Protein AF-0000000082527329 (afdb_homodimer)

Structure (mmCIF, N/CA/C/O backbone):
data_AF-0000000082527329-model_v1
#
loop_
_entity.id
_entity.type
_entity.pdbx_description
1 polymer 'protein-serine/threonine phosphatase'
#
loop_
_atom_site.group_PDB
_atom_site.id
_atom_site.type_symbol
_atom_site.label_atom_id
_atom_site.label_alt_id
_atom_site.label_comp_id
_atom_site.label_asym_id
_atom_site.label_entity_id
_atom_site.label_seq_id
_atom_site.pdbx_PDB_ins_code
_atom_site.Cartn_x
_atom_site.Cartn_y
_atom_site.Cartn_z
_atom_site.occupancy
_atom_site.B_iso_or_equiv
_atom_site.auth_seq_id
_atom_site.auth_comp_id
_atom_site.auth_asym_id
_atom_site.auth_atom_id
_atom_site.pdbx_PDB_model_num
ATOM 1 N N . MET A 1 1 ? -20.359 39.062 1.328 1 23.56 1 MET A N 1
ATOM 2 C CA . MET A 1 1 ? -19.922 37.75 0.857 1 23.56 1 MET A CA 1
ATOM 3 C C . MET A 1 1 ? -19.422 37.844 -0.585 1 23.56 1 MET A C 1
ATOM 5 O O . MET A 1 1 ? -18.781 36.906 -1.075 1 23.56 1 MET A O 1
ATOM 9 N N . GLY A 1 2 ? -19.969 38.781 -1.25 1 29.27 2 GLY A N 1
ATOM 10 C CA . GLY A 1 2 ? -19.891 39.188 -2.643 1 29.27 2 GLY A CA 1
ATOM 11 C C . GLY A 1 2 ? -18.547 39.812 -2.998 1 29.27 2 GLY A C 1
ATOM 12 O O . GLY A 1 2 ? -18.172 39.844 -4.168 1 29.27 2 GLY A O 1
ATOM 13 N N . ARG A 1 3 ? -18.031 40.531 -2.016 1 33.28 3 ARG A N 1
ATOM 14 C CA . ARG A 1 3 ? -16.969 41.469 -2.381 1 33.28 3 ARG A CA 1
ATOM 15 C C . ARG A 1 3 ? -15.641 40.75 -2.57 1 33.28 3 ARG A C 1
ATOM 17 O O . ARG A 1 3 ? -14.836 41.094 -3.432 1 33.28 3 ARG A O 1
ATOM 24 N N . LEU A 1 4 ? -15.43 39.75 -1.665 1 32.06 4 LEU A N 1
ATOM 25 C CA . LEU A 1 4 ? -14.094 39.156 -1.674 1 32.06 4 LEU A CA 1
ATOM 26 C C . LEU A 1 4 ? -13.938 38.156 -2.826 1 32.06 4 LEU A C 1
ATOM 28 O O . LEU A 1 4 ? -12.82 37.812 -3.205 1 32.06 4 LEU A O 1
ATOM 32 N N . SER A 1 5 ? -15.039 37.656 -3.428 1 37.59 5 SER A N 1
ATOM 33 C CA . SER A 1 5 ? -14.992 36.906 -4.672 1 37.59 5 SER A CA 1
ATOM 34 C C . SER A 1 5 ? -14.453 37.75 -5.82 1 37.59 5 SER A C 1
ATOM 36 O O . SER A 1 5 ? -13.805 37.25 -6.73 1 37.59 5 SER A O 1
ATOM 38 N N . TRP A 1 6 ? -14.758 39.062 -5.77 1 36.94 6 TRP A N 1
ATOM 39 C CA . TRP A 1 6 ? -14.406 40 -6.828 1 36.94 6 TRP A CA 1
ATOM 40 C C . TRP A 1 6 ? -12.898 40.25 -6.836 1 36.94 6 TRP A C 1
ATOM 42 O O . TRP A 1 6 ? -12.312 40.469 -7.895 1 36.94 6 TRP A O 1
ATOM 52 N N . ILE A 1 7 ? -12.25 40.219 -5.684 1 35.62 7 ILE A N 1
ATOM 53 C CA . ILE A 1 7 ? -10.82 40.5 -5.668 1 35.62 7 ILE A CA 1
ATOM 54 C C . ILE A 1 7 ? -10.055 39.344 -6.27 1 35.62 7 ILE A C 1
ATOM 56 O O . ILE A 1 7 ? -9.102 39.531 -7.031 1 35.62 7 ILE A O 1
ATOM 60 N N . PHE A 1 8 ? -10.508 38.094 -6.082 1 38.38 8 PHE A N 1
ATOM 61 C CA . PHE A 1 8 ? -9.844 36.969 -6.688 1 38.38 8 PHE A CA 1
ATOM 62 C C . PHE A 1 8 ? -10.078 36.938 -8.195 1 38.38 8 PHE A C 1
ATOM 64 O O . PHE A 1 8 ? -9.172 36.625 -8.969 1 38.38 8 PHE A O 1
ATOM 71 N N . ASP A 1 9 ? -11.258 37.281 -8.664 1 41.69 9 ASP A N 1
ATOM 72 C CA . ASP A 1 9 ? -11.492 37.438 -10.094 1 41.69 9 ASP A CA 1
ATOM 73 C C . ASP A 1 9 ? -10.625 38.594 -10.656 1 41.69 9 ASP A C 1
ATOM 75 O O . ASP A 1 9 ? -10.117 38.469 -11.781 1 41.69 9 ASP A O 1
ATOM 79 N N . GLY A 1 10 ? -10.508 39.719 -9.938 1 37.56 10 GLY A N 1
ATOM 80 C CA . GLY A 1 10 ? -9.688 40.844 -10.367 1 37.56 10 GLY A CA 1
ATOM 81 C C . GLY A 1 10 ? -8.211 40.5 -10.406 1 37.56 10 GLY A C 1
ATOM 82 O O . GLY A 1 10 ? -7.504 40.906 -11.336 1 37.56 10 GLY A O 1
ATOM 83 N N . LEU A 1 11 ? -7.688 39.875 -9.375 1 38.59 11 LEU A N 1
ATOM 84 C CA . LEU A 1 11 ? -6.277 39.5 -9.383 1 38.59 11 LEU A CA 1
ATOM 85 C C . LEU A 1 11 ? -6.012 38.406 -10.391 1 38.59 11 LEU A C 1
ATOM 87 O O . LEU A 1 11 ? -5 38.406 -11.102 1 38.59 11 LEU A O 1
ATOM 91 N N . LEU A 1 12 ? -6.934 37.469 -10.57 1 40.53 12 LEU A N 1
ATOM 92 C CA . LEU A 1 12 ? -6.77 36.5 -11.648 1 40.53 12 LEU A CA 1
ATOM 93 C C . LEU A 1 12 ? -6.824 37.188 -13.008 1 40.53 12 LEU A C 1
ATOM 95 O O . LEU A 1 12 ? -6.055 36.844 -13.914 1 40.53 12 LEU A O 1
ATOM 99 N N . ARG A 1 13 ? -7.75 38.062 -13.234 1 43.62 13 ARG A N 1
ATOM 100 C CA . ARG A 1 13 ? -7.805 38.844 -14.469 1 43.62 13 ARG A CA 1
ATOM 101 C C . ARG A 1 13 ? -6.586 39.75 -14.602 1 43.62 13 ARG A C 1
ATOM 103 O O . ARG A 1 13 ? -6.07 39.969 -15.703 1 43.62 13 ARG A O 1
ATOM 110 N N . SER A 1 14 ? -6.23 40.469 -13.602 1 39 14 SER A N 1
ATOM 111 C CA . SER A 1 14 ? -5.047 41.312 -13.68 1 39 14 SER A CA 1
ATOM 112 C C . SER A 1 14 ? -3.785 40.469 -13.898 1 39 14 SER A C 1
ATOM 114 O O . SER A 1 14 ? -2.893 40.875 -14.648 1 39 14 SER A O 1
ATOM 116 N N . LEU A 1 15 ? -3.742 39.25 -13.344 1 40.88 15 LEU A N 1
ATOM 117 C CA . LEU A 1 15 ? -2.594 38.406 -13.602 1 40.88 15 LEU A CA 1
ATOM 118 C C . LEU A 1 15 ? -2.695 37.75 -14.977 1 40.88 15 LEU A C 1
ATOM 120 O O . LEU A 1 15 ? -1.683 37.562 -15.656 1 40.88 15 LEU A O 1
ATOM 124 N N . SER A 1 16 ? -3.879 37.438 -15.438 1 40.69 16 SER A N 1
ATOM 125 C CA . SER A 1 16 ? -4.031 36.969 -16.812 1 40.69 16 SER A CA 1
ATOM 126 C C . SER A 1 16 ? -3.648 38.062 -17.81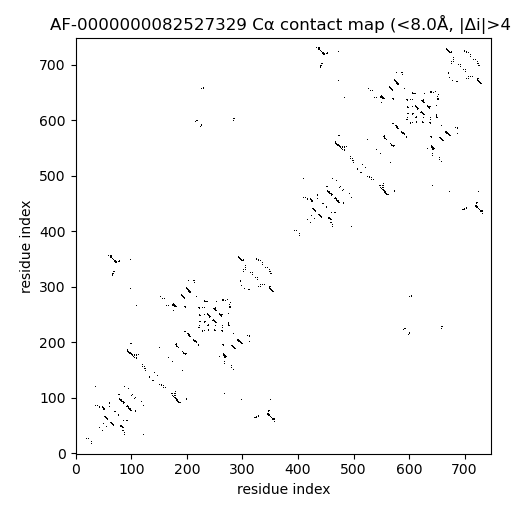2 1 40.69 16 SER A C 1
ATOM 128 O O . SER A 1 16 ? -3.025 37.781 -18.844 1 40.69 16 SER A O 1
ATOM 130 N N . ILE A 1 17 ? -4.062 39.25 -17.609 1 38.75 17 ILE A N 1
ATOM 131 C CA . ILE A 1 17 ? -3.725 40.344 -18.5 1 38.75 17 ILE A CA 1
ATOM 132 C C . ILE A 1 17 ? -2.238 40.688 -18.391 1 38.75 17 ILE A C 1
ATOM 134 O O . ILE A 1 17 ? -1.559 40.875 -19.391 1 38.75 17 ILE A O 1
ATOM 138 N N . LYS A 1 18 ? -1.646 40.781 -17.266 1 40.75 18 LYS A N 1
ATOM 139 C CA .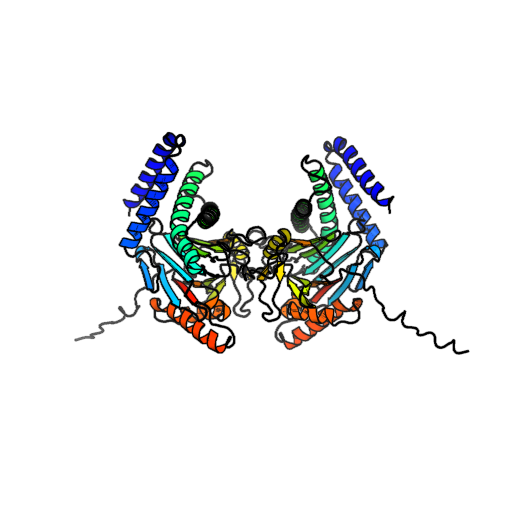 LYS A 1 18 ? -0.231 41.125 -17.156 1 40.75 18 LYS A CA 1
ATOM 140 C C . LYS A 1 18 ? 0.65 39.969 -17.578 1 40.75 18 LYS A C 1
ATOM 142 O O . LYS A 1 18 ? 1.748 40.156 -18.094 1 40.75 18 LYS A O 1
ATOM 147 N N . LYS A 1 19 ? 0.242 38.75 -17.438 1 39.44 19 LYS A N 1
ATOM 148 C CA . LYS A 1 19 ? 1.077 37.625 -17.844 1 39.44 19 LYS A CA 1
ATOM 149 C C . LYS A 1 19 ? 1.049 37.438 -19.359 1 39.44 19 LYS A C 1
ATOM 151 O O . LYS A 1 19 ? 2.002 36.938 -19.953 1 39.44 19 LYS A O 1
ATOM 156 N N . ALA A 1 20 ? 0.009 37.781 -20.062 1 36.94 20 ALA A N 1
ATOM 157 C CA . ALA A 1 20 ? 0.128 37.719 -21.516 1 36.94 20 ALA A CA 1
ATOM 158 C C . ALA A 1 20 ? 1.25 38.625 -22.016 1 36.94 20 ALA A C 1
ATOM 160 O O . ALA A 1 20 ? 1.924 38.281 -23 1 36.94 20 ALA A O 1
ATOM 161 N N . LYS A 1 21 ? 1.236 39.781 -21.453 1 36.97 21 LYS A N 1
ATOM 162 C CA . LYS A 1 21 ? 2.297 40.688 -21.922 1 36.97 21 LYS A CA 1
ATOM 163 C C . LYS A 1 21 ? 3.656 40.25 -21.375 1 36.97 21 LYS A C 1
ATOM 165 O O . LYS A 1 21 ? 4.668 40.344 -22.078 1 36.97 21 LYS A O 1
ATOM 170 N N . ASN A 1 22 ? 3.717 40.062 -20.047 1 33.97 22 ASN A N 1
ATOM 171 C CA . ASN A 1 22 ? 5.02 39.75 -19.453 1 33.97 22 ASN A CA 1
ATOM 172 C C . ASN A 1 22 ? 5.418 38.312 -19.672 1 33.97 22 ASN A C 1
ATOM 174 O O . ASN A 1 22 ? 6.328 37.812 -19 1 33.97 22 ASN A O 1
ATOM 178 N N . LEU A 1 23 ? 4.75 37.438 -20.156 1 35.69 23 LEU A N 1
ATOM 179 C CA . LEU A 1 23 ? 5.27 36.125 -20.516 1 35.69 23 LEU A CA 1
ATOM 180 C C . LEU A 1 23 ? 6.598 36.219 -21.25 1 35.69 23 LEU A C 1
ATOM 182 O O . LEU A 1 23 ? 7.199 35.219 -21.625 1 35.69 23 LEU A O 1
ATOM 186 N N . GLU A 1 24 ? 6.859 37.406 -21.922 1 34.12 24 GLU A N 1
ATOM 187 C CA . GLU A 1 24 ? 8.203 37.5 -22.469 1 34.12 24 GLU A CA 1
ATOM 188 C C . GLU A 1 24 ? 9.258 37.469 -21.359 1 34.12 24 GLU A C 1
ATOM 190 O O . GLU A 1 24 ? 10.336 36.875 -21.547 1 34.12 24 GLU A O 1
ATOM 195 N N . ASN A 1 25 ? 9.422 38.625 -20.422 1 33 25 ASN A N 1
ATOM 196 C CA . ASN A 1 25 ? 10.602 38.781 -19.578 1 33 25 ASN A CA 1
ATOM 197 C C . ASN A 1 25 ? 10.523 37.906 -18.328 1 33 25 ASN A C 1
ATOM 199 O O . ASN A 1 25 ? 9.43 37.656 -17.812 1 33 25 ASN A O 1
ATOM 203 N N . ASN A 1 26 ? 11.664 37.188 -17.75 1 36.59 26 ASN A N 1
ATOM 204 C CA . ASN A 1 26 ? 12.039 36.344 -16.625 1 36.59 26 ASN A CA 1
ATOM 205 C C . ASN A 1 26 ? 11.391 36.812 -15.328 1 36.59 26 ASN A C 1
ATOM 207 O O . ASN A 1 26 ? 11.781 36.375 -14.242 1 36.59 26 ASN A O 1
ATOM 211 N N . LYS A 1 27 ? 10.633 38 -15.312 1 37.81 27 LYS A N 1
ATOM 212 C CA . LYS A 1 27 ? 10.203 38.719 -14.117 1 37.81 27 LYS A CA 1
ATOM 213 C C . LYS A 1 27 ? 8.898 38.156 -13.57 1 37.81 27 LYS A C 1
ATOM 215 O O . LYS A 1 27 ? 8.344 38.688 -12.602 1 37.81 27 LYS A O 1
ATOM 220 N N . VAL A 1 28 ? 8.086 37.344 -14.062 1 39.75 28 VAL A N 1
ATOM 221 C CA . VAL A 1 28 ? 6.77 36.844 -13.664 1 39.75 28 VAL A CA 1
ATOM 222 C C . VAL A 1 28 ? 6.891 35.969 -12.422 1 39.75 28 VAL A C 1
ATOM 224 O O . VAL A 1 28 ? 5.973 35.906 -11.602 1 39.75 28 VAL A O 1
ATOM 227 N N . THR A 1 29 ? 7.996 35.156 -12.164 1 47.44 29 THR A N 1
ATOM 228 C CA . THR A 1 29 ? 8.172 34.188 -11.109 1 47.44 29 THR A CA 1
ATOM 229 C C . THR A 1 29 ? 8.242 34.844 -9.742 1 47.44 29 THR A C 1
ATOM 231 O O . THR A 1 29 ? 7.75 34.312 -8.75 1 47.44 29 THR A O 1
ATOM 234 N N . ASP A 1 30 ? 8.703 36.156 -9.672 1 52.38 30 ASP A N 1
ATOM 235 C CA . ASP A 1 30 ? 8.961 36.812 -8.398 1 52.38 30 ASP A CA 1
ATOM 236 C C . ASP A 1 30 ? 7.676 37.406 -7.812 1 52.38 30 ASP A C 1
ATOM 238 O O . ASP A 1 30 ? 7.473 37.375 -6.594 1 52.38 30 ASP A O 1
ATOM 242 N N . ASP A 1 31 ? 6.77 37.75 -8.648 1 52.03 31 ASP A N 1
ATOM 243 C CA . ASP A 1 31 ? 5.559 38.406 -8.172 1 52.03 31 ASP A CA 1
ATOM 244 C C . ASP A 1 31 ? 4.613 37.438 -7.496 1 52.03 31 ASP A C 1
ATOM 246 O O . ASP A 1 31 ? 4.02 37.75 -6.461 1 52.03 31 ASP A O 1
ATOM 250 N N . GLY A 1 32 ? 4.457 36.25 -8.047 1 57.78 32 GLY A N 1
ATOM 251 C CA . GLY A 1 32 ? 3.631 35.219 -7.418 1 57.78 32 GLY A CA 1
ATOM 252 C C . GLY A 1 32 ? 4.145 34.812 -6.055 1 57.78 32 GLY A C 1
ATOM 253 O O . GLY A 1 32 ? 3.359 34.594 -5.125 1 57.78 32 GLY A O 1
ATOM 254 N N . ARG A 1 33 ? 5.344 34.906 -5.957 1 70.25 33 ARG A N 1
ATOM 255 C CA . ARG A 1 33 ? 5.977 34.562 -4.691 1 70.25 33 ARG A CA 1
ATOM 256 C C . ARG A 1 33 ? 5.703 35.625 -3.625 1 70.25 33 ARG A C 1
ATOM 258 O O . ARG A 1 33 ? 5.406 35.281 -2.477 1 70.25 33 ARG A O 1
ATOM 265 N N . ASP A 1 34 ? 5.75 36.844 -4.062 1 72.06 34 ASP A N 1
ATOM 266 C CA . ASP A 1 34 ? 5.539 37.938 -3.125 1 72.06 34 ASP A CA 1
ATOM 267 C C . ASP A 1 34 ? 4.102 37.938 -2.604 1 72.06 34 ASP A C 1
ATOM 269 O O . ASP A 1 34 ? 3.865 38.219 -1.425 1 72.06 34 ASP A O 1
ATOM 273 N N . ALA A 1 35 ? 3.215 37.594 -3.439 1 74.12 35 ALA A N 1
ATOM 274 C CA . ALA A 1 35 ? 1.811 37.594 -3.043 1 74.12 35 ALA A CA 1
ATOM 275 C C . ALA A 1 35 ? 1.538 36.5 -2.012 1 74.12 35 ALA A C 1
ATOM 277 O O . ALA A 1 35 ? 0.843 36.719 -1.021 1 74.12 35 ALA A O 1
ATOM 278 N N . VAL A 1 36 ? 2.061 35.438 -2.197 1 81.25 36 VAL A N 1
ATOM 279 C CA . VAL A 1 36 ? 1.842 34.281 -1.303 1 81.25 36 VAL A CA 1
ATOM 280 C C . VAL A 1 36 ? 2.492 34.562 0.05 1 81.25 36 VAL A C 1
ATOM 282 O O . VAL A 1 36 ? 1.926 34.25 1.097 1 81.25 36 VAL A O 1
ATOM 285 N N . GLU A 1 37 ? 3.59 35.219 -0.063 1 79.12 37 GLU A N 1
ATOM 286 C CA . GLU A 1 37 ? 4.273 35.562 1.179 1 79.12 37 GLU A CA 1
ATOM 287 C C . GLU A 1 37 ? 3.461 36.594 1.982 1 79.12 37 GLU A C 1
ATOM 289 O O . GLU A 1 37 ? 3.412 36.531 3.213 1 79.12 37 GLU A O 1
ATOM 294 N N . ALA A 1 38 ? 2.908 37.469 1.258 1 78.44 38 ALA A N 1
ATOM 295 C CA . ALA A 1 38 ? 2.059 38.438 1.911 1 78.44 38 ALA A CA 1
ATOM 296 C C . ALA A 1 38 ? 0.849 37.781 2.566 1 78.44 38 ALA A C 1
ATOM 298 O O . ALA A 1 38 ? 0.453 38.156 3.674 1 78.44 38 ALA A O 1
ATOM 299 N N . MET A 1 39 ? 0.325 36.906 1.938 1 78.31 39 MET A N 1
ATOM 300 C CA . MET A 1 39 ? -0.818 36.156 2.475 1 78.31 39 MET A CA 1
ATOM 301 C C . MET A 1 39 ? -0.439 35.438 3.754 1 78.31 39 MET A C 1
ATOM 303 O O . MET A 1 39 ? -1.21 35.406 4.715 1 78.31 39 MET A O 1
ATOM 307 N N . ALA A 1 40 ? 0.69 34.875 3.727 1 82.38 40 ALA A N 1
ATOM 308 C CA . ALA A 1 40 ? 1.167 34.156 4.895 1 82.38 40 ALA A CA 1
ATOM 309 C C . ALA A 1 40 ? 1.394 35.062 6.078 1 82.38 40 ALA A C 1
ATOM 311 O O . ALA A 1 40 ? 1.05 34.75 7.215 1 82.38 40 ALA A O 1
ATOM 312 N N . LYS A 1 41 ? 1.933 36.219 5.762 1 82 41 LYS A N 1
ATOM 313 C CA . LYS A 1 41 ? 2.172 37.188 6.809 1 82 41 LYS A CA 1
ATOM 314 C C . LYS A 1 41 ? 0.858 37.688 7.406 1 82 41 LYS A C 1
ATOM 316 O O . LYS A 1 41 ? 0.741 37.844 8.625 1 82 41 LYS A O 1
ATOM 321 N N . ASP A 1 42 ? -0.016 37.938 6.566 1 81.88 42 ASP A N 1
ATOM 322 C CA . ASP A 1 42 ? -1.33 38.406 7.008 1 81.88 42 ASP A CA 1
ATOM 323 C C . ASP A 1 42 ? -2.023 37.344 7.855 1 81.88 42 ASP A C 1
ATOM 325 O O . ASP A 1 42 ? -2.67 37.656 8.859 1 81.88 42 ASP A O 1
ATOM 329 N N . ALA A 1 43 ? -1.917 36.094 7.48 1 82.88 43 ALA A N 1
ATOM 330 C CA . ALA A 1 43 ? -2.533 35 8.211 1 82.88 43 ALA A CA 1
ATOM 331 C C . ALA A 1 43 ? -1.914 34.844 9.602 1 82.88 43 ALA A C 1
ATOM 333 O O . ALA A 1 43 ? -2.617 34.594 10.578 1 82.88 43 ALA A O 1
ATOM 334 N N . LYS A 1 44 ? -0.683 35.031 9.625 1 80.88 44 LYS A N 1
ATOM 335 C CA . LYS A 1 44 ? 0.012 34.969 10.914 1 80.88 44 LYS A CA 1
ATOM 336 C C . LYS A 1 44 ? -0.444 36.094 11.844 1 80.88 44 LYS A C 1
ATOM 338 O O . LYS A 1 44 ? -0.693 35.875 13.023 1 80.88 44 LYS A O 1
ATOM 343 N N . LYS A 1 45 ? -0.598 37.25 11.25 1 78 45 LYS A N 1
ATOM 344 C CA . LYS A 1 45 ? -1.036 38.406 12.008 1 78 45 LYS A CA 1
ATOM 345 C C . LYS A 1 45 ? -2.455 38.219 12.539 1 78 45 LYS A C 1
ATOM 347 O O . LYS A 1 45 ? -2.779 38.656 13.641 1 78 45 LYS A O 1
ATOM 352 N N . ASN A 1 46 ? -3.189 37.531 11.812 1 78.75 46 ASN A N 1
ATOM 353 C CA . ASN A 1 46 ? -4.594 37.344 12.164 1 78.75 46 ASN A CA 1
ATOM 354 C C . ASN A 1 46 ? -4.805 36.062 12.953 1 78.75 46 ASN A C 1
ATOM 356 O O . ASN A 1 46 ? -5.938 35.594 13.094 1 78.75 46 ASN A O 1
ATOM 360 N N . GLU A 1 47 ? -3.76 35.375 13.445 1 79 47 GLU A N 1
ATOM 361 C CA . GLU A 1 47 ? -3.777 34.188 14.289 1 79 47 GLU A CA 1
ATOM 362 C C . GLU A 1 47 ? -4.492 33.031 13.602 1 79 47 GLU A C 1
ATOM 364 O O . GLU A 1 47 ? -5.262 32.312 14.227 1 79 47 GLU A O 1
ATOM 369 N N . LEU A 1 48 ? -4.266 33 12.312 1 84.69 48 LEU A N 1
ATOM 370 C CA . LEU A 1 48 ? -4.879 31.922 11.523 1 84.69 48 LEU A CA 1
ATOM 371 C C . LEU A 1 48 ? -3.914 30.766 11.328 1 84.69 48 LEU A C 1
ATOM 373 O O . LEU A 1 48 ? -4.289 29.719 10.781 1 84.69 48 LEU A O 1
ATOM 377 N N . ILE A 1 49 ? -2.729 30.969 11.805 1 85.56 49 ILE A N 1
ATOM 378 C CA . ILE A 1 49 ? -1.714 29.938 11.641 1 85.56 49 ILE A CA 1
ATOM 379 C C . ILE A 1 49 ? -1.26 29.438 13.016 1 85.56 49 ILE A C 1
ATOM 381 O O . ILE A 1 49 ? -0.946 30.234 13.898 1 85.56 49 ILE A O 1
ATOM 385 N N . LEU A 1 50 ? -1.306 28.172 13.203 1 86.56 50 LEU A N 1
ATOM 386 C CA . LEU A 1 50 ? -0.829 27.516 14.414 1 86.56 50 LEU A CA 1
ATOM 387 C C . LEU A 1 50 ? 0.386 26.641 14.125 1 86.56 50 LEU A C 1
ATOM 389 O O . LEU A 1 50 ? 0.332 25.766 13.258 1 86.56 50 LEU A O 1
ATOM 393 N N . ARG A 1 51 ? 1.537 26.859 14.805 1 84.5 51 ARG A N 1
ATOM 394 C CA . ARG A 1 51 ? 2.754 26.078 14.578 1 84.5 51 ARG A CA 1
ATOM 395 C C . ARG A 1 51 ? 3.201 25.375 15.852 1 84.5 51 ARG A C 1
ATOM 397 O O . ARG A 1 51 ? 4.137 24.578 15.828 1 84.5 51 ARG A O 1
ATOM 404 N N . THR A 1 52 ? 2.623 25.734 16.906 1 78.75 52 THR A N 1
ATOM 405 C CA . THR A 1 52 ? 2.941 25.125 18.188 1 78.75 52 THR A CA 1
ATOM 406 C C . THR A 1 52 ? 1.685 24.547 18.844 1 78.75 52 THR A C 1
ATOM 408 O O . THR A 1 52 ? 0.59 24.656 18.281 1 78.75 52 THR A O 1
ATOM 411 N N . GLN A 1 53 ? 1.855 24.047 20 1 83.44 53 GLN A N 1
ATOM 412 C CA . GLN A 1 53 ? 0.723 23.469 20.703 1 83.44 53 GLN A CA 1
ATOM 413 C C . GLN A 1 53 ? -0.382 24.5 20.906 1 83.44 53 GLN A C 1
ATOM 415 O O . GLN A 1 53 ? -0.103 25.672 21.188 1 83.44 53 GLN A O 1
ATOM 420 N N . GLY A 1 54 ? -1.579 24.062 20.641 1 83.5 54 GLY A N 1
ATOM 421 C CA . GLY A 1 54 ? -2.725 24.938 20.797 1 83.5 54 GLY A CA 1
ATOM 422 C C . GLY A 1 54 ? -3.9 24.547 19.922 1 83.5 54 GLY A C 1
ATOM 423 O O . GLY A 1 54 ? -4.055 23.375 19.578 1 83.5 54 GLY A O 1
ATOM 424 N N . THR A 1 55 ? -4.84 25.453 19.844 1 81.69 55 THR A N 1
ATOM 425 C CA . THR A 1 55 ? -6.039 25.219 19.047 1 81.69 55 THR A CA 1
ATOM 426 C C . THR A 1 55 ? -6.254 26.359 18.062 1 81.69 55 THR A C 1
ATOM 428 O O . THR A 1 55 ? -5.734 27.469 18.25 1 81.69 55 THR A O 1
ATOM 431 N N . VAL A 1 56 ? -6.77 26.094 17.031 1 79.12 56 VAL A N 1
ATOM 432 C CA . VAL A 1 56 ? -7.211 27.109 16.078 1 79.12 56 VAL A CA 1
ATOM 433 C C . VAL A 1 56 ? -8.641 26.812 15.633 1 79.12 56 VAL A C 1
ATOM 435 O O . VAL A 1 56 ? -8.992 25.656 15.375 1 79.12 56 VAL A O 1
ATOM 438 N N . ASN A 1 57 ? -9.523 27.75 15.82 1 74.25 57 ASN A N 1
ATOM 439 C CA . ASN A 1 57 ? -10.938 27.672 15.445 1 74.25 57 ASN A CA 1
ATOM 440 C C . ASN A 1 57 ? -11.359 28.859 14.586 1 74.25 57 ASN A C 1
ATOM 442 O O . ASN A 1 57 ? -11.047 30 14.914 1 74.25 57 ASN A O 1
ATOM 446 N N . VAL A 1 58 ? -11.719 28.578 13.477 1 65.75 58 VAL A N 1
ATOM 447 C CA . VAL A 1 58 ? -12.273 29.656 12.664 1 65.75 58 VAL A CA 1
ATOM 448 C C . VAL A 1 58 ? -13.758 29.406 12.414 1 65.75 58 VAL A C 1
ATOM 450 O O . VAL A 1 58 ? -14.133 28.328 11.93 1 65.75 58 VAL A O 1
ATOM 453 N N . ASP A 1 59 ? -14.617 30.266 12.883 1 60.91 59 ASP A N 1
ATOM 454 C CA . ASP A 1 59 ? -16.062 30.141 12.836 1 60.91 59 ASP A CA 1
ATOM 455 C C . ASP A 1 59 ? -16.547 29.859 11.414 1 60.91 59 ASP A C 1
ATOM 457 O O . ASP A 1 59 ? -17.438 29.031 11.211 1 60.91 59 ASP A O 1
ATOM 461 N N . ARG A 1 60 ? -16.016 30.469 10.438 1 57.03 60 ARG A N 1
ATOM 462 C CA . ARG A 1 60 ? -16.578 30.375 9.094 1 57.03 60 ARG A CA 1
ATOM 463 C C . ARG A 1 60 ? -16.312 29.016 8.477 1 57.03 60 ARG A C 1
ATOM 465 O O . ARG A 1 60 ? -17.141 28.484 7.742 1 57.03 60 ARG A O 1
ATOM 472 N N . SER A 1 61 ? -15.219 28.391 8.719 1 61.62 61 SER A N 1
ATOM 473 C CA . SER A 1 61 ? -14.891 27.109 8.086 1 61.62 61 SER A CA 1
ATOM 474 C C . SER A 1 61 ? -15.398 25.938 8.906 1 61.62 61 SER A C 1
ATOM 476 O O . SER A 1 61 ? -15.461 24.812 8.414 1 61.62 61 SER A O 1
ATOM 478 N N . GLU A 1 62 ? -16.109 26.141 9.938 1 72.75 62 GLU A N 1
ATOM 479 C CA . GLU A 1 62 ? -16.641 25.109 10.812 1 72.75 62 GLU A CA 1
ATOM 480 C C . GLU A 1 62 ? -15.555 24.125 11.242 1 72.75 62 GLU A C 1
ATOM 482 O O . GLU A 1 62 ? -15.852 23.016 11.695 1 72.75 62 GLU A O 1
ATOM 487 N N . ASN A 1 63 ? -14.312 24.547 10.984 1 81.69 63 ASN A N 1
ATOM 488 C CA . ASN A 1 63 ? -13.219 23.641 11.344 1 81.69 63 ASN A CA 1
ATOM 489 C C . ASN A 1 63 ? -12.664 23.969 12.727 1 81.69 63 ASN A C 1
ATOM 491 O O . ASN A 1 63 ? -12.727 25.109 13.172 1 81.69 63 ASN A O 1
ATOM 495 N N . PHE A 1 64 ? -12.305 22.969 13.398 1 89.5 64 PHE A N 1
ATOM 496 C CA . PHE A 1 64 ? -11.586 23.094 14.664 1 89.5 64 PHE A CA 1
ATOM 497 C C . PHE A 1 64 ? -10.383 22.156 14.695 1 89.5 64 PHE A C 1
ATOM 499 O O . PHE A 1 64 ? -10.469 21 14.273 1 89.5 64 PHE A O 1
ATOM 506 N N . ALA A 1 65 ? -9.211 22.734 15.055 1 93.38 65 ALA A N 1
ATOM 507 C CA . ALA A 1 65 ? -8.008 21.906 15.094 1 93.38 65 ALA A CA 1
ATOM 508 C C . ALA A 1 65 ? -7.32 22 16.453 1 93.38 65 ALA A C 1
ATOM 510 O O . ALA A 1 65 ? -7.266 23.062 17.062 1 93.38 65 ALA A O 1
ATOM 511 N N . SER A 1 66 ? -6.93 20.891 16.953 1 95.19 66 SER A N 1
ATOM 512 C CA . SER A 1 66 ? -6.102 20.781 18.156 1 95.19 66 SER A CA 1
ATOM 513 C C . SER A 1 66 ? -4.723 20.234 17.828 1 95.19 66 SER A C 1
ATOM 515 O O . SER A 1 66 ? -4.594 19.297 17.031 1 95.19 66 SER A O 1
ATOM 517 N N . VAL A 1 67 ? -3.668 20.891 18.359 1 96.5 67 VAL A N 1
ATOM 518 C CA . VAL A 1 67 ? -2.297 20.469 18.078 1 96.5 67 VAL A CA 1
ATOM 519 C C . VAL A 1 67 ? -1.539 20.266 19.375 1 96.5 67 VAL A C 1
ATOM 521 O O . VAL A 1 67 ? -1.704 21.047 20.328 1 96.5 67 VAL A O 1
ATOM 524 N N . PHE A 1 68 ? -0.777 19.219 19.438 1 97.44 68 PHE A N 1
ATOM 525 C CA . PHE A 1 68 ? 0.075 19.016 20.609 1 97.44 68 PHE A CA 1
ATOM 526 C C . PHE A 1 68 ? 1.321 18.219 20.234 1 97.44 68 PHE A C 1
ATOM 528 O O . PHE A 1 68 ? 1.262 17.328 19.375 1 97.44 68 PHE A O 1
ATOM 535 N N . SER A 1 69 ? 2.447 18.594 20.766 1 97.19 69 SER A N 1
ATOM 536 C CA . SER A 1 69 ? 3.725 17.922 20.531 1 97.19 69 SER A CA 1
ATOM 537 C C . SER A 1 69 ? 4.492 17.734 21.844 1 97.19 69 SER A C 1
ATOM 539 O O . SER A 1 69 ? 4.508 18.625 22.688 1 97.19 69 SER A O 1
ATOM 541 N N . LYS A 1 70 ? 5.039 16.578 22 1 96.25 70 LYS A N 1
ATOM 542 C CA . LYS A 1 70 ? 5.844 16.25 23.188 1 96.25 70 LYS A CA 1
ATOM 543 C C . LYS A 1 70 ? 7.203 15.688 22.781 1 96.25 70 LYS A C 1
ATOM 545 O O . LYS A 1 70 ? 7.281 14.773 21.953 1 96.25 70 LYS A O 1
ATOM 550 N N . ARG A 1 71 ? 8.227 16.203 23.422 1 96 71 ARG A N 1
ATOM 551 C CA . ARG A 1 71 ? 9.586 15.742 23.188 1 96 71 ARG A CA 1
ATOM 552 C C . ARG A 1 71 ? 9.797 14.352 23.781 1 96 71 ARG A C 1
ATOM 554 O O . ARG A 1 71 ? 9.328 14.062 24.875 1 96 71 ARG A O 1
ATOM 561 N N . GLY A 1 72 ? 10.531 13.578 23.031 1 94.94 72 GLY A N 1
ATOM 562 C CA . GLY A 1 72 ? 10.898 12.258 23.531 1 94.94 72 GLY A CA 1
ATOM 563 C C . GLY A 1 72 ? 12.188 12.266 24.328 1 94.94 72 GLY A C 1
ATOM 564 O O . GLY A 1 72 ? 12.469 13.219 25.062 1 94.94 72 GLY A O 1
ATOM 565 N N . GLU A 1 73 ? 12.859 11.086 24.234 1 92.81 73 GLU A N 1
ATOM 566 C CA . GLU A 1 73 ? 14.062 10.906 25.031 1 92.81 73 GLU A CA 1
ATOM 567 C C . GLU A 1 73 ? 15.305 10.859 24.141 1 92.81 73 GLU A C 1
ATOM 569 O O . GLU A 1 73 ? 16.422 10.68 24.641 1 92.81 73 GLU A O 1
ATOM 574 N N . LYS A 1 74 ? 15.18 11.055 22.844 1 88.94 74 LYS A N 1
ATOM 575 C CA . LYS A 1 74 ? 16.281 10.875 21.906 1 88.94 74 LYS A CA 1
ATOM 576 C C . LYS A 1 74 ? 16.984 12.203 21.625 1 88.94 74 LYS A C 1
ATOM 578 O O . LYS A 1 74 ? 17.828 12.289 20.734 1 88.94 74 LYS A O 1
ATOM 583 N N . GLY A 1 75 ? 16.656 13.266 22.328 1 90.56 75 GLY A N 1
ATOM 584 C CA . GLY A 1 75 ? 17.234 14.57 22.078 1 90.56 75 GLY A CA 1
ATOM 585 C C . GLY A 1 75 ? 16.188 15.656 21.859 1 90.56 75 GLY A C 1
ATOM 586 O O . GLY A 1 75 ? 15.148 15.656 22.516 1 90.56 75 GLY A O 1
ATOM 587 N N . MET A 1 76 ? 16.625 16.594 21.031 1 94 76 MET A N 1
ATOM 588 C CA . MET A 1 76 ? 15.695 17.688 20.766 1 94 76 MET A CA 1
ATOM 589 C C . MET A 1 76 ? 14.477 17.188 19.984 1 94 76 MET A C 1
ATOM 591 O O . MET A 1 76 ? 14.586 16.266 19.188 1 94 76 MET A O 1
ATOM 595 N N . ASN A 1 77 ? 13.375 17.781 20.281 1 96.06 77 ASN A N 1
ATOM 596 C CA . ASN A 1 77 ? 12.18 17.469 19.5 1 96.06 77 ASN A CA 1
ATOM 597 C C . ASN A 1 77 ? 12.32 17.891 18.047 1 96.06 77 ASN A C 1
ATOM 599 O O . ASN A 1 77 ? 12.5 19.078 17.75 1 96.06 77 ASN A O 1
ATOM 603 N N . GLN A 1 78 ? 12.195 16.969 17.141 1 97.38 78 GLN A N 1
ATOM 604 C CA . GLN A 1 78 ? 12.398 17.266 15.727 1 97.38 78 GLN A CA 1
ATOM 605 C C . GLN A 1 78 ? 11.078 17.219 14.961 1 97.38 78 GLN A C 1
ATOM 607 O O . GLN A 1 78 ? 11.062 17.219 13.727 1 97.38 78 GLN A O 1
ATOM 612 N N . ASP A 1 79 ? 9.984 17.062 15.727 1 97.69 79 ASP A N 1
ATOM 613 C CA . ASP A 1 79 ? 8.656 17.125 15.117 1 97.69 79 ASP A CA 1
ATOM 614 C C . ASP A 1 79 ? 8.227 18.578 14.883 1 97.69 79 ASP A C 1
ATOM 616 O O . ASP A 1 79 ? 8.477 19.453 15.719 1 97.69 79 ASP A O 1
ATOM 620 N N . CYS A 1 80 ? 7.633 18.797 13.742 1 96.69 80 CYS A N 1
ATOM 621 C CA . CYS A 1 80 ? 7.023 20.094 13.438 1 96.69 80 CYS A CA 1
ATOM 622 C C . CYS A 1 80 ? 5.59 19.922 12.953 1 96.69 80 CYS A C 1
ATOM 624 O O . CYS A 1 80 ? 5.246 18.891 12.375 1 96.69 80 CYS A O 1
ATOM 626 N N . CYS A 1 81 ? 4.758 20.906 13.305 1 96.75 81 CYS A N 1
ATOM 627 C CA . CYS A 1 81 ? 3.367 20.922 12.867 1 96.75 81 CYS A CA 1
ATOM 628 C C . CYS A 1 81 ? 2.959 22.297 12.383 1 96.75 81 CYS A C 1
ATOM 630 O O . CYS A 1 81 ? 3.594 23.297 12.734 1 96.75 81 CYS A O 1
ATOM 632 N N . ILE A 1 82 ? 1.902 22.359 11.586 1 96.44 82 ILE A N 1
ATOM 633 C CA . ILE A 1 82 ? 1.342 23.641 11.164 1 96.44 82 ILE A CA 1
ATOM 634 C C . ILE A 1 82 ? -0.139 23.469 10.836 1 96.44 82 ILE A C 1
ATOM 636 O O . ILE A 1 82 ? -0.545 22.438 10.289 1 96.44 82 ILE A O 1
ATOM 640 N N . VAL A 1 83 ? -0.93 24.359 11.273 1 95.31 83 VAL A N 1
ATOM 641 C CA . VAL A 1 83 ? -2.314 24.531 10.844 1 95.31 83 VAL A CA 1
ATOM 642 C C . VAL A 1 83 ? -2.531 25.938 10.312 1 95.31 83 VAL A C 1
ATOM 644 O O . VAL A 1 83 ? -2.203 26.922 10.984 1 95.31 83 VAL A O 1
ATOM 647 N N . TRP A 1 84 ? -2.959 26.062 9.07 1 93.88 84 TRP A N 1
ATOM 648 C CA . TRP A 1 84 ? -3.223 27.344 8.422 1 93.88 84 TRP A CA 1
ATOM 649 C C . TRP A 1 84 ? -4.68 27.438 7.98 1 93.88 84 TRP A C 1
ATOM 651 O O . TRP A 1 84 ? -5.043 26.953 6.91 1 93.88 84 TRP A O 1
ATOM 661 N N . GLU A 1 85 ? -5.484 28.125 8.773 1 91.06 85 GLU A N 1
ATOM 662 C CA . GLU A 1 85 ? -6.875 28.375 8.414 1 91.06 85 GLU A CA 1
ATOM 663 C C . GLU A 1 85 ? -6.973 29.422 7.309 1 91.06 85 GLU A C 1
ATOM 665 O O . GLU A 1 85 ? -6.109 30.297 7.195 1 91.06 85 GLU A O 1
ATOM 670 N N . GLU A 1 86 ? -8.07 29.312 6.52 1 89.38 86 GLU A N 1
ATOM 671 C CA . GLU A 1 86 ? -8.25 30.188 5.375 1 89.38 86 GLU A CA 1
ATOM 672 C C . GLU A 1 86 ? -7.008 30.219 4.496 1 89.38 86 GLU A C 1
ATOM 674 O O . GLU A 1 86 ? -6.48 31.297 4.191 1 89.38 86 GLU A O 1
ATOM 679 N N . PHE A 1 87 ? -6.609 29.047 4.156 1 91.19 87 PHE A N 1
ATOM 680 C CA . PHE A 1 87 ? -5.395 28.812 3.387 1 91.19 87 PHE A CA 1
ATOM 681 C C . PHE A 1 87 ? -5.43 29.578 2.072 1 91.19 87 PHE A C 1
ATOM 683 O O . PHE A 1 87 ? -6.352 29.406 1.271 1 91.19 87 PHE A O 1
ATOM 690 N N . GLY A 1 88 ? -4.43 30.562 1.929 1 86.62 88 GLY A N 1
ATOM 691 C CA . GLY A 1 88 ? -4.375 31.406 0.74 1 86.62 88 GLY A CA 1
ATOM 692 C C . GLY A 1 88 ? -5.461 32.469 0.702 1 86.62 88 GLY A C 1
ATOM 693 O O . GLY A 1 88 ? -5.945 32.812 -0.372 1 86.62 88 GLY A O 1
ATOM 694 N N . CYS A 1 89 ? -5.953 32.75 1.77 1 83.56 89 CYS A N 1
ATOM 695 C CA . CYS A 1 89 ? -7.012 33.719 1.908 1 83.56 89 CYS A CA 1
ATOM 696 C C . CYS A 1 89 ? -8.328 33.219 1.358 1 83.56 89 CYS A C 1
ATOM 698 O O . CYS A 1 89 ? -9.18 33.969 0.922 1 83.56 89 CYS A O 1
ATOM 700 N N . GLN A 1 90 ? -8.336 31.953 1.243 1 84.06 90 GLN A N 1
ATOM 701 C CA . GLN A 1 90 ? -9.594 31.312 0.854 1 84.06 90 GLN A CA 1
ATOM 702 C C . GLN A 1 90 ? -10.383 30.844 2.08 1 84.06 90 GLN A C 1
ATOM 704 O O . GLN A 1 90 ? -9.914 30 2.84 1 84.06 90 GLN A O 1
ATOM 709 N N . GLU A 1 91 ? -11.555 31.266 2.211 1 83 91 GLU A N 1
ATOM 710 C CA . GLU A 1 91 ? -12.352 31.062 3.416 1 83 91 GLU A CA 1
ATOM 711 C C . GLU A 1 91 ? -12.68 29.578 3.604 1 83 91 GLU A C 1
ATOM 713 O O . GLU A 1 91 ? -12.82 29.109 4.734 1 83 91 GLU A O 1
ATOM 718 N N . ASP A 1 92 ? -12.789 28.859 2.58 1 86.06 92 ASP A N 1
ATOM 719 C CA . ASP A 1 92 ? -13.234 27.484 2.676 1 86.06 92 ASP A CA 1
ATOM 720 C C . ASP A 1 92 ? -12.047 26.516 2.633 1 86.06 92 ASP A C 1
ATOM 722 O O . ASP A 1 92 ? -12.219 25.312 2.461 1 86.06 92 ASP A O 1
ATOM 726 N N . MET A 1 93 ? -10.859 27.062 2.754 1 90.81 93 MET A N 1
ATOM 727 C CA . MET A 1 93 ? -9.688 26.203 2.648 1 90.81 93 MET A CA 1
ATOM 728 C C . MET A 1 93 ? -8.914 26.172 3.959 1 90.81 93 MET A C 1
ATOM 730 O O . MET A 1 93 ? -8.883 27.156 4.691 1 90.81 93 MET A O 1
ATOM 734 N N . MET A 1 94 ? -8.359 25.156 4.195 1 93.62 94 MET A N 1
ATOM 735 C CA . MET A 1 94 ? -7.48 24.953 5.34 1 93.62 94 MET A CA 1
ATOM 736 C C . MET A 1 94 ? -6.324 24.031 4.977 1 93.62 94 MET A C 1
ATOM 738 O O . MET A 1 94 ? -6.473 23.141 4.133 1 93.62 94 MET A O 1
ATOM 742 N N . PHE A 1 95 ? -5.184 24.328 5.566 1 96.44 95 PHE A N 1
ATOM 743 C CA . PHE A 1 95 ? -4.008 23.484 5.402 1 96.44 95 PHE A CA 1
ATOM 744 C C . PHE A 1 95 ? -3.492 23.016 6.754 1 96.44 95 PHE A C 1
ATOM 746 O O . PHE A 1 95 ? -3.375 23.797 7.691 1 96.44 95 PHE A O 1
ATOM 753 N N . CYS A 1 96 ? -3.23 21.734 6.891 1 96.69 96 CYS A N 1
ATOM 754 C CA . CYS A 1 96 ? -2.496 21.234 8.055 1 96.69 96 CYS A CA 1
ATOM 755 C C . CYS A 1 96 ? -1.433 20.234 7.645 1 96.69 96 CYS A C 1
ATOM 757 O O . CYS A 1 96 ? -1.581 19.547 6.629 1 96.69 96 CYS A O 1
ATOM 759 N N . GLY A 1 97 ? -0.367 20.188 8.359 1 98.12 97 GLY A N 1
ATOM 760 C CA . GLY A 1 97 ? 0.751 19.297 8.07 1 98.12 97 GLY A CA 1
ATOM 761 C C . GLY A 1 97 ? 1.542 18.906 9.305 1 98.12 97 GLY A C 1
ATOM 762 O O . GLY A 1 97 ? 1.656 19.688 10.25 1 98.12 97 GLY A O 1
ATOM 763 N N . ILE A 1 98 ? 2.031 17.734 9.297 1 98.5 98 ILE A N 1
ATOM 764 C CA . ILE A 1 98 ? 2.916 17.25 10.344 1 98.5 98 ILE A CA 1
ATOM 765 C C . ILE A 1 98 ? 4.207 16.719 9.727 1 98.5 98 ILE A C 1
ATOM 767 O O . ILE A 1 98 ? 4.18 16.094 8.664 1 98.5 98 ILE A O 1
ATOM 771 N N . PHE A 1 99 ? 5.324 17.047 10.336 1 98.75 99 PHE A N 1
ATOM 772 C CA . PHE A 1 99 ? 6.66 16.75 9.836 1 98.75 99 PHE A CA 1
ATOM 773 C C . PHE A 1 99 ? 7.52 16.109 10.914 1 98.75 99 PHE A C 1
ATOM 775 O O . PHE A 1 99 ? 7.746 16.703 11.969 1 98.75 99 PHE A O 1
ATOM 782 N N . ASP A 1 100 ? 7.93 14.891 10.664 1 98.56 100 ASP A N 1
ATOM 783 C CA . ASP A 1 100 ? 8.773 14.148 11.594 1 98.56 100 ASP A CA 1
ATOM 784 C C . ASP A 1 100 ? 10.227 14.156 11.141 1 98.56 100 ASP A C 1
ATOM 786 O O . ASP A 1 100 ? 10.633 13.328 10.32 1 98.56 100 ASP A O 1
ATOM 790 N N . GLY A 1 101 ? 11.023 15.078 11.758 1 98.5 101 GLY A N 1
ATOM 791 C CA . GLY A 1 101 ? 12.438 15.188 11.414 1 98.5 101 GLY A CA 1
ATOM 792 C C . GLY A 1 101 ? 13.273 14.047 11.953 1 98.5 101 GLY A C 1
ATOM 793 O O . GLY A 1 101 ? 12.953 13.484 13.008 1 98.5 101 GLY A O 1
ATOM 794 N N . HIS A 1 102 ? 14.375 13.75 11.258 1 97.88 102 HIS A N 1
ATOM 795 C CA . HIS A 1 102 ? 15.297 12.711 11.703 1 97.88 102 HIS A CA 1
ATOM 796 C C . HIS A 1 102 ? 16.719 13.023 11.258 1 97.88 102 HIS A C 1
ATOM 798 O O . HIS A 1 102 ? 16.938 13.766 10.297 1 97.88 102 HIS A O 1
ATOM 804 N N . GLY A 1 103 ? 17.656 12.43 11.938 1 96.5 103 GLY A N 1
ATOM 805 C CA . GLY A 1 103 ? 19.062 12.695 11.68 1 96.5 103 GLY A CA 1
ATOM 806 C C . GLY A 1 103 ? 19.594 13.867 12.492 1 96.5 103 GLY A C 1
ATOM 807 O O . GLY A 1 103 ? 18.859 14.492 13.25 1 96.5 103 GLY A O 1
ATOM 808 N N . PRO A 1 104 ? 20.859 14.172 12.281 1 96.12 104 PRO A N 1
ATOM 809 C CA . PRO A 1 104 ? 21.5 15.211 13.094 1 96.12 104 PRO A CA 1
ATOM 810 C C . PRO A 1 104 ? 20.875 16.594 12.906 1 96.12 104 PRO A C 1
ATOM 812 O O . PRO A 1 104 ? 20.859 17.391 13.836 1 96.12 104 PRO A O 1
ATOM 815 N N . TRP A 1 105 ? 20.359 16.844 11.758 1 96.81 105 TRP A N 1
ATOM 816 C CA . TRP A 1 105 ? 19.797 18.141 11.461 1 96.81 105 TRP A CA 1
ATOM 817 C C . TRP A 1 105 ? 18.297 18.031 11.203 1 96.81 105 TRP A C 1
ATOM 819 O O . TRP A 1 105 ? 17.719 18.875 10.508 1 96.81 105 TRP A O 1
ATOM 829 N N . GLY A 1 106 ? 17.688 17 11.719 1 97.81 106 GLY A N 1
ATOM 830 C CA . GLY A 1 106 ? 16.281 16.734 11.445 1 97.81 106 GLY A CA 1
ATOM 831 C C . GLY A 1 106 ? 15.375 17.891 11.859 1 97.81 106 GLY A C 1
ATOM 832 O O . GLY A 1 106 ? 14.391 18.188 11.18 1 97.81 106 GLY A O 1
ATOM 833 N N . HIS A 1 107 ? 15.703 18.531 12.961 1 96.81 107 HIS A N 1
ATOM 834 C CA . HIS A 1 107 ? 14.914 19.656 13.461 1 96.81 107 HIS A CA 1
ATOM 835 C C . HIS A 1 107 ? 14.93 20.812 12.469 1 96.81 107 HIS A C 1
ATOM 837 O O . HIS A 1 107 ? 13.891 21.422 12.211 1 96.81 107 HIS A O 1
ATOM 843 N N . SER A 1 108 ? 16.062 21.062 11.875 1 97.38 108 SER A N 1
ATOM 844 C CA . SER A 1 108 ? 16.219 22.156 10.914 1 97.38 108 SER A CA 1
ATOM 845 C C . SER A 1 108 ? 15.531 21.828 9.594 1 97.38 108 SER A C 1
ATOM 847 O O . SER A 1 108 ? 14.914 22.688 8.969 1 97.38 108 SER A O 1
ATOM 849 N N . VAL A 1 109 ? 15.672 20.547 9.195 1 98.25 109 VAL A N 1
ATOM 850 C CA . VAL A 1 109 ? 15.055 20.125 7.949 1 98.25 109 VAL A CA 1
ATOM 851 C C . VAL A 1 109 ? 13.531 20.203 8.07 1 98.25 109 VAL A C 1
ATOM 853 O O . VAL A 1 109 ? 12.867 20.75 7.195 1 98.25 109 VAL A O 1
ATOM 856 N N . ALA A 1 110 ? 12.984 19.656 9.141 1 98.25 110 ALA A N 1
ATOM 857 C CA . ALA A 1 110 ? 11.539 19.672 9.367 1 98.25 110 ALA A CA 1
ATOM 858 C C . ALA A 1 110 ? 11.016 21.109 9.406 1 98.25 110 ALA A C 1
ATOM 860 O O . ALA A 1 110 ? 9.984 21.422 8.805 1 98.25 110 ALA A O 1
ATOM 861 N N . LYS A 1 111 ? 11.734 21.969 10.086 1 96.75 111 LYS A N 1
ATOM 862 C CA . LYS A 1 111 ? 11.336 23.375 10.188 1 96.75 111 LYS A CA 1
ATOM 863 C C . LYS A 1 111 ? 11.328 24.047 8.82 1 96.75 111 LYS A C 1
ATOM 865 O O . LYS A 1 111 ? 10.398 24.766 8.484 1 96.75 111 LYS A O 1
ATOM 870 N N . ARG A 1 112 ? 12.336 23.812 8.086 1 97.12 112 ARG A N 1
ATOM 871 C CA . ARG A 1 112 ? 12.453 24.422 6.766 1 97.12 112 ARG A CA 1
ATOM 872 C C . ARG A 1 112 ? 11.32 23.969 5.852 1 97.12 112 ARG A C 1
ATOM 874 O O . ARG A 1 112 ? 10.734 24.781 5.125 1 97.12 112 ARG A O 1
ATOM 881 N N . VAL A 1 113 ? 11.047 22.656 5.852 1 98 113 VAL A N 1
ATOM 882 C CA . VAL A 1 113 ? 9.984 22.109 5.016 1 98 113 VAL A CA 1
ATOM 883 C C . VAL A 1 113 ? 8.641 22.672 5.461 1 98 113 VAL A C 1
ATOM 885 O O . VAL A 1 113 ? 7.816 23.062 4.625 1 98 113 VAL A O 1
ATOM 888 N N . ARG A 1 114 ? 8.422 22.734 6.734 1 97 114 ARG A N 1
ATOM 889 C CA . ARG A 1 114 ? 7.191 23.297 7.281 1 97 114 ARG A CA 1
ATOM 890 C C . ARG A 1 114 ? 6.984 24.734 6.812 1 97 114 ARG A C 1
ATOM 892 O O . ARG A 1 114 ? 5.859 25.141 6.531 1 97 114 ARG A O 1
ATOM 899 N N . GLU A 1 115 ? 8.039 25.484 6.75 1 94.62 115 GLU A N 1
ATOM 900 C CA . GLU A 1 115 ? 7.969 26.891 6.391 1 94.62 115 GLU A CA 1
ATOM 901 C C . GLU A 1 115 ? 7.762 27.078 4.891 1 94.62 115 GLU A C 1
ATOM 903 O O . GLU A 1 115 ? 7.012 27.953 4.461 1 94.62 115 GLU A O 1
ATOM 908 N N . SER A 1 116 ? 8.359 26.234 4.113 1 95.31 116 SER A N 1
ATOM 909 C CA . SER A 1 116 ? 8.391 26.422 2.666 1 95.31 116 SER A CA 1
ATOM 910 C C . SER A 1 116 ? 7.184 25.766 2 1 95.31 116 SER A C 1
ATOM 912 O O . SER A 1 116 ? 6.68 26.266 0.991 1 95.31 116 SER A O 1
ATOM 914 N N . MET A 1 117 ? 6.676 24.734 2.486 1 96.75 117 MET A N 1
ATOM 915 C CA . MET A 1 117 ? 5.734 23.859 1.797 1 96.75 117 MET A CA 1
ATOM 916 C C . MET A 1 117 ? 4.398 24.562 1.575 1 96.75 117 MET A C 1
ATOM 918 O O . MET A 1 117 ? 3.875 24.578 0.46 1 96.75 117 MET A O 1
ATOM 922 N N . PRO A 1 118 ? 3.838 25.203 2.611 1 96.12 118 PRO A N 1
ATOM 923 C CA . PRO A 1 118 ? 2.514 25.797 2.402 1 96.12 118 PRO A CA 1
ATOM 924 C C . PRO A 1 118 ? 2.51 26.875 1.319 1 96.12 118 PRO A C 1
ATOM 926 O O . PRO A 1 118 ? 1.647 26.859 0.438 1 96.12 118 PRO A O 1
ATOM 929 N N . SER A 1 119 ? 3.488 27.781 1.336 1 94.31 119 SER A N 1
ATOM 930 C CA . SER A 1 119 ? 3.547 28.859 0.362 1 94.31 119 SER A CA 1
ATOM 931 C C . SER A 1 119 ? 3.826 28.328 -1.041 1 94.31 119 SER A C 1
ATOM 933 O O . SER A 1 119 ? 3.227 28.797 -2.016 1 94.31 119 SER A O 1
ATOM 935 N N . SER A 1 120 ? 4.738 27.359 -1.086 1 96.31 120 SER A N 1
ATOM 936 C CA . SER A 1 120 ? 5.043 26.75 -2.377 1 96.31 120 SER A CA 1
ATOM 937 C C . SER A 1 120 ? 3.826 26.031 -2.951 1 96.31 120 SER A C 1
ATOM 939 O O . SER A 1 120 ? 3.572 26.094 -4.156 1 96.31 120 SER A O 1
ATOM 941 N N . LEU A 1 121 ? 3.096 25.328 -2.105 1 97.88 121 LEU A N 1
ATOM 942 C CA . LEU A 1 121 ? 1.91 24.594 -2.535 1 97.88 121 LEU A CA 1
ATOM 943 C C . LEU A 1 121 ? 0.839 25.547 -3.055 1 97.88 121 LEU A C 1
ATOM 945 O O . LEU A 1 121 ? 0.207 25.281 -4.078 1 97.88 121 LEU A O 1
ATOM 949 N N . LEU A 1 122 ? 0.652 26.625 -2.365 1 94.81 122 LEU A N 1
ATOM 950 C CA . LEU A 1 122 ? -0.326 27.625 -2.783 1 94.81 122 LEU A CA 1
ATOM 951 C C . LEU A 1 122 ? 0.039 28.219 -4.145 1 94.81 122 LEU A C 1
ATOM 953 O O . LEU A 1 122 ? -0.827 28.375 -5.008 1 94.81 122 LEU A O 1
ATOM 957 N N . ARG A 1 123 ? 1.266 28.531 -4.324 1 94 123 ARG A N 1
ATOM 958 C CA . ARG A 1 123 ? 1.738 29.062 -5.594 1 94 123 ARG A CA 1
ATOM 959 C C . ARG A 1 123 ? 1.508 28.078 -6.73 1 94 123 ARG A C 1
ATOM 961 O O . ARG A 1 123 ? 0.982 28.453 -7.785 1 94 123 ARG A O 1
ATOM 968 N N . ASN A 1 124 ? 1.919 26.844 -6.488 1 95.44 124 ASN A N 1
ATOM 969 C CA . ASN A 1 124 ? 1.77 25.828 -7.523 1 95.44 124 ASN A CA 1
ATOM 970 C C . ASN A 1 124 ? 0.3 25.531 -7.812 1 95.44 124 ASN A C 1
ATOM 972 O O . ASN A 1 124 ? -0.064 25.234 -8.953 1 95.44 124 ASN A O 1
ATOM 976 N N . TRP A 1 125 ? -0.506 25.609 -6.805 1 94.62 125 TRP A N 1
ATOM 977 C CA . TRP A 1 125 ? -1.94 25.406 -6.98 1 94.62 125 TRP A CA 1
ATOM 978 C C . TRP A 1 125 ? -2.535 26.484 -7.879 1 94.62 125 TRP A C 1
ATOM 980 O O . TRP A 1 125 ? -3.293 26.188 -8.805 1 94.62 125 TRP A O 1
ATOM 990 N N . GLN A 1 126 ? -2.16 27.734 -7.617 1 90.19 126 GLN A N 1
ATOM 991 C CA . GLN A 1 126 ? -2.635 28.859 -8.422 1 90.19 126 GLN A CA 1
ATOM 992 C C . GLN A 1 126 ? -2.166 28.734 -9.867 1 90.19 126 GLN A C 1
ATOM 994 O O . GLN A 1 126 ? -2.943 28.953 -10.797 1 90.19 126 GLN A O 1
ATOM 999 N N . GLU A 1 127 ? -0.958 28.359 -10.023 1 91.12 127 GLU A N 1
ATOM 1000 C CA . GLU A 1 127 ? -0.402 28.203 -11.367 1 91.12 127 GLU A CA 1
ATOM 1001 C C . GLU A 1 127 ? -1.11 27.078 -12.125 1 91.12 127 GLU A C 1
ATOM 1003 O O . GLU A 1 127 ? -1.422 27.219 -13.305 1 91.12 127 GLU A O 1
ATOM 1008 N N . THR A 1 128 ? -1.317 25.984 -11.422 1 90.69 128 THR A N 1
ATOM 1009 C CA . THR A 1 128 ? -1.979 24.844 -12.047 1 90.69 128 THR A CA 1
ATOM 1010 C C . THR A 1 128 ? -3.418 25.188 -12.422 1 90.69 128 THR A C 1
ATOM 1012 O O . THR A 1 128 ? -3.934 24.719 -13.438 1 90.69 128 THR A O 1
ATOM 1015 N N . LEU A 1 129 ? -4.051 25.984 -11.586 1 86.88 129 LEU A N 1
ATOM 1016 C CA . LEU A 1 129 ? -5.414 26.438 -11.859 1 86.88 129 LEU A CA 1
ATOM 1017 C C . LEU A 1 129 ? -5.457 27.297 -13.125 1 86.88 129 LEU A C 1
ATOM 1019 O O . LEU A 1 129 ? -6.367 27.141 -13.945 1 86.88 129 LEU A O 1
ATOM 1023 N N . ILE A 1 130 ? -4.539 28.172 -13.258 1 85.5 130 ILE A N 1
ATOM 1024 C CA . ILE A 1 130 ? -4.449 29.047 -14.422 1 85.5 130 ILE A CA 1
ATOM 1025 C C . ILE A 1 130 ? -4.219 28.203 -15.68 1 85.5 130 ILE A C 1
ATOM 1027 O O . ILE A 1 130 ? -4.867 28.438 -16.703 1 85.5 130 ILE A O 1
ATOM 1031 N N . GLU A 1 131 ? -3.336 27.234 -15.594 1 86.19 131 GLU A N 1
ATOM 1032 C CA . GLU A 1 131 ? -3.047 26.359 -16.719 1 86.19 131 GLU A CA 1
ATOM 1033 C C . GLU A 1 131 ? -4.281 25.562 -17.141 1 86.19 131 GLU A C 1
ATOM 1035 O O . GLU A 1 131 ? -4.535 25.375 -18.328 1 86.19 131 GLU A O 1
ATOM 1040 N N . ALA A 1 132 ? -4.98 25.047 -16.172 1 83.06 132 ALA A N 1
ATOM 1041 C CA . ALA A 1 132 ? -6.188 24.25 -16.438 1 83.06 132 ALA A CA 1
ATOM 1042 C C . ALA A 1 132 ? -7.266 25.109 -17.094 1 83.06 132 ALA A C 1
ATOM 1044 O O . ALA A 1 132 ? -8.039 24.625 -17.922 1 83.06 132 ALA A O 1
ATOM 1045 N N . SER A 1 133 ? -7.348 26.344 -16.781 1 79.88 133 SER A N 1
ATOM 1046 C CA . SER A 1 133 ? -8.359 27.266 -17.297 1 79.88 133 SER A CA 1
ATOM 1047 C C . SER A 1 133 ? -8.125 27.578 -18.766 1 79.88 133 SER A C 1
ATOM 1049 O O . SER A 1 133 ? -9.039 27.984 -19.484 1 79.88 133 SER A O 1
ATOM 1051 N N . LEU A 1 134 ? -6.898 27.422 -19.109 1 78.62 134 LEU A N 1
ATOM 1052 C CA . LEU A 1 134 ? -6.551 27.672 -20.5 1 78.62 134 LEU A CA 1
ATOM 1053 C C . LEU A 1 134 ? -6.945 26.484 -21.391 1 78.62 134 LEU A C 1
ATOM 1055 O O . LEU A 1 134 ? -6.988 26.609 -22.609 1 78.62 134 LEU A O 1
ATOM 1059 N N . ASP A 1 135 ? -7.148 25.344 -20.75 1 73.25 135 ASP A N 1
ATOM 1060 C CA . ASP A 1 135 ? -7.645 24.188 -21.484 1 73.25 135 ASP A CA 1
ATOM 1061 C C . ASP A 1 135 ? -9.117 24.359 -21.859 1 73.25 135 ASP A C 1
ATOM 1063 O O . ASP A 1 135 ? -9.961 24.578 -20.984 1 73.25 135 ASP A O 1
ATOM 1067 N N . PRO A 1 136 ? -9.336 24.422 -23.125 1 69.31 136 PRO A N 1
ATOM 1068 C CA . PRO A 1 136 ? -10.711 24.641 -23.594 1 69.31 136 PRO A CA 1
ATOM 1069 C C . PRO A 1 136 ? -11.703 23.641 -23 1 69.31 136 PRO A C 1
ATOM 1071 O O . PRO A 1 136 ? -12.898 23.938 -22.891 1 69.31 136 PRO A O 1
ATOM 1074 N N . GLU A 1 137 ? -11.156 22.484 -22.672 1 66.88 137 GLU A N 1
ATOM 1075 C CA . GLU A 1 137 ? -12.047 21.438 -22.156 1 66.88 137 GLU A CA 1
ATOM 1076 C C . GLU A 1 137 ? -12.234 21.578 -20.641 1 66.88 137 GLU A C 1
ATOM 1078 O O . GLU A 1 137 ? -13.047 20.859 -20.047 1 66.88 137 GLU A O 1
ATOM 1083 N N . PHE A 1 138 ? -11.508 22.562 -20.203 1 63.22 138 PHE A N 1
ATOM 1084 C CA . PHE A 1 138 ? -11.578 22.75 -18.766 1 63.22 138 PHE A CA 1
ATOM 1085 C C . PHE A 1 138 ? -12.836 23.516 -18.375 1 63.22 138 PHE A C 1
ATOM 1087 O O . PHE A 1 138 ? -13.172 24.516 -19 1 63.22 138 PHE A O 1
ATOM 1094 N N . SER A 1 139 ? -13.75 23 -17.672 1 58.06 139 SER A N 1
ATOM 1095 C CA . SER A 1 139 ? -14.891 23.734 -17.141 1 58.06 139 SER A CA 1
ATOM 1096 C C . SER A 1 139 ? -14.672 24.109 -15.672 1 58.06 139 SER A C 1
ATOM 1098 O O . SER A 1 139 ? -14.188 23.297 -14.883 1 58.06 139 SER A O 1
ATOM 1100 N N . GLU A 1 140 ? -14.719 25.469 -15.375 1 54.88 140 GLU A N 1
ATOM 1101 C CA . GLU A 1 140 ? -14.609 25.953 -14 1 54.88 140 GLU A CA 1
ATOM 1102 C C . GLU A 1 140 ? -15.414 25.062 -13.039 1 54.88 140 GLU A C 1
ATOM 1104 O O . GLU A 1 140 ? -15.07 24.953 -11.867 1 54.88 140 GLU A O 1
ATOM 1109 N N . SER A 1 141 ? -16.594 24.609 -13.547 1 52.31 141 SER A N 1
ATOM 1110 C CA . SER A 1 141 ? -17.406 23.625 -12.828 1 52.31 141 SER A CA 1
ATOM 1111 C C . SER A 1 141 ? -16.797 22.234 -12.906 1 52.31 141 SER A C 1
ATOM 1113 O O . SER A 1 141 ? -17.516 21.234 -12.891 1 52.31 141 SER A O 1
ATOM 1115 N N . ALA A 1 142 ? -15.531 22.328 -13.195 1 58.5 142 ALA A N 1
ATOM 1116 C CA . ALA A 1 142 ? -14.828 21.078 -13.438 1 58.5 142 ALA A CA 1
ATOM 1117 C C . ALA A 1 142 ? -15.125 20.062 -12.344 1 58.5 142 ALA A C 1
ATOM 1119 O O . ALA A 1 142 ? -15.156 20.406 -11.164 1 58.5 142 ALA A O 1
ATOM 1120 N N . GLY A 1 143 ? -15.477 18.906 -12.617 1 66.81 143 GLY A N 1
ATOM 1121 C CA . GLY A 1 143 ? -15.859 17.781 -11.766 1 66.81 143 GLY A CA 1
ATOM 1122 C C . GLY A 1 143 ? -14.773 17.391 -10.781 1 66.81 143 GLY A C 1
ATOM 1123 O O . GLY A 1 143 ? -13.703 18 -10.75 1 66.81 143 GLY A O 1
ATOM 1124 N N . ASN A 1 144 ? -15.055 16.812 -9.789 1 70.62 144 ASN A N 1
ATOM 1125 C CA . ASN A 1 144 ? -14.195 16.312 -8.719 1 70.62 144 ASN A CA 1
ATOM 1126 C C . ASN A 1 144 ? -12.898 15.734 -9.273 1 70.62 144 ASN A C 1
ATOM 1128 O O . ASN A 1 144 ? -11.836 15.883 -8.672 1 70.62 144 ASN A O 1
ATOM 1132 N N . VAL A 1 145 ? -12.969 15.289 -10.469 1 68.62 145 VAL A N 1
ATOM 1133 C CA . VAL A 1 145 ? -11.805 14.664 -11.086 1 68.62 145 VAL A CA 1
ATOM 1134 C C . VAL A 1 145 ? -10.805 15.742 -11.508 1 68.62 145 VAL A C 1
ATOM 1136 O O . VAL A 1 145 ? -9.594 15.57 -11.344 1 68.62 145 VAL A O 1
ATOM 1139 N N . ASP A 1 146 ? -11.297 16.766 -11.898 1 80.88 146 ASP A N 1
ATOM 1140 C CA . ASP A 1 146 ? -10.43 17.859 -12.32 1 80.88 146 ASP A CA 1
ATOM 1141 C C . ASP A 1 146 ? -9.742 18.516 -11.117 1 80.88 146 ASP A C 1
ATOM 1143 O O . ASP A 1 146 ? -8.555 18.828 -11.172 1 80.88 146 ASP A O 1
ATOM 1147 N N . LYS A 1 147 ? -10.547 18.609 -10.102 1 86.69 147 LYS A N 1
ATOM 1148 C CA . LYS A 1 147 ? -9.969 19.203 -8.898 1 86.69 147 LYS A CA 1
ATOM 1149 C C . LYS A 1 147 ? -8.844 18.328 -8.344 1 86.69 147 LYS A C 1
ATOM 1151 O O . LYS A 1 147 ? -7.805 18.844 -7.93 1 86.69 147 LYS A O 1
ATOM 1156 N N . PHE A 1 148 ? -9.125 17.078 -8.422 1 90.06 148 PHE A N 1
ATOM 1157 C CA . PHE A 1 148 ? -8.102 16.156 -7.926 1 90.06 148 PHE A CA 1
ATOM 1158 C C . PHE A 1 148 ? -6.816 16.281 -8.734 1 90.06 148 PHE A C 1
ATOM 1160 O O . PHE A 1 148 ? -5.723 16.328 -8.172 1 90.06 148 PHE A O 1
ATOM 1167 N N . ASN A 1 149 ? -6.945 16.297 -9.953 1 90.81 149 ASN A N 1
ATOM 1168 C CA . ASN A 1 149 ? -5.77 16.391 -10.812 1 90.81 149 ASN A CA 1
ATOM 1169 C C . ASN A 1 149 ? -4.988 17.688 -10.555 1 90.81 149 ASN A C 1
ATOM 1171 O O . ASN A 1 149 ? -3.758 17.688 -10.586 1 90.81 149 ASN A O 1
ATOM 1175 N N . ILE A 1 150 ? -5.676 18.703 -10.32 1 93 150 ILE A N 1
ATOM 1176 C CA . ILE A 1 150 ? -5.047 19.984 -10.055 1 93 150 ILE A CA 1
ATOM 1177 C C . ILE A 1 150 ? -4.238 19.906 -8.766 1 93 150 ILE A C 1
ATOM 1179 O O . ILE A 1 150 ? -3.061 20.281 -8.742 1 93 150 ILE A O 1
ATOM 1183 N N . TRP A 1 151 ? -4.832 19.406 -7.738 1 96.12 151 TRP A N 1
ATOM 1184 C CA . TRP A 1 151 ? -4.145 19.328 -6.453 1 96.12 151 TRP A CA 1
ATOM 1185 C C . TRP A 1 151 ? -3.01 18.312 -6.508 1 96.12 151 TRP A C 1
ATOM 1187 O O . TRP A 1 151 ? -1.937 18.531 -5.945 1 96.12 151 TRP A O 1
ATOM 1197 N N . LYS A 1 152 ? -3.293 17.203 -7.098 1 95.94 152 LYS A N 1
ATOM 1198 C CA . LYS A 1 152 ? -2.246 16.203 -7.238 1 95.94 152 LYS A CA 1
ATOM 1199 C C . LYS A 1 152 ? -1.017 16.781 -7.934 1 95.94 152 LYS A C 1
ATOM 1201 O O . LYS A 1 152 ? 0.107 16.625 -7.449 1 95.94 152 LYS A O 1
ATOM 1206 N N . ASN A 1 153 ? -1.222 17.438 -9.039 1 96.5 153 ASN A N 1
ATOM 1207 C CA . ASN A 1 153 ? -0.118 18.062 -9.766 1 96.5 153 ASN A CA 1
ATOM 1208 C C . ASN A 1 153 ? 0.572 19.125 -8.93 1 96.5 153 ASN A C 1
ATOM 1210 O O . ASN A 1 153 ? 1.797 19.266 -8.961 1 96.5 153 ASN A O 1
ATOM 1214 N N . SER A 1 154 ? -0.229 19.906 -8.219 1 97.62 154 SER A N 1
ATOM 1215 C CA . SER A 1 154 ? 0.322 20.953 -7.352 1 97.62 154 SER A CA 1
ATOM 1216 C C . SER A 1 154 ? 1.231 20.344 -6.285 1 97.62 154 SER A C 1
ATOM 1218 O O . SER A 1 154 ? 2.318 20.875 -6.023 1 97.62 154 SER A O 1
ATOM 1220 N N . TYR A 1 155 ? 0.791 19.219 -5.715 1 98.62 155 TYR A N 1
ATOM 1221 C CA . TYR A 1 155 ? 1.582 18.547 -4.688 1 98.62 155 TYR A CA 1
ATOM 1222 C C . TYR A 1 155 ? 2.881 18 -5.273 1 98.62 155 TYR A C 1
ATOM 1224 O O . TYR A 1 155 ? 3.949 18.156 -4.676 1 98.62 155 TYR A O 1
ATOM 1232 N N . LEU A 1 156 ? 2.758 17.391 -6.383 1 98.12 156 LEU A N 1
ATOM 1233 C CA . LEU A 1 156 ? 3.936 16.797 -7.008 1 98.12 156 LEU A CA 1
ATOM 1234 C C . LEU A 1 156 ? 4.988 17.859 -7.305 1 98.12 156 LEU A C 1
ATOM 1236 O O . LEU A 1 156 ? 6.164 17.688 -6.977 1 98.12 156 LEU A O 1
ATOM 1240 N N . LYS A 1 157 ? 4.566 18.953 -7.871 1 97.75 157 LYS A N 1
ATOM 1241 C CA . LYS A 1 157 ? 5.477 20.062 -8.164 1 97.75 157 LYS A CA 1
ATOM 1242 C C . LYS A 1 157 ? 6.078 20.625 -6.887 1 97.75 157 LYS A C 1
ATOM 1244 O O . LYS A 1 157 ? 7.27 20.938 -6.84 1 97.75 157 LYS A O 1
ATOM 1249 N N . THR A 1 158 ? 5.238 20.781 -5.969 1 98.62 158 THR A N 1
ATOM 1250 C CA . THR A 1 158 ? 5.664 21.391 -4.711 1 98.62 158 THR A CA 1
ATOM 1251 C C . THR A 1 158 ? 6.715 20.531 -4.023 1 98.62 158 THR A C 1
ATOM 1253 O O . THR A 1 158 ? 7.758 21.031 -3.598 1 98.62 158 THR A O 1
ATOM 1256 N N . TYR A 1 159 ? 6.438 19.203 -3.863 1 98.69 159 TYR A N 1
ATOM 1257 C CA . TYR A 1 159 ? 7.363 18.312 -3.17 1 98.69 159 TYR A CA 1
ATOM 1258 C C . TYR A 1 159 ? 8.711 18.281 -3.879 1 98.69 159 TYR A C 1
ATOM 1260 O O . TYR A 1 159 ? 9.758 18.25 -3.229 1 98.69 159 TYR A O 1
ATOM 1268 N N . ALA A 1 160 ? 8.703 18.312 -5.16 1 98.06 160 ALA A N 1
ATOM 1269 C CA . ALA A 1 160 ? 9.938 18.359 -5.934 1 98.06 160 ALA A CA 1
ATOM 1270 C C . ALA A 1 160 ? 10.695 19.656 -5.684 1 98.06 160 ALA A C 1
ATOM 1272 O O . ALA A 1 160 ? 11.906 19.641 -5.461 1 98.06 160 ALA A O 1
ATOM 1273 N N . ALA A 1 161 ? 9.992 20.766 -5.707 1 97.44 161 ALA A N 1
ATOM 1274 C CA . ALA A 1 161 ? 10.609 22.078 -5.539 1 97.44 161 ALA A CA 1
ATOM 1275 C C . ALA A 1 161 ? 11.195 22.234 -4.137 1 97.44 161 ALA A C 1
ATOM 1277 O O . ALA A 1 161 ? 12.312 22.719 -3.979 1 97.44 161 ALA A O 1
ATOM 1278 N N . VAL A 1 162 ? 10.414 21.844 -3.193 1 98 162 VAL A N 1
ATOM 1279 C CA . VAL A 1 162 ? 10.844 21.984 -1.808 1 98 162 VAL A CA 1
ATOM 1280 C C . VAL A 1 162 ? 12.07 21.125 -1.548 1 98 162 VAL A C 1
ATOM 1282 O O . VAL A 1 162 ? 13 21.547 -0.856 1 98 162 VAL A O 1
ATOM 1285 N N . ASP A 1 163 ? 12.062 19.922 -2.055 1 98.19 163 ASP A N 1
ATOM 1286 C CA . ASP A 1 163 ? 13.211 19.047 -1.878 1 98.19 163 ASP A CA 1
ATOM 1287 C C . ASP A 1 163 ? 14.453 19.625 -2.561 1 98.19 163 ASP A C 1
ATOM 1289 O O . ASP A 1 163 ? 15.562 19.531 -2.02 1 98.19 163 ASP A O 1
ATOM 1293 N N . ARG A 1 164 ? 14.328 20.203 -3.703 1 96.12 164 ARG A N 1
ATOM 1294 C CA . ARG A 1 164 ? 15.438 20.828 -4.422 1 96.12 164 ARG A CA 1
ATOM 1295 C C . ARG A 1 164 ? 15.984 22.016 -3.646 1 96.12 164 ARG A C 1
ATOM 1297 O O . ARG A 1 164 ? 17.203 22.219 -3.574 1 96.12 164 ARG A O 1
ATOM 1304 N N . GLU A 1 165 ? 15.055 22.766 -3.152 1 95.5 165 GLU A N 1
ATOM 1305 C CA . GLU A 1 165 ? 15.461 23.922 -2.352 1 95.5 165 GLU A CA 1
ATOM 1306 C C . GLU A 1 165 ? 16.266 23.484 -1.129 1 95.5 165 GLU A C 1
ATOM 1308 O O . GLU A 1 165 ? 17.234 24.156 -0.745 1 95.5 165 GLU A O 1
ATOM 1313 N N . LEU A 1 166 ? 15.828 22.438 -0.534 1 96 166 LEU A N 1
ATOM 1314 C CA . LEU A 1 166 ? 16.531 21.891 0.63 1 96 166 LEU A CA 1
ATOM 1315 C C . LEU A 1 166 ? 17.938 21.469 0.265 1 96 166 LEU A C 1
ATOM 1317 O O . LEU A 1 166 ? 18.875 21.688 1.035 1 96 166 LEU A O 1
ATOM 1321 N N . ASP A 1 167 ? 18.125 20.891 -0.829 1 94.06 167 ASP A N 1
ATOM 1322 C CA . ASP A 1 167 ? 19.406 20.422 -1.319 1 94.06 167 ASP A CA 1
ATOM 1323 C C . ASP A 1 167 ? 20.375 21.594 -1.522 1 94.06 167 ASP A C 1
ATOM 1325 O O . ASP A 1 167 ? 21.594 21.453 -1.34 1 94.06 167 ASP A O 1
ATOM 1329 N N . GLN A 1 168 ? 19.844 22.703 -1.866 1 92.44 168 GLN A N 1
ATOM 1330 C CA . GLN A 1 168 ? 20.656 23.875 -2.215 1 92.44 168 GLN A CA 1
ATOM 1331 C C . GLN A 1 168 ? 20.844 24.781 -1.007 1 92.44 168 GLN A C 1
ATOM 1333 O O . GLN A 1 168 ? 21.609 25.75 -1.074 1 92.44 168 GLN A O 1
ATOM 1338 N N . HIS A 1 169 ? 20.188 24.391 0.014 1 89.38 169 HIS A N 1
ATOM 1339 C CA . HIS A 1 169 ? 20.266 25.25 1.185 1 89.38 169 HIS A CA 1
ATOM 1340 C C . HIS A 1 169 ? 21.625 25.141 1.86 1 89.38 169 HIS A C 1
ATOM 1342 O O . HIS A 1 169 ? 22.047 24.047 2.229 1 89.38 169 HIS A O 1
ATOM 1348 N N . CYS A 1 170 ? 22.297 26.188 2.09 1 86.69 170 CYS A N 1
ATOM 1349 C CA . CYS A 1 170 ? 23.688 26.188 2.525 1 86.69 170 CYS A CA 1
ATOM 1350 C C . CYS A 1 170 ? 23.781 26.062 4.043 1 86.69 170 CYS A C 1
ATOM 1352 O O . CYS A 1 170 ? 24.797 25.609 4.57 1 86.69 170 CYS A O 1
ATOM 1354 N N . LYS A 1 171 ? 22.75 26.375 4.734 1 91.38 171 LYS A N 1
ATOM 1355 C CA . LYS A 1 171 ? 22.844 26.438 6.191 1 91.38 171 LYS A CA 1
ATOM 1356 C C . LYS A 1 171 ? 22.359 25.141 6.828 1 91.38 171 LYS A C 1
ATOM 1358 O O . LYS A 1 171 ? 22.484 24.953 8.039 1 91.38 171 LYS A O 1
ATOM 1363 N N . ILE A 1 172 ? 21.766 24.297 6.125 1 93.5 172 ILE A N 1
ATOM 1364 C CA . ILE A 1 172 ? 21.219 23.062 6.641 1 93.5 172 ILE A CA 1
ATOM 1365 C C . ILE A 1 172 ? 21.891 21.859 5.965 1 93.5 172 ILE A C 1
ATOM 1367 O O . ILE A 1 172 ? 21.953 21.797 4.738 1 93.5 172 ILE A O 1
ATOM 1371 N N . ASP A 1 173 ? 22.391 20.984 6.766 1 95.56 173 ASP A N 1
ATOM 1372 C CA . ASP A 1 173 ? 22.969 19.766 6.227 1 95.56 173 ASP A CA 1
ATOM 1373 C C . ASP A 1 173 ? 21.922 18.656 6.117 1 95.56 173 ASP A C 1
ATOM 1375 O O . ASP A 1 173 ? 21.688 17.922 7.078 1 95.56 173 ASP A O 1
ATOM 1379 N N . SER A 1 174 ? 21.453 18.5 4.961 1 96.5 174 SER A N 1
ATOM 1380 C CA . SER A 1 174 ? 20.391 17.531 4.723 1 96.5 174 SER A CA 1
ATOM 1381 C C . SER A 1 174 ? 20.922 16.266 4.062 1 96.5 174 SER A C 1
ATOM 1383 O O . SER A 1 174 ? 20.156 15.508 3.463 1 96.5 174 SER A O 1
ATOM 1385 N N . PHE A 1 175 ? 22.234 16.094 4.133 1 96.5 175 PHE A N 1
ATOM 1386 C CA . PHE A 1 175 ? 22.828 14.906 3.514 1 96.5 175 PHE A CA 1
ATOM 1387 C C . PHE A 1 175 ? 22.438 13.648 4.281 1 96.5 175 PHE A C 1
ATOM 1389 O O . PHE A 1 175 ? 22.109 12.625 3.684 1 96.5 175 PHE A O 1
ATOM 1396 N N . ASN A 1 176 ? 22.469 13.688 5.617 1 96.75 176 ASN A N 1
ATOM 1397 C CA . ASN A 1 176 ? 22.078 12.562 6.461 1 96.75 176 ASN A CA 1
ATOM 1398 C C . ASN A 1 176 ? 20.891 12.906 7.344 1 96.75 176 ASN A C 1
ATOM 1400 O O . ASN A 1 176 ? 20.75 12.367 8.445 1 96.75 176 ASN A O 1
ATOM 1404 N N . SER A 1 177 ? 20.109 13.867 6.945 1 97.94 177 SER A N 1
ATOM 1405 C CA . SER A 1 177 ? 18.953 14.312 7.699 1 97.94 177 SER A CA 1
ATOM 1406 C C . SER A 1 177 ? 17.75 14.531 6.785 1 97.94 177 SER A C 1
ATOM 1408 O O . SER A 1 177 ? 17.906 14.875 5.613 1 97.94 177 SER A O 1
ATOM 1410 N N . GLY A 1 178 ? 16.641 14.289 7.324 1 98.44 178 GLY A N 1
ATOM 1411 C CA . GLY A 1 178 ? 15.414 14.438 6.543 1 98.44 178 GLY A CA 1
ATOM 1412 C C . GLY A 1 178 ? 14.18 14.617 7.402 1 98.44 178 GLY A C 1
ATOM 1413 O O . GLY A 1 178 ? 14.281 14.836 8.609 1 98.44 178 GLY A O 1
ATOM 1414 N N . THR A 1 179 ? 13.055 14.641 6.719 1 98.88 179 THR A N 1
ATOM 1415 C CA . THR A 1 179 ? 11.773 14.727 7.418 1 98.88 179 THR A CA 1
ATOM 1416 C C . THR A 1 179 ? 10.664 14.062 6.605 1 98.88 179 THR A C 1
ATOM 1418 O O . THR A 1 179 ? 10.742 14.008 5.375 1 98.88 179 THR A O 1
ATOM 1421 N N . THR A 1 180 ? 9.719 13.492 7.328 1 98.81 180 THR A N 1
ATOM 1422 C CA . THR A 1 180 ? 8.461 13.094 6.699 1 98.81 180 THR A CA 1
ATOM 1423 C C . THR A 1 180 ? 7.578 14.312 6.441 1 98.81 180 THR A C 1
ATOM 1425 O O . THR A 1 180 ? 7.906 15.422 6.859 1 98.81 180 THR A O 1
ATOM 1428 N N . ALA A 1 181 ? 6.535 14.117 5.672 1 98.88 181 ALA A N 1
ATOM 1429 C CA . ALA A 1 181 ? 5.504 15.141 5.484 1 98.88 181 ALA A CA 1
ATOM 1430 C C . ALA A 1 181 ? 4.137 14.5 5.242 1 98.88 181 ALA A C 1
ATOM 1432 O O . ALA A 1 181 ? 3.945 13.789 4.25 1 98.88 181 ALA A O 1
ATOM 1433 N N . SER A 1 182 ? 3.246 14.656 6.137 1 98.75 182 SER A N 1
ATOM 1434 C CA . SER A 1 182 ? 1.84 14.305 5.977 1 98.75 182 SER A CA 1
ATOM 1435 C C . SER A 1 182 ? 0.944 15.531 6.07 1 98.75 182 SER A C 1
ATOM 1437 O O . SER A 1 182 ? 0.916 16.203 7.098 1 98.75 182 SER A O 1
ATOM 1439 N N . THR A 1 183 ? 0.207 15.812 4.957 1 98.75 183 THR A N 1
ATOM 1440 C CA . THR A 1 183 ? -0.542 17.062 4.922 1 98.75 183 THR A CA 1
ATOM 1441 C C . THR A 1 183 ? -1.969 16.828 4.438 1 98.75 183 THR A C 1
ATOM 1443 O O . THR A 1 183 ? -2.236 15.859 3.725 1 98.75 183 THR A O 1
ATOM 1446 N N . ILE A 1 184 ? -2.859 17.688 4.848 1 98.06 184 ILE A N 1
ATOM 1447 C CA . ILE A 1 184 ? -4.242 17.719 4.391 1 98.06 184 ILE A CA 1
ATOM 1448 C C . ILE A 1 184 ? -4.598 19.141 3.943 1 98.06 184 ILE A C 1
ATOM 1450 O O . ILE A 1 184 ? -4.309 20.109 4.648 1 98.06 184 ILE A O 1
ATOM 1454 N N . VAL A 1 185 ? -5.102 19.297 2.764 1 97.5 185 VAL A N 1
ATOM 1455 C CA . VAL A 1 185 ? -5.801 20.5 2.342 1 97.5 185 VAL A CA 1
ATOM 1456 C C . VAL A 1 185 ? -7.305 20.25 2.291 1 97.5 185 VAL A C 1
ATOM 1458 O O . VAL A 1 185 ? -7.758 19.312 1.635 1 97.5 185 VAL A O 1
ATOM 1461 N N . ARG A 1 186 ? -8 21.031 3.004 1 95.38 186 ARG A N 1
ATOM 1462 C CA . ARG A 1 186 ? -9.453 21 2.873 1 95.38 186 ARG A CA 1
ATOM 1463 C C . ARG A 1 186 ? -9.945 22.125 1.969 1 95.38 186 ARG A C 1
ATOM 1465 O O . ARG A 1 186 ? -9.516 23.266 2.109 1 95.38 186 ARG A O 1
ATOM 1472 N N . GLN A 1 187 ? -10.703 21.797 1.047 1 93.19 187 GLN A N 1
ATOM 1473 C CA . GLN A 1 187 ? -11.414 22.75 0.188 1 93.19 187 GLN A CA 1
ATOM 1474 C C . GLN A 1 187 ? -12.891 22.391 0.092 1 93.19 187 GLN A C 1
ATOM 1476 O O . GLN A 1 187 ? -13.281 21.516 -0.67 1 93.19 187 GLN A O 1
ATOM 1481 N N . GLY A 1 188 ? -13.641 23.172 0.827 1 90.69 188 GLY A N 1
ATOM 1482 C CA . GLY A 1 188 ? -15.039 22.797 0.921 1 90.69 188 GLY A CA 1
ATOM 1483 C C . GLY A 1 188 ? -15.25 21.422 1.534 1 90.69 188 GLY A C 1
ATOM 1484 O O . GLY A 1 188 ? -14.789 21.156 2.645 1 90.69 188 GLY A O 1
ATOM 1485 N N . GLU A 1 189 ? -15.875 20.562 0.777 1 91.19 189 GLU A N 1
ATOM 1486 C CA . GLU A 1 189 ? -16.188 19.219 1.282 1 91.19 189 GLU A CA 1
ATOM 1487 C C . GLU A 1 189 ? -15.188 18.188 0.773 1 91.19 189 GLU A C 1
ATOM 1489 O O . GLU A 1 189 ? -15.414 16.984 0.897 1 91.19 189 GLU A O 1
ATOM 1494 N N . LEU A 1 190 ? -14.133 18.703 0.275 1 93 190 LEU A N 1
ATOM 1495 C CA . LEU A 1 190 ? -13.086 17.797 -0.205 1 93 190 LEU A CA 1
ATOM 1496 C C . LEU A 1 190 ? -11.812 17.953 0.623 1 93 190 LEU A C 1
ATOM 1498 O O . LEU A 1 190 ? -11.445 19.078 1 1 93 190 LEU A O 1
ATOM 1502 N N . ILE A 1 191 ? -11.242 16.859 0.858 1 95.75 191 ILE A N 1
ATOM 1503 C CA . ILE A 1 191 ? -9.906 16.922 1.444 1 95.75 191 ILE A CA 1
ATOM 1504 C C . ILE A 1 191 ? -8.906 16.219 0.528 1 95.75 191 ILE A C 1
ATOM 1506 O O . ILE A 1 191 ? -9.234 15.219 -0.106 1 95.75 191 ILE A O 1
ATOM 1510 N N . PHE A 1 192 ? -7.762 16.797 0.455 1 97.25 192 PHE A N 1
ATOM 1511 C CA . PHE A 1 192 ? -6.625 16.266 -0.282 1 97.25 192 PHE A CA 1
ATOM 1512 C C . PHE A 1 192 ? -5.484 15.914 0.664 1 97.25 192 PHE A C 1
ATOM 1514 O O . PHE A 1 192 ? -5.043 16.75 1.45 1 97.25 192 PHE A O 1
ATOM 1521 N N . ILE A 1 193 ? -5.082 14.656 0.587 1 98.19 193 ILE A N 1
ATOM 1522 C CA . ILE A 1 193 ? -4.066 14.156 1.509 1 98.19 193 ILE A CA 1
ATOM 1523 C C . ILE A 1 193 ? -2.789 13.828 0.74 1 98.19 193 ILE A C 1
ATOM 1525 O O . ILE A 1 193 ? -2.84 13.172 -0.304 1 98.19 193 ILE A O 1
ATOM 1529 N N . ALA A 1 194 ? -1.691 14.32 1.164 1 98.69 194 ALA A N 1
ATOM 1530 C CA . ALA A 1 194 ? -0.388 13.992 0.592 1 98.69 194 ALA A CA 1
ATOM 1531 C C . ALA A 1 194 ? 0.562 13.461 1.661 1 98.69 194 ALA A C 1
ATOM 1533 O O . ALA A 1 194 ? 0.654 14.023 2.756 1 98.69 194 ALA A O 1
ATOM 1534 N N . ASN A 1 195 ? 1.267 12.383 1.287 1 98.69 195 ASN A N 1
ATOM 1535 C CA . ASN A 1 195 ? 2.07 11.742 2.32 1 98.69 195 ASN A CA 1
ATOM 1536 C C . ASN A 1 195 ? 3.432 11.305 1.784 1 98.69 195 ASN A C 1
ATOM 1538 O O . ASN A 1 195 ? 3.523 10.742 0.691 1 98.69 195 ASN A O 1
ATOM 1542 N N . VAL A 1 196 ? 4.457 11.672 2.473 1 98.44 196 VAL A N 1
ATOM 1543 C CA . VAL A 1 196 ? 5.805 11.133 2.352 1 98.44 196 VAL A CA 1
ATOM 1544 C C . VAL A 1 196 ? 6.305 10.68 3.721 1 98.44 196 VAL A C 1
ATOM 1546 O O . VAL A 1 196 ? 6.336 11.469 4.668 1 98.44 196 VAL A O 1
ATOM 1549 N N . GLY A 1 197 ? 6.684 9.422 3.787 1 98.5 197 GLY A N 1
ATOM 1550 C CA . GLY A 1 197 ? 7.191 8.906 5.047 1 98.5 197 GLY A CA 1
ATOM 1551 C C . GLY A 1 197 ? 6.207 8.008 5.762 1 98.5 197 GLY A C 1
ATOM 1552 O O . GLY A 1 197 ? 5.363 7.367 5.129 1 98.5 197 GLY A O 1
ATOM 1553 N N . ASP A 1 198 ? 6.395 7.941 7.098 1 97.94 198 ASP A N 1
ATOM 1554 C CA . ASP A 1 198 ? 5.598 6.961 7.828 1 97.94 198 ASP A CA 1
ATOM 1555 C C . ASP A 1 198 ? 4.738 7.637 8.891 1 97.94 198 ASP A C 1
ATOM 1557 O O . ASP A 1 198 ? 4.258 6.98 9.82 1 97.94 198 ASP A O 1
ATOM 1561 N N . SER A 1 199 ? 4.723 9.055 8.828 1 98.56 199 SER A N 1
ATOM 1562 C CA . SER A 1 199 ? 3.598 9.656 9.531 1 98.56 199 SER A CA 1
ATOM 1563 C C . SER A 1 199 ? 2.27 9.234 8.914 1 98.56 199 SER A C 1
ATOM 1565 O O . SER A 1 199 ? 2.23 8.742 7.785 1 98.56 199 SER A O 1
ATOM 1567 N N . ARG A 1 200 ? 1.186 9.359 9.758 1 98.44 200 ARG A N 1
ATOM 1568 C CA . ARG A 1 200 ? -0.051 8.711 9.328 1 98.44 200 ARG A CA 1
ATOM 1569 C C . ARG A 1 200 ? -1.259 9.594 9.609 1 98.44 200 ARG A C 1
ATOM 1571 O O . ARG A 1 200 ? -1.274 10.344 10.594 1 98.44 200 ARG A O 1
ATOM 1578 N N . ALA A 1 201 ? -2.197 9.586 8.695 1 98.69 201 ALA A N 1
ATOM 1579 C CA . ALA A 1 201 ? -3.498 10.219 8.898 1 98.69 201 ALA A CA 1
ATOM 1580 C C . ALA A 1 201 ? -4.605 9.172 9.008 1 98.69 201 ALA A C 1
ATOM 1582 O O . ALA A 1 201 ? -4.637 8.211 8.242 1 98.69 201 ALA A O 1
ATOM 1583 N N . VAL A 1 202 ? -5.48 9.352 9.992 1 98.19 202 VAL A N 1
ATOM 1584 C CA . VAL A 1 202 ? -6.594 8.438 10.227 1 98.19 202 VAL A CA 1
ATOM 1585 C C . VAL A 1 202 ? -7.891 9.227 10.359 1 98.19 202 VAL A C 1
ATOM 1587 O O . VAL A 1 202 ? -7.949 10.227 11.086 1 98.19 202 VAL A O 1
ATOM 1590 N N . LEU A 1 203 ? -8.938 8.766 9.656 1 96.81 203 LEU A N 1
ATOM 1591 C CA . LEU A 1 203 ? -10.258 9.391 9.68 1 96.81 203 LEU A CA 1
ATOM 1592 C C . LEU A 1 203 ? -11.203 8.648 10.617 1 96.81 203 LEU A C 1
ATOM 1594 O O . LEU A 1 203 ? -11.219 7.414 10.633 1 96.81 203 LEU A O 1
ATOM 1598 N N . ALA A 1 204 ? -11.875 9.367 11.414 1 96.81 204 ALA A N 1
ATOM 1599 C CA . ALA A 1 204 ? -12.992 8.812 12.188 1 96.81 204 ALA A CA 1
ATOM 1600 C C . ALA A 1 204 ? -14.32 9.078 11.492 1 96.81 204 ALA A C 1
ATOM 1602 O O . ALA A 1 204 ? -14.711 10.234 11.289 1 96.81 204 ALA A O 1
ATOM 1603 N N . THR A 1 205 ? -14.984 8.055 11.133 1 92.88 205 THR A N 1
ATOM 1604 C CA . THR A 1 205 ? -16.25 8.188 10.422 1 92.88 205 THR A CA 1
ATOM 1605 C C . THR A 1 205 ? -17.312 7.293 11.047 1 92.88 205 THR A C 1
ATOM 1607 O O . THR A 1 205 ? -17.016 6.191 11.508 1 92.88 205 THR A O 1
ATOM 1610 N N . MET A 1 206 ? -18.5 7.867 11.047 1 90.12 206 MET A N 1
ATOM 1611 C CA . MET A 1 206 ? -19.609 7.086 11.578 1 90.12 206 MET A CA 1
ATOM 1612 C C . MET A 1 206 ? -20.031 6.008 10.586 1 90.12 206 MET A C 1
ATOM 1614 O O . MET A 1 206 ? -20.266 6.297 9.406 1 90.12 206 MET A O 1
ATOM 1618 N N . SER A 1 207 ? -20.094 4.809 11.102 1 80.94 207 SER A N 1
ATOM 1619 C CA . SER A 1 207 ? -20.562 3.707 10.266 1 80.94 207 SER A CA 1
ATOM 1620 C C . SER A 1 207 ? -22.078 3.75 10.094 1 80.94 207 SER A C 1
ATOM 1622 O O . SER A 1 207 ? -22.75 4.531 10.758 1 80.94 207 SER A O 1
ATOM 1624 N N . GLU A 1 208 ? -22.547 2.924 9.211 1 73.12 208 GLU A N 1
ATOM 1625 C CA . GLU A 1 208 ? -24 2.832 8.992 1 73.12 208 GLU A CA 1
ATOM 1626 C C . GLU A 1 208 ? -24.703 2.279 10.227 1 73.12 208 GLU A C 1
ATOM 1628 O O . GLU A 1 208 ? -25.875 2.578 10.453 1 73.12 208 GLU A O 1
ATOM 1633 N N . THR A 1 209 ? -23.953 1.596 10.977 1 74.81 209 THR A N 1
ATOM 1634 C CA . THR A 1 209 ? -24.531 1.004 12.18 1 74.81 209 THR A CA 1
ATOM 1635 C C . THR A 1 209 ? -24.453 1.971 13.352 1 74.81 209 THR A C 1
ATOM 1637 O O . THR A 1 209 ? -24.828 1.629 14.477 1 74.81 209 THR A O 1
ATOM 1640 N N . GLY A 1 210 ? -23.875 3.1 13.156 1 78.38 210 GLY A N 1
ATOM 1641 C CA . GLY A 1 210 ? -23.828 4.133 14.18 1 78.38 210 GLY A CA 1
ATOM 1642 C C . GLY A 1 210 ? -22.562 4.113 15 1 78.38 210 GLY A C 1
ATOM 1643 O O . GLY A 1 210 ? -22.438 4.836 15.992 1 78.38 210 GLY A O 1
ATOM 1644 N N . ASN A 1 211 ? -21.688 3.23 14.594 1 84.75 211 ASN A N 1
ATOM 1645 C CA . ASN A 1 211 ? -20.422 3.18 15.312 1 84.75 211 ASN A CA 1
ATOM 1646 C C . ASN A 1 211 ? -19.344 4.016 14.617 1 84.75 211 ASN A C 1
ATOM 1648 O O . ASN A 1 211 ? -19.375 4.18 13.398 1 84.75 211 ASN A O 1
ATOM 1652 N N . LEU A 1 212 ? -18.484 4.551 15.516 1 90.69 212 LEU A N 1
ATOM 1653 C CA . LEU A 1 212 ? -17.359 5.297 14.969 1 90.69 212 LEU A CA 1
ATOM 1654 C C . LEU A 1 212 ? -16.266 4.352 14.484 1 90.69 212 LEU A C 1
ATOM 1656 O O . LEU A 1 212 ? -15.828 3.465 15.227 1 90.69 212 LEU A O 1
ATOM 1660 N N . GLU A 1 213 ? -15.859 4.543 13.266 1 90.31 213 GLU A N 1
ATOM 1661 C CA . GLU A 1 213 ? -14.852 3.68 12.656 1 90.31 213 GLU A CA 1
ATOM 1662 C C . GLU A 1 213 ? -13.617 4.477 12.25 1 90.31 213 GLU A C 1
ATOM 1664 O O . GLU A 1 213 ? -13.719 5.656 11.898 1 90.31 213 GLU A O 1
ATOM 1669 N N . ALA A 1 214 ? -12.445 3.773 12.328 1 93.94 214 ALA A N 1
ATOM 1670 C CA . ALA A 1 214 ? -11.18 4.371 11.914 1 93.94 214 ALA A CA 1
ATOM 1671 C C . ALA A 1 214 ? -10.828 3.977 10.484 1 93.94 214 ALA A C 1
ATOM 1673 O O . ALA A 1 214 ? -10.844 2.793 10.133 1 93.94 214 ALA A O 1
ATOM 1674 N N . VAL A 1 215 ? -10.594 4.973 9.68 1 92.75 215 VAL A N 1
ATOM 1675 C CA . VAL A 1 215 ? -10.18 4.75 8.305 1 92.75 215 VAL A CA 1
ATOM 1676 C C . VAL A 1 215 ? -8.805 5.379 8.07 1 92.75 215 VAL A C 1
ATOM 1678 O O . VAL A 1 215 ? -8.633 6.59 8.234 1 92.75 215 VAL A O 1
ATOM 1681 N N . GLN A 1 216 ? -7.859 4.52 7.727 1 95.75 216 GLN A N 1
ATOM 1682 C CA . GLN A 1 216 ? -6.527 5.051 7.457 1 95.75 216 GLN A CA 1
ATOM 1683 C C . GLN A 1 216 ? -6.484 5.766 6.105 1 95.75 216 GLN A C 1
ATOM 1685 O O . GLN A 1 216 ? -6.895 5.203 5.09 1 95.75 216 GLN A O 1
ATOM 1690 N N . LEU A 1 217 ? -5.883 6.977 6.082 1 97.25 217 LEU A N 1
ATOM 1691 C CA . LEU A 1 217 ? -5.938 7.824 4.895 1 97.25 217 LEU A CA 1
ATOM 1692 C C . LEU A 1 217 ? -4.605 7.809 4.156 1 97.25 217 LEU A C 1
ATOM 1694 O O . LEU A 1 217 ? -4.523 8.25 3.006 1 97.25 217 LEU A O 1
ATOM 1698 N N . THR A 1 218 ? -3.562 7.309 4.812 1 97.81 218 THR A N 1
ATOM 1699 C CA . THR A 1 218 ? -2.234 7.316 4.211 1 97.81 218 THR A CA 1
ATOM 1700 C C . THR A 1 218 ? -1.588 5.938 4.309 1 97.81 218 THR A C 1
ATOM 1702 O O . THR A 1 218 ? -1.984 5.117 5.137 1 97.81 218 THR A O 1
ATOM 1705 N N . MET A 1 219 ? -0.67 5.77 3.43 1 95.25 219 MET A N 1
ATOM 1706 C CA . MET A 1 219 ? 0.212 4.613 3.553 1 95.25 219 MET A CA 1
ATOM 1707 C C . MET A 1 219 ? 1.471 4.969 4.336 1 95.25 219 MET A C 1
ATOM 1709 O O . MET A 1 219 ? 2.033 6.051 4.156 1 95.25 219 MET A O 1
ATOM 1713 N N . ASP A 1 220 ? 1.834 4.031 5.25 1 97.12 220 ASP A N 1
ATOM 1714 C CA . ASP A 1 220 ? 3.164 4.156 5.84 1 97.12 220 ASP A CA 1
ATOM 1715 C C . ASP A 1 220 ? 4.238 3.65 4.879 1 97.12 220 ASP A C 1
ATOM 1717 O O . ASP A 1 220 ? 4.375 2.443 4.668 1 97.12 220 ASP A O 1
ATOM 1721 N N . PHE A 1 221 ? 5.012 4.516 4.375 1 97.81 221 PHE A N 1
ATOM 1722 C CA . PHE A 1 221 ? 5.965 4.109 3.35 1 97.81 221 PHE A CA 1
ATOM 1723 C C . PHE A 1 221 ? 7.203 3.484 3.98 1 97.81 221 PHE A C 1
ATOM 1725 O O . PHE A 1 221 ? 8.266 4.109 4.027 1 97.81 221 PHE A O 1
ATOM 1732 N N . LYS A 1 222 ? 7.023 2.287 4.379 1 96.75 222 LYS A N 1
ATOM 1733 C CA . LYS A 1 222 ? 8.117 1.457 4.871 1 96.75 222 LYS A CA 1
ATOM 1734 C C . LYS A 1 222 ? 8.914 0.849 3.717 1 96.75 222 LYS A C 1
ATOM 1736 O O . LYS A 1 222 ? 8.352 0.547 2.662 1 96.75 222 LYS A O 1
ATOM 1741 N N . PRO A 1 223 ? 10.227 0.578 3.975 1 96.56 223 PRO A N 1
ATOM 1742 C CA . PRO A 1 223 ? 11.086 0.109 2.885 1 96.56 223 PRO A CA 1
ATOM 1743 C C . PRO A 1 223 ? 10.68 -1.268 2.363 1 96.56 223 PRO A C 1
ATOM 1745 O O . PRO A 1 223 ? 11.031 -1.633 1.239 1 96.56 223 PRO A O 1
ATOM 1748 N N . ASN A 1 224 ? 9.922 -2.033 3.154 1 92.44 224 ASN A N 1
ATOM 1749 C CA . ASN A 1 224 ? 9.625 -3.404 2.756 1 92.44 224 ASN A CA 1
ATOM 1750 C C . ASN A 1 224 ? 8.336 -3.482 1.944 1 92.44 224 ASN A C 1
ATOM 1752 O O . ASN A 1 224 ? 7.941 -4.562 1.501 1 92.44 224 ASN A O 1
ATOM 1756 N N . LEU A 1 225 ? 7.664 -2.361 1.766 1 93.75 225 LEU A N 1
ATOM 1757 C CA . LEU A 1 225 ? 6.547 -2.381 0.826 1 93.75 225 LEU A CA 1
ATOM 1758 C C . LEU A 1 225 ? 7.016 -2.791 -0.565 1 93.75 225 LEU A C 1
ATOM 1760 O O . LEU A 1 225 ? 8.055 -2.324 -1.038 1 93.75 225 LEU A O 1
ATOM 1764 N N . PRO A 1 226 ? 6.293 -3.621 -1.292 1 91.5 226 PRO A N 1
ATOM 1765 C CA . PRO A 1 226 ? 6.785 -4.254 -2.518 1 91.5 226 PRO A CA 1
ATOM 1766 C C . PRO A 1 226 ? 7.277 -3.244 -3.549 1 91.5 226 PRO A C 1
ATOM 1768 O O . PRO A 1 226 ? 8.406 -3.359 -4.043 1 91.5 226 PRO A O 1
ATOM 1771 N N . GLN A 1 227 ? 6.461 -2.219 -3.828 1 92.06 227 GLN A N 1
ATOM 1772 C CA . GLN A 1 227 ? 6.859 -1.234 -4.828 1 92.06 227 GLN A CA 1
ATOM 1773 C C . GLN A 1 227 ? 8.047 -0.404 -4.344 1 92.06 227 GLN A C 1
ATOM 1775 O O . GLN A 1 227 ? 8.922 -0.043 -5.129 1 92.06 227 GLN A O 1
ATOM 1780 N N . GLU A 1 228 ? 8.078 -0.101 -3.068 1 96.56 228 GLU A N 1
ATOM 1781 C CA . GLU A 1 228 ? 9.164 0.671 -2.482 1 96.56 228 GLU A CA 1
ATOM 1782 C C . GLU A 1 228 ? 10.469 -0.125 -2.484 1 96.56 228 GLU A C 1
ATOM 1784 O O . GLU A 1 228 ? 11.516 0.389 -2.881 1 96.56 228 GLU A O 1
ATOM 1789 N N . ALA A 1 229 ? 10.375 -1.333 -2.08 1 93.38 229 ALA A N 1
ATOM 1790 C CA . ALA A 1 229 ? 11.539 -2.213 -2.029 1 93.38 229 ALA A CA 1
ATOM 1791 C C . ALA A 1 229 ? 12.141 -2.406 -3.418 1 93.38 229 ALA A C 1
ATOM 1793 O O . ALA A 1 229 ? 13.367 -2.354 -3.584 1 93.38 229 ALA A O 1
ATOM 1794 N N . GLU A 1 230 ? 11.266 -2.627 -4.355 1 89.19 230 GLU A N 1
ATOM 1795 C CA . GLU A 1 230 ? 11.727 -2.826 -5.727 1 89.19 230 GLU A CA 1
ATOM 1796 C C . GLU A 1 230 ? 12.5 -1.612 -6.23 1 89.19 230 GLU A C 1
ATOM 1798 O O . GLU A 1 230 ? 13.57 -1.756 -6.828 1 89.19 230 GLU A O 1
ATOM 1803 N N . ARG A 1 231 ? 11.914 -0.492 -6.008 1 93.5 231 ARG A N 1
ATOM 1804 C CA . ARG A 1 231 ? 12.578 0.736 -6.438 1 93.5 231 ARG A CA 1
ATOM 1805 C C . ARG A 1 231 ? 13.953 0.867 -5.801 1 93.5 231 ARG A C 1
ATOM 1807 O O . ARG A 1 231 ? 14.93 1.184 -6.484 1 93.5 231 ARG A O 1
ATOM 1814 N N . ILE A 1 232 ? 14.086 0.627 -4.535 1 96 232 ILE A N 1
ATOM 1815 C CA . ILE A 1 232 ? 15.336 0.771 -3.793 1 96 232 ILE A CA 1
ATOM 1816 C C . ILE A 1 232 ? 16.359 -0.228 -4.316 1 96 232 ILE A C 1
ATOM 1818 O O . ILE A 1 232 ? 17.516 0.134 -4.574 1 96 232 ILE A O 1
ATOM 1822 N N . ILE A 1 233 ? 15.938 -1.402 -4.512 1 88.75 233 ILE A N 1
ATOM 1823 C CA . ILE A 1 233 ? 16.828 -2.463 -4.965 1 88.75 233 ILE A CA 1
ATOM 1824 C C . ILE A 1 233 ? 17.297 -2.172 -6.391 1 88.75 233 ILE A C 1
ATOM 1826 O O . ILE A 1 233 ? 18.469 -2.344 -6.711 1 88.75 233 ILE A O 1
ATOM 1830 N N . GLN A 1 234 ? 16.406 -1.717 -7.234 1 86.38 234 GLN A N 1
ATOM 1831 C CA . GLN A 1 234 ? 16.734 -1.372 -8.609 1 86.38 234 GLN A CA 1
ATOM 1832 C C . GLN A 1 234 ? 17.781 -0.26 -8.656 1 86.38 234 GLN A C 1
ATOM 1834 O O . GLN A 1 234 ? 18.594 -0.206 -9.586 1 86.38 234 GLN A O 1
ATOM 1839 N N . CYS A 1 235 ? 17.781 0.517 -7.613 1 93.69 235 CYS A N 1
ATOM 1840 C CA . CYS A 1 235 ? 18.734 1.617 -7.535 1 93.69 235 CYS A CA 1
ATOM 1841 C C . CYS A 1 235 ? 19.969 1.207 -6.754 1 93.69 235 CYS A C 1
ATOM 1843 O O . CYS A 1 235 ? 20.719 2.062 -6.281 1 93.69 235 CYS A O 1
ATOM 1845 N N . GLN A 1 236 ? 20.062 -0.046 -6.512 1 92.38 236 GLN A N 1
ATOM 1846 C CA . GLN A 1 236 ? 21.234 -0.653 -5.887 1 92.38 236 GLN A CA 1
ATOM 1847 C C . GLN A 1 236 ? 21.266 -0.369 -4.387 1 92.38 236 GLN A C 1
ATOM 1849 O O . GLN A 1 236 ? 22.281 -0.571 -3.734 1 92.38 236 GLN A O 1
ATOM 1854 N N . GLY A 1 237 ? 20.172 0.188 -3.877 1 94.81 237 GLY A N 1
ATOM 1855 C CA . GLY A 1 237 ? 20.016 0.218 -2.432 1 94.81 237 GLY A CA 1
ATOM 1856 C C . GLY A 1 237 ? 19.688 -1.138 -1.839 1 94.81 237 GLY A C 1
ATOM 1857 O O . GLY A 1 237 ? 19.422 -2.092 -2.57 1 94.81 237 GLY A O 1
ATOM 1858 N N . ARG A 1 238 ? 19.766 -1.173 -0.486 1 92.25 238 ARG A N 1
ATOM 1859 C CA . ARG A 1 238 ? 19.422 -2.426 0.184 1 92.25 238 ARG A CA 1
ATOM 1860 C C . ARG A 1 238 ? 18.312 -2.221 1.197 1 92.25 238 ARG A C 1
ATOM 1862 O O . ARG A 1 238 ? 18.141 -1.125 1.736 1 92.25 238 ARG A O 1
ATOM 1869 N N . VAL A 1 239 ? 17.531 -3.242 1.399 1 92.88 239 VAL A N 1
ATOM 1870 C CA . VAL A 1 239 ? 16.438 -3.221 2.359 1 92.88 239 VAL A CA 1
ATOM 1871 C C . VAL A 1 239 ? 16.516 -4.453 3.258 1 92.88 239 VAL A C 1
ATOM 1873 O O . VAL A 1 239 ? 16.312 -5.578 2.797 1 92.88 239 VAL A O 1
ATOM 1876 N N . PHE A 1 240 ? 16.766 -4.254 4.539 1 89.25 240 PHE A N 1
ATOM 1877 C CA . PHE A 1 240 ? 16.734 -5.363 5.48 1 89.25 240 PHE A CA 1
ATOM 1878 C C . PHE A 1 240 ? 16.672 -4.855 6.918 1 89.25 240 PHE A C 1
ATOM 1880 O O . PHE A 1 240 ? 16.828 -3.656 7.16 1 89.25 240 PHE A O 1
ATOM 1887 N N . CYS A 1 241 ? 16.406 -5.777 7.828 1 89 241 CYS A N 1
ATOM 1888 C CA . CYS A 1 241 ? 16.359 -5.492 9.258 1 89 241 CYS A CA 1
ATOM 1889 C C . CYS A 1 241 ? 17.688 -5.855 9.93 1 89 241 CYS A C 1
ATOM 1891 O O . CYS A 1 241 ? 18.375 -6.785 9.5 1 89 241 CYS A O 1
ATOM 1893 N N . LEU A 1 242 ? 17.984 -5.094 10.953 1 86.31 242 LEU A N 1
ATOM 1894 C CA . LEU A 1 242 ? 19.094 -5.516 11.805 1 86.31 242 LEU A CA 1
ATOM 1895 C C . LEU A 1 242 ? 18.656 -6.637 12.742 1 86.31 242 LEU A C 1
ATOM 1897 O O . LEU A 1 242 ? 17.469 -6.75 13.07 1 86.31 242 LEU A O 1
ATOM 1901 N N . HIS A 1 243 ? 19.562 -7.375 13.211 1 81.38 243 HIS A N 1
ATOM 1902 C CA . HIS A 1 243 ? 19.281 -8.531 14.047 1 81.38 243 HIS A CA 1
ATOM 1903 C C . HIS A 1 243 ? 18.609 -8.125 15.352 1 81.38 243 HIS A C 1
ATOM 1905 O O . HIS A 1 243 ? 17.766 -8.859 15.875 1 81.38 243 HIS A O 1
ATOM 1911 N N . ASP A 1 244 ? 18.984 -7.035 15.789 1 82.56 244 ASP A N 1
ATOM 1912 C CA . ASP A 1 244 ? 18.484 -6.598 17.094 1 82.56 244 ASP A CA 1
ATOM 1913 C C . ASP A 1 244 ? 17.188 -5.801 16.938 1 82.56 244 ASP A C 1
ATOM 1915 O O . ASP A 1 244 ? 16.594 -5.391 17.938 1 82.56 244 ASP A O 1
ATOM 1919 N N . GLU A 1 245 ? 16.734 -5.629 15.703 1 86 245 GLU A N 1
ATOM 1920 C CA . GLU A 1 245 ? 15.484 -4.922 15.445 1 86 245 GLU A CA 1
ATOM 1921 C C . GLU A 1 245 ? 14.633 -5.668 14.422 1 86 245 GLU A C 1
ATOM 1923 O O . GLU A 1 245 ? 14.289 -5.121 13.375 1 86 245 GLU A O 1
ATOM 1928 N N . PRO A 1 246 ? 14.203 -6.82 14.867 1 78.88 246 PRO A N 1
ATOM 1929 C CA . PRO A 1 246 ? 13.398 -7.602 13.922 1 78.88 246 PRO A CA 1
ATOM 1930 C C . PRO A 1 246 ? 12.094 -6.902 13.539 1 78.88 246 PRO A C 1
ATOM 1932 O O . PRO A 1 246 ? 11.438 -6.309 14.398 1 78.88 246 PRO A O 1
ATOM 1935 N N . GLY A 1 247 ? 11.82 -6.879 12.258 1 81.69 247 GLY A N 1
ATOM 1936 C CA . GLY A 1 247 ? 10.57 -6.301 11.797 1 81.69 247 GLY A CA 1
ATOM 1937 C C . GLY A 1 247 ? 10.703 -4.855 11.359 1 81.69 247 GLY A C 1
ATOM 1938 O O . GLY A 1 247 ? 9.797 -4.297 10.742 1 81.69 247 GLY A O 1
ATOM 1939 N N . VAL A 1 248 ? 11.836 -4.254 11.68 1 89.69 248 VAL A N 1
ATOM 1940 C CA . VAL A 1 248 ? 12.062 -2.861 11.297 1 89.69 248 VAL A CA 1
ATOM 1941 C C . VAL A 1 248 ? 12.945 -2.801 10.055 1 89.69 248 VAL A C 1
ATOM 1943 O O . VAL A 1 248 ? 14.172 -2.684 10.164 1 89.69 248 VAL A O 1
ATOM 1946 N N . HIS A 1 249 ? 12.359 -2.783 8.93 1 92.5 249 HIS A N 1
ATOM 1947 C CA . HIS A 1 249 ? 13.094 -2.715 7.68 1 92.5 249 HIS A CA 1
ATOM 1948 C C . HIS A 1 249 ? 13.648 -1.312 7.441 1 92.5 249 HIS A C 1
ATOM 1950 O O . HIS A 1 249 ? 12.977 -0.319 7.727 1 92.5 249 HIS A O 1
ATOM 1956 N N . ARG A 1 250 ? 14.852 -1.329 6.961 1 95.81 250 ARG A N 1
ATOM 1957 C CA . ARG A 1 250 ? 15.547 -0.06 6.762 1 95.81 250 ARG A CA 1
ATOM 1958 C C . ARG A 1 250 ? 16.188 0.003 5.379 1 95.81 250 ARG A C 1
ATOM 1960 O O . ARG A 1 250 ? 16.438 -1.031 4.758 1 95.81 250 ARG A O 1
ATOM 1967 N N . VAL A 1 251 ? 16.438 1.227 4.91 1 96.88 251 VAL A N 1
ATOM 1968 C CA . VAL A 1 251 ? 17.156 1.481 3.672 1 96.88 251 VAL A CA 1
ATOM 1969 C C . VAL A 1 251 ? 18.641 1.646 3.969 1 96.88 251 VAL A C 1
ATOM 1971 O O . VAL A 1 251 ? 19.031 2.465 4.809 1 96.88 251 VAL A O 1
ATOM 1974 N N . TRP A 1 252 ? 19.453 0.854 3.234 1 95.62 252 TRP A N 1
ATOM 1975 C CA . TRP A 1 252 ? 20.906 0.889 3.416 1 95.62 252 TRP A CA 1
ATOM 1976 C C . TRP A 1 252 ? 21.609 1.194 2.102 1 95.62 252 TRP A C 1
ATOM 1978 O O . TRP A 1 252 ? 21.094 0.883 1.024 1 95.62 252 TRP A O 1
ATOM 1988 N N . LEU A 1 253 ? 22.828 1.725 2.26 1 96 253 LEU A N 1
ATOM 1989 C CA . LEU A 1 253 ? 23.719 1.858 1.116 1 96 253 LEU A CA 1
ATOM 1990 C C . LEU A 1 253 ? 24.219 0.493 0.648 1 96 253 LEU A C 1
ATOM 1992 O O . LEU A 1 253 ? 24.156 -0.483 1.4 1 96 253 LEU A O 1
ATOM 1996 N N . PRO A 1 254 ? 24.688 0.399 -0.583 1 92.19 254 PRO A N 1
ATOM 1997 C CA . PRO A 1 254 ? 25.094 -0.889 -1.152 1 92.19 254 PRO A CA 1
ATOM 1998 C C . PRO A 1 254 ? 26.203 -1.56 -0.359 1 92.19 254 PRO A C 1
ATOM 2000 O O . PRO A 1 254 ? 26.219 -2.785 -0.215 1 92.19 254 PRO A O 1
ATOM 2003 N N . ASP A 1 255 ? 27.062 -0.753 0.173 1 91.06 255 ASP A N 1
ATOM 2004 C CA . ASP A 1 255 ? 28.281 -1.356 0.727 1 91.06 255 ASP A CA 1
ATOM 2005 C C . ASP A 1 255 ? 28.438 -1.005 2.203 1 91.06 255 ASP A C 1
ATOM 2007 O O . ASP A 1 255 ? 29.516 -1.205 2.781 1 91.06 255 ASP A O 1
ATOM 2011 N N . GLU A 1 256 ? 27.422 -0.426 2.684 1 90.75 256 GLU A N 1
ATOM 2012 C CA . GLU A 1 256 ? 27.547 -0 4.074 1 90.75 256 GLU A CA 1
ATOM 2013 C C . GLU A 1 256 ? 26.188 -0.073 4.789 1 90.75 256 GLU A C 1
ATOM 2015 O O . GLU A 1 256 ? 25.141 0.149 4.172 1 90.75 256 GLU A O 1
ATOM 2020 N N . GLU A 1 257 ? 26.281 -0.364 6.074 1 89.38 257 GLU A N 1
ATOM 2021 C CA . GLU A 1 257 ? 25.062 -0.335 6.891 1 89.38 257 GLU A CA 1
ATOM 2022 C C . GLU A 1 257 ? 24.766 1.076 7.391 1 89.38 257 GLU A C 1
ATOM 2024 O O . GLU A 1 257 ? 24.766 1.324 8.602 1 89.38 257 GLU A O 1
ATOM 2029 N N . SER A 1 258 ? 24.672 1.873 6.496 1 92.06 258 SER A N 1
ATOM 2030 C CA . SER A 1 258 ? 24.328 3.275 6.703 1 92.06 258 SER A CA 1
ATOM 2031 C C . SER A 1 258 ? 23.422 3.793 5.586 1 92.06 258 SER A C 1
ATOM 2033 O O . SER A 1 258 ? 23.547 3.371 4.434 1 92.06 258 SER A O 1
ATOM 2035 N N . PRO A 1 259 ? 22.5 4.754 5.863 1 94.5 259 PRO A N 1
ATOM 2036 C CA . PRO A 1 259 ? 22.219 5.348 7.172 1 94.5 259 PRO A CA 1
ATOM 2037 C C . PRO A 1 259 ? 21.219 4.523 7.992 1 94.5 259 PRO A C 1
ATOM 2039 O O . PRO A 1 259 ? 21.094 4.738 9.203 1 94.5 259 PRO A O 1
ATOM 2042 N N . GLY A 1 260 ? 20.5 3.588 7.34 1 95.19 260 GLY A N 1
ATOM 2043 C CA . GLY A 1 260 ? 19.5 2.781 8.031 1 95.19 260 GLY A CA 1
ATOM 2044 C C . GLY A 1 260 ? 18.188 3.514 8.258 1 95.19 260 GLY A C 1
ATOM 2045 O O . GLY A 1 260 ? 17.688 3.555 9.383 1 95.19 260 GLY A O 1
ATOM 2046 N N . LEU A 1 261 ? 17.609 4.055 7.176 1 96.44 261 LEU A N 1
ATOM 2047 C CA . LEU A 1 261 ? 16.359 4.812 7.262 1 96.44 261 LEU A CA 1
ATOM 2048 C C . LEU A 1 261 ? 15.164 3.875 7.344 1 96.44 261 LEU A C 1
ATOM 2050 O O . LEU A 1 261 ? 15.062 2.922 6.566 1 96.44 261 LEU A O 1
ATOM 2054 N N . ALA A 1 262 ? 14.227 4.176 8.219 1 95.81 262 ALA A N 1
ATOM 2055 C CA . ALA A 1 262 ? 13.086 3.291 8.438 1 95.81 262 ALA A CA 1
ATOM 2056 C C . ALA A 1 262 ? 11.922 3.66 7.527 1 95.81 262 ALA A C 1
ATOM 2058 O O . ALA A 1 262 ? 10.797 3.178 7.711 1 95.81 262 ALA A O 1
ATOM 2059 N N . MET A 1 263 ? 12.078 4.551 6.578 1 97.44 263 MET A N 1
ATOM 2060 C CA . MET A 1 263 ? 11.07 4.914 5.594 1 97.44 263 MET A CA 1
ATOM 2061 C C . MET A 1 263 ? 11.672 4.988 4.195 1 97.44 263 MET A C 1
ATOM 2063 O O . MET A 1 263 ? 12.883 5.176 4.047 1 97.44 263 MET A O 1
ATOM 2067 N N . SER A 1 264 ? 10.844 4.836 3.182 1 98.38 264 SER A N 1
ATOM 2068 C CA . SER A 1 264 ? 11.305 4.75 1.8 1 98.38 264 SER A CA 1
ATOM 2069 C C . SER A 1 264 ? 11.102 6.066 1.064 1 98.38 264 SER A C 1
ATOM 2071 O O . SER A 1 264 ? 11.562 6.234 -0.064 1 98.38 264 SER A O 1
ATOM 2073 N N . ARG A 1 265 ? 10.391 6.996 1.683 1 98.69 265 ARG A N 1
ATOM 2074 C CA . ARG A 1 265 ? 10.172 8.336 1.145 1 98.69 265 ARG A CA 1
ATOM 2075 C C . ARG A 1 265 ? 10.398 9.398 2.213 1 98.69 265 ARG A C 1
ATOM 2077 O O . ARG A 1 265 ? 10.031 9.211 3.375 1 98.69 265 ARG A O 1
ATOM 2084 N N . ALA A 1 266 ? 11.102 10.422 1.855 1 98.81 266 ALA A N 1
ATOM 2085 C CA . ALA A 1 266 ? 11.391 11.523 2.766 1 98.81 266 ALA A CA 1
ATOM 2086 C C . ALA A 1 266 ? 11.938 12.734 2.01 1 98.81 266 ALA A C 1
ATOM 2088 O O . ALA A 1 266 ? 12.477 12.586 0.91 1 98.81 266 ALA A O 1
ATOM 2089 N N . PHE A 1 267 ? 11.789 13.875 2.598 1 98.75 267 PHE A N 1
ATOM 2090 C CA . PHE A 1 267 ? 12.617 15.016 2.217 1 98.75 267 PHE A CA 1
ATOM 2091 C C . PHE A 1 267 ? 14.023 14.867 2.779 1 98.75 267 PHE A C 1
ATOM 2093 O O . PHE A 1 267 ? 14.211 14.359 3.885 1 98.75 267 PHE A O 1
ATOM 2100 N N . GLY A 1 268 ? 14.977 15.414 2.064 1 98.44 268 GLY A N 1
ATOM 2101 C CA . GLY A 1 268 ? 16.344 15.297 2.543 1 98.44 268 GLY A CA 1
ATOM 2102 C C . GLY A 1 268 ? 16.922 13.914 2.363 1 98.44 268 GLY A C 1
ATOM 2103 O O . GLY A 1 268 ? 16.656 13.242 1.366 1 98.44 268 GLY A O 1
ATOM 2104 N N . ASP A 1 269 ? 17.953 13.57 3.225 1 98.25 269 ASP A N 1
ATOM 2105 C CA . ASP A 1 269 ? 18.641 12.273 3.158 1 98.25 269 ASP A CA 1
ATOM 2106 C C . ASP A 1 269 ? 19.234 12.039 1.772 1 98.25 269 ASP A C 1
ATOM 2108 O O . ASP A 1 269 ? 19 11 1.16 1 98.25 269 ASP A O 1
ATOM 2112 N N . TYR A 1 270 ? 19.953 12.992 1.331 1 97.44 270 TYR A N 1
ATOM 2113 C CA . TYR A 1 270 ? 20.484 12.977 -0.028 1 97.44 270 TYR A CA 1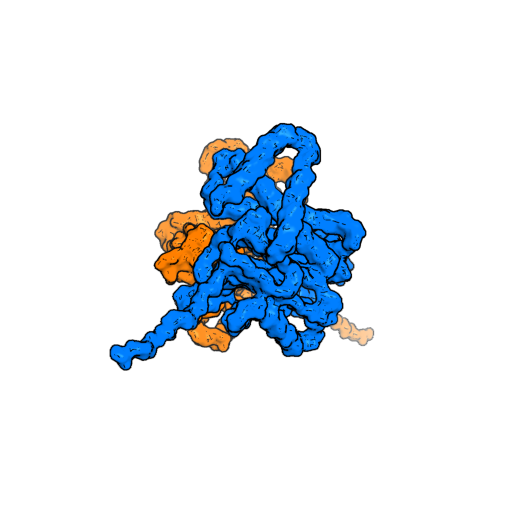
ATOM 2114 C C . TYR A 1 270 ? 21.531 11.875 -0.19 1 97.44 270 TYR A C 1
ATOM 2116 O O . TYR A 1 270 ? 21.828 11.453 -1.311 1 97.44 270 TYR A O 1
ATOM 2124 N N . CYS A 1 271 ? 22.031 11.352 0.901 1 96.56 271 CYS A N 1
ATOM 2125 C CA . CYS A 1 271 ? 23.016 10.273 0.883 1 96.56 271 CYS A CA 1
ATOM 2126 C C . CYS A 1 271 ? 22.438 9.016 0.245 1 96.56 271 CYS A C 1
ATOM 2128 O O . CYS A 1 271 ? 23.188 8.18 -0.276 1 96.56 271 CYS A O 1
ATOM 2130 N N . VAL A 1 272 ? 21.062 8.891 0.242 1 97.5 272 VAL A N 1
ATOM 2131 C CA . VAL A 1 272 ? 20.484 7.664 -0.298 1 97.5 272 VAL A CA 1
ATOM 2132 C C . VAL A 1 272 ? 19.469 8.016 -1.388 1 97.5 272 VAL A C 1
ATOM 2134 O O . VAL A 1 272 ? 18.703 7.152 -1.829 1 97.5 272 VAL A O 1
ATOM 2137 N N . LYS A 1 273 ? 19.406 9.211 -1.883 1 97.31 273 LYS A N 1
ATOM 2138 C CA . LYS A 1 273 ? 18.469 9.602 -2.938 1 97.31 273 LYS A CA 1
ATOM 2139 C C . LYS A 1 273 ? 18.781 8.875 -4.242 1 97.31 273 LYS A C 1
ATOM 2141 O O . LYS A 1 273 ? 17.859 8.508 -4.984 1 97.31 273 LYS A O 1
ATOM 2146 N N . ASP A 1 274 ? 20.047 8.633 -4.469 1 96.56 274 ASP A N 1
ATOM 2147 C CA . ASP A 1 274 ? 20.453 7.926 -5.676 1 96.56 274 ASP A CA 1
ATOM 2148 C C . ASP A 1 274 ? 20.281 6.418 -5.512 1 96.56 274 ASP A C 1
ATOM 2150 O O . ASP A 1 274 ? 20.453 5.656 -6.465 1 96.56 274 ASP A O 1
ATOM 2154 N N . PHE A 1 275 ? 19.828 6.039 -4.34 1 97 275 PHE A N 1
ATOM 2155 C CA . PHE A 1 275 ? 19.703 4.613 -4.059 1 97 275 PHE A CA 1
ATOM 2156 C C . PHE A 1 275 ? 18.266 4.262 -3.699 1 97 275 PHE A C 1
ATOM 2158 O O . PHE A 1 275 ? 18.016 3.357 -2.898 1 97 275 PHE A O 1
ATOM 2165 N N . GLY A 1 276 ? 17.344 5.039 -4.207 1 97.12 276 GLY A N 1
ATOM 2166 C CA . GLY A 1 276 ? 15.969 4.594 -4.203 1 97.12 276 GLY A CA 1
ATOM 2167 C C . GLY A 1 276 ? 15.078 5.406 -3.275 1 97.12 276 GLY A C 1
ATOM 2168 O O . GLY A 1 276 ? 13.859 5.27 -3.303 1 97.12 276 GLY A O 1
ATOM 2169 N N . LEU A 1 277 ? 15.688 6.203 -2.41 1 98.44 277 LEU A N 1
ATOM 2170 C CA . LEU A 1 277 ? 14.859 7.109 -1.627 1 98.44 277 LEU A CA 1
ATOM 2171 C C . LEU A 1 277 ? 14.273 8.211 -2.508 1 98.44 277 LEU A C 1
ATOM 2173 O O . LEU A 1 277 ? 14.969 8.766 -3.355 1 98.44 277 LEU A O 1
ATOM 2177 N N . VAL A 1 278 ? 12.977 8.5 -2.27 1 98.38 278 VAL A N 1
ATOM 2178 C CA . VAL A 1 278 ? 12.359 9.555 -3.07 1 98.38 278 VAL A CA 1
ATOM 2179 C C . VAL A 1 278 ? 11.547 10.484 -2.166 1 98.38 278 VAL A C 1
ATOM 2181 O O . VAL A 1 278 ? 11.25 10.141 -1.021 1 98.38 278 VAL A O 1
ATOM 2184 N N . SER A 1 279 ? 11.219 11.648 -2.668 1 98.62 279 SER A N 1
ATOM 2185 C CA . SER A 1 279 ? 10.352 12.594 -1.968 1 98.62 279 SER A CA 1
ATOM 2186 C C . SER A 1 279 ? 9.031 12.781 -2.703 1 98.62 279 SER A C 1
ATOM 2188 O O . SER A 1 279 ? 8.375 13.82 -2.561 1 98.62 279 SER A O 1
ATOM 2190 N N . VAL A 1 280 ? 8.656 11.844 -3.533 1 98.31 280 VAL A N 1
ATOM 2191 C CA . VAL A 1 280 ? 7.402 11.891 -4.273 1 98.31 280 VAL A CA 1
ATOM 2192 C C . VAL A 1 280 ? 6.246 11.477 -3.365 1 98.31 280 VAL A C 1
ATOM 2194 O O . VAL A 1 280 ? 6.238 10.359 -2.834 1 98.31 280 VAL A O 1
ATOM 2197 N N . PRO A 1 281 ? 5.246 12.352 -3.213 1 98.44 281 PRO A N 1
ATOM 2198 C CA . PRO A 1 281 ? 4.148 11.984 -2.314 1 98.44 281 PRO A CA 1
ATOM 2199 C C . PRO A 1 281 ? 3.105 11.102 -2.986 1 98.44 281 PRO A C 1
ATOM 2201 O O . PRO A 1 281 ? 2.967 11.125 -4.215 1 98.44 281 PRO A O 1
ATOM 2204 N N . GLU A 1 282 ? 2.504 10.297 -2.186 1 97.19 282 GLU A N 1
ATOM 2205 C CA . GLU A 1 282 ? 1.205 9.773 -2.592 1 97.19 282 GLU A CA 1
ATOM 2206 C C . GLU A 1 282 ? 0.081 10.742 -2.242 1 97.19 282 GLU A C 1
ATOM 2208 O O . GLU A 1 282 ? 0.009 11.234 -1.116 1 97.19 282 GLU A O 1
ATOM 2213 N N . VAL A 1 283 ? -0.734 11.031 -3.289 1 96.94 283 VAL A N 1
ATOM 2214 C CA . VAL A 1 283 ? -1.819 11.992 -3.094 1 96.94 283 VAL A CA 1
ATOM 2215 C C . VAL A 1 283 ? -3.164 11.289 -3.268 1 96.94 283 VAL A C 1
ATOM 2217 O O . VAL A 1 283 ? -3.365 10.547 -4.234 1 96.94 283 VAL A O 1
ATOM 2220 N N . THR A 1 284 ? -4.039 11.484 -2.287 1 95.19 284 THR A N 1
ATOM 2221 C CA . THR A 1 284 ? -5.398 10.961 -2.371 1 95.19 284 THR A CA 1
ATOM 2222 C C . THR A 1 284 ? -6.418 12.055 -2.057 1 95.19 284 THR A C 1
ATOM 2224 O O . THR A 1 284 ? -6.051 13.133 -1.586 1 95.19 284 THR A O 1
ATOM 2227 N N . GLN A 1 285 ? -7.621 11.828 -2.438 1 94.38 285 GLN A N 1
ATOM 2228 C CA . GLN A 1 285 ? -8.711 12.75 -2.125 1 94.38 285 GLN A CA 1
ATOM 2229 C C . GLN A 1 285 ? -9.875 12.016 -1.473 1 94.38 285 GLN A C 1
ATOM 2231 O O . GLN A 1 285 ? -10.031 10.805 -1.642 1 94.38 285 GLN A O 1
ATOM 2236 N N . ARG A 1 286 ? -10.641 12.75 -0.704 1 91.5 286 ARG A N 1
ATOM 2237 C CA . ARG A 1 286 ? -11.844 12.203 -0.096 1 91.5 286 ARG A CA 1
ATOM 2238 C C . ARG A 1 286 ? -12.922 13.281 0.061 1 91.5 286 ARG A C 1
ATOM 2240 O O . ARG A 1 286 ? -12.609 14.422 0.407 1 91.5 286 ARG A O 1
ATOM 2247 N N . HIS A 1 287 ? -14.133 12.859 -0.263 1 91 287 HIS A N 1
ATOM 2248 C CA . HIS A 1 287 ? -15.273 13.727 0.027 1 91 287 HIS A CA 1
ATOM 2249 C C . HIS A 1 287 ? -15.719 13.578 1.478 1 91 287 HIS A C 1
ATOM 2251 O O . HIS A 1 287 ? -16 12.469 1.934 1 91 287 HIS A O 1
ATOM 2257 N N . ILE A 1 288 ? -15.766 14.648 2.172 1 91.25 288 ILE A N 1
ATOM 2258 C CA . ILE A 1 288 ? -16.141 14.633 3.58 1 91.25 288 ILE A CA 1
ATOM 2259 C C . ILE A 1 288 ? -17.656 14.875 3.705 1 91.25 288 ILE A C 1
ATOM 2261 O O . ILE A 1 288 ? -18.188 15.805 3.109 1 91.25 288 ILE A O 1
ATOM 2265 N N . THR A 1 289 ? -18.281 14.062 4.484 1 90.12 289 THR A N 1
ATOM 2266 C CA . THR A 1 289 ? -19.703 14.172 4.754 1 90.12 289 THR A CA 1
ATOM 2267 C C . THR A 1 289 ? -19.969 14.398 6.242 1 90.12 289 THR A C 1
ATOM 2269 O O . THR A 1 289 ? -19.016 14.531 7.023 1 90.12 289 THR A O 1
ATOM 2272 N N . SER A 1 290 ? -21.234 14.438 6.625 1 90.75 290 SER A N 1
ATOM 2273 C CA . SER A 1 290 ? -21.609 14.625 8.023 1 90.75 290 SER A CA 1
ATOM 2274 C C . SER A 1 290 ? -21.188 13.438 8.875 1 90.75 290 SER A C 1
ATOM 2276 O O . SER A 1 290 ? -21.078 13.547 10.094 1 90.75 290 SER A O 1
ATOM 2278 N N . GLU A 1 291 ? -20.953 12.328 8.188 1 90.38 291 GLU A N 1
ATOM 2279 C CA . GLU A 1 291 ? -20.547 11.125 8.906 1 90.38 29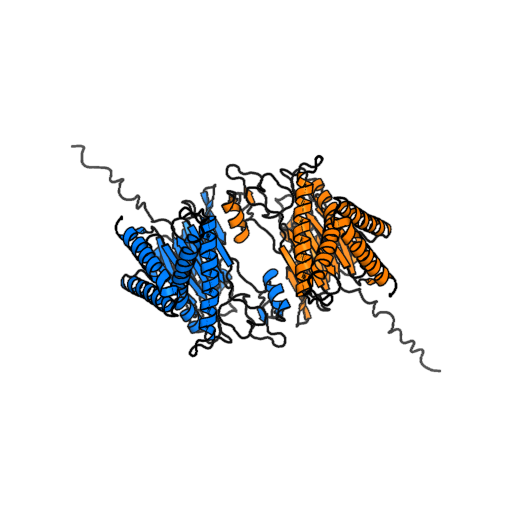1 GLU A CA 1
ATOM 2280 C C . GLU A 1 291 ? -19.078 11.211 9.328 1 90.38 291 GLU A C 1
ATOM 2282 O O . GLU A 1 291 ? -18.656 10.523 10.258 1 90.38 291 GLU A O 1
ATOM 2287 N N . ASP A 1 292 ? -18.328 11.977 8.586 1 93.81 292 ASP A N 1
ATOM 2288 C CA . ASP A 1 292 ? -16.906 12.133 8.875 1 93.81 292 ASP A CA 1
ATOM 2289 C C . ASP A 1 292 ? -16.688 13.148 10 1 93.81 292 ASP A C 1
ATOM 2291 O O . ASP A 1 292 ? -16.922 14.344 9.82 1 93.81 292 ASP A O 1
ATOM 2295 N N . GLN A 1 293 ? -16.156 12.68 11.109 1 95 293 GLN A N 1
ATOM 2296 C CA . GLN A 1 293 ? -16.125 13.508 12.312 1 95 293 GLN A CA 1
ATOM 2297 C C . GLN A 1 293 ? -14.812 14.266 12.43 1 95 293 GLN A C 1
ATOM 2299 O O . GLN A 1 293 ? -14.805 15.492 12.594 1 95 293 GLN A O 1
ATOM 2304 N N . PHE A 1 294 ? -13.742 13.562 12.484 1 97.06 294 PHE A N 1
ATOM 2305 C CA . PHE A 1 294 ? -12.445 14.203 12.617 1 97.06 294 PHE A CA 1
ATOM 2306 C C . PHE A 1 294 ? -11.352 13.359 11.977 1 97.06 294 PHE A C 1
ATOM 2308 O O . PHE A 1 294 ? -11.57 12.188 11.672 1 97.06 294 PHE A O 1
ATOM 2315 N N . ALA A 1 295 ? -10.211 13.984 11.695 1 97.81 295 ALA A N 1
ATOM 2316 C CA . ALA A 1 295 ? -9.008 13.305 11.227 1 97.81 295 ALA A CA 1
ATOM 2317 C C . ALA A 1 295 ? -7.852 13.5 12.195 1 97.81 295 ALA A C 1
ATOM 2319 O O . ALA A 1 295 ? -7.672 14.594 12.75 1 97.81 295 ALA A O 1
ATOM 2320 N N . VAL A 1 296 ? -7.121 12.477 12.414 1 98.69 296 VAL A N 1
ATOM 2321 C CA . VAL A 1 296 ? -5.918 12.539 13.234 1 98.69 296 VAL A CA 1
ATOM 2322 C C . VAL A 1 296 ? -4.68 12.453 12.344 1 98.69 296 VAL A C 1
ATOM 2324 O O . VAL A 1 296 ? -4.508 11.492 11.602 1 98.69 296 VAL A O 1
ATOM 2327 N N . LEU A 1 297 ? -3.855 13.453 12.352 1 98.56 297 LEU A N 1
ATOM 2328 C CA . LEU A 1 297 ? -2.514 13.422 11.773 1 98.56 297 LEU A CA 1
ATOM 2329 C C . LEU A 1 297 ? -1.459 13.297 12.875 1 98.56 297 LEU A C 1
ATOM 2331 O O . LEU A 1 297 ? -1.4 14.125 13.781 1 98.56 297 LEU A O 1
ATOM 2335 N N . ALA A 1 298 ? -0.626 12.273 12.797 1 98.81 298 ALA A N 1
ATOM 2336 C CA . ALA A 1 298 ? 0.334 12.094 13.883 1 98.81 298 ALA A CA 1
ATOM 2337 C C . ALA A 1 298 ? 1.61 11.422 13.383 1 98.81 298 ALA A C 1
ATOM 2339 O O . ALA A 1 298 ? 1.621 10.82 12.305 1 98.81 298 ALA A O 1
ATOM 2340 N N . THR A 1 299 ? 2.635 11.617 14.125 1 98.56 299 THR A N 1
ATOM 2341 C CA . THR A 1 299 ? 3.922 11 13.828 1 98.56 299 THR A CA 1
ATOM 2342 C C . THR A 1 299 ? 3.951 9.547 14.312 1 98.56 299 THR A C 1
ATOM 2344 O O . THR A 1 299 ? 3.016 9.094 14.969 1 98.56 299 THR A O 1
ATOM 2347 N N . ASP A 1 300 ? 5.027 8.836 13.93 1 97.75 300 ASP A N 1
ATOM 2348 C CA . ASP A 1 300 ? 5.152 7.43 14.312 1 97.75 300 ASP A CA 1
ATOM 2349 C C . ASP A 1 300 ? 5.23 7.277 15.828 1 97.75 300 ASP A C 1
ATOM 2351 O O . ASP A 1 300 ? 4.898 6.219 16.375 1 97.75 300 ASP A O 1
ATOM 2355 N N . GLY A 1 301 ? 5.598 8.375 16.547 1 97.88 301 GLY A N 1
ATOM 2356 C CA . GLY A 1 301 ? 5.574 8.344 18 1 97.88 301 GLY A CA 1
ATOM 2357 C C . GLY A 1 301 ? 4.223 7.953 18.562 1 97.88 301 GLY A C 1
ATOM 2358 O O . GLY A 1 301 ? 4.145 7.367 19.656 1 97.88 301 GLY A O 1
ATOM 2359 N N . VAL A 1 302 ? 3.18 8.359 17.891 1 98.62 302 VAL A N 1
ATOM 2360 C CA . VAL A 1 302 ? 1.842 7.938 18.297 1 98.62 302 VAL A CA 1
ATOM 2361 C C . VAL A 1 302 ? 1.58 6.516 17.797 1 98.62 302 VAL A C 1
ATOM 2363 O O . VAL A 1 302 ? 1.222 5.637 18.578 1 98.62 302 VAL A O 1
ATOM 2366 N N . TRP A 1 303 ? 1.839 6.23 16.641 1 98 303 TRP A N 1
ATOM 2367 C CA . TRP A 1 303 ? 1.328 5.055 15.93 1 98 303 TRP A CA 1
ATOM 2368 C C . TRP A 1 303 ? 2.127 3.811 16.297 1 98 303 TRP A C 1
ATOM 2370 O O . TRP A 1 303 ? 1.67 2.686 16.078 1 98 303 TRP A O 1
ATOM 2380 N N . ASP A 1 304 ? 3.316 3.986 16.781 1 95.5 304 ASP A N 1
ATOM 2381 C CA . ASP A 1 304 ? 4.121 2.84 17.203 1 95.5 304 ASP A CA 1
ATOM 2382 C C . ASP A 1 304 ? 3.523 2.156 18.422 1 95.5 304 ASP A C 1
ATOM 2384 O O . ASP A 1 304 ? 3.824 0.995 18.703 1 95.5 304 ASP A O 1
ATOM 2388 N N . VAL A 1 305 ? 2.615 2.871 19.125 1 97.31 305 VAL A N 1
ATOM 2389 C CA . VAL A 1 305 ? 2.139 2.305 20.391 1 97.31 305 VAL A CA 1
ATOM 2390 C C . VAL A 1 305 ? 0.614 2.379 20.438 1 97.31 305 VAL A C 1
ATOM 2392 O O . VAL A 1 305 ? -0.01 1.783 21.328 1 97.31 305 VAL A O 1
ATOM 2395 N N . ILE A 1 306 ? 0.041 3.148 19.578 1 98.06 306 ILE A N 1
ATOM 2396 C CA . ILE A 1 306 ? -1.41 3.299 19.547 1 98.06 306 ILE A CA 1
ATOM 2397 C C . ILE A 1 306 ? -1.948 2.867 18.188 1 98.06 306 ILE A C 1
ATOM 2399 O O . ILE A 1 306 ? -1.439 3.295 17.141 1 98.06 306 ILE A O 1
ATOM 2403 N N . SER A 1 307 ? -2.977 2.008 18.172 1 96.56 307 SER A N 1
ATOM 2404 C CA . SER A 1 307 ? -3.607 1.586 16.922 1 96.56 307 SER A CA 1
ATOM 2405 C C . SER A 1 307 ? -4.535 2.666 16.375 1 96.56 307 SER A C 1
ATOM 2407 O O . SER A 1 307 ? -4.863 3.625 17.094 1 96.56 307 SER A O 1
ATOM 2409 N N . ASN A 1 308 ? -4.969 2.486 15.156 1 96.75 308 ASN A N 1
ATOM 2410 C CA . ASN A 1 308 ? -5.926 3.404 14.547 1 96.75 308 ASN A CA 1
ATOM 2411 C C . ASN A 1 308 ? -7.199 3.521 15.383 1 96.75 308 ASN A C 1
ATOM 2413 O O . ASN A 1 308 ? -7.664 4.629 15.664 1 96.75 308 ASN A O 1
ATOM 2417 N N . GLU A 1 309 ? -7.715 2.375 15.766 1 94.69 309 GLU A N 1
ATOM 2418 C CA . GLU A 1 309 ? -8.969 2.305 16.5 1 94.69 309 GLU A CA 1
ATOM 2419 C C . GLU A 1 309 ? -8.836 2.951 17.875 1 94.69 309 GLU A C 1
ATOM 2421 O O . GLU A 1 309 ? -9.719 3.689 18.312 1 94.69 309 GLU A O 1
ATOM 2426 N N . GLU A 1 310 ? -7.742 2.668 18.484 1 97.5 310 GLU A N 1
ATOM 2427 C CA . GLU A 1 310 ? -7.504 3.246 19.812 1 97.5 310 GLU A CA 1
ATOM 2428 C C . GLU A 1 310 ? -7.406 4.766 19.734 1 97.5 310 GLU A C 1
ATOM 2430 O O . GLU A 1 310 ? -7.91 5.469 20.609 1 97.5 310 GLU A O 1
ATOM 2435 N N . ALA A 1 311 ? -6.73 5.254 18.75 1 98.62 311 ALA A N 1
ATOM 2436 C CA . ALA A 1 311 ? -6.602 6.703 18.609 1 98.62 311 ALA A CA 1
ATOM 2437 C C . ALA A 1 311 ? -7.969 7.363 18.453 1 98.62 311 ALA A C 1
ATOM 2439 O O . ALA A 1 311 ? -8.242 8.383 19.094 1 98.62 311 ALA A O 1
ATOM 2440 N N . VAL A 1 312 ? -8.789 6.777 17.609 1 97.44 312 VAL A N 1
ATOM 2441 C CA . VAL A 1 312 ? -10.133 7.301 17.391 1 97.44 312 VAL A CA 1
ATOM 2442 C C . VAL A 1 312 ? -10.922 7.258 18.688 1 97.44 312 VAL A C 1
ATOM 2444 O O . VAL A 1 312 ? -11.648 8.203 19.016 1 97.44 312 VAL A O 1
ATOM 2447 N N . GLU A 1 313 ? -10.766 6.238 19.406 1 97.5 313 GLU A N 1
ATOM 2448 C CA . GLU A 1 313 ? -11.453 6.098 20.672 1 97.5 313 GLU A CA 1
ATOM 2449 C C . GLU A 1 313 ? -10.992 7.156 21.672 1 97.5 313 GLU A C 1
ATOM 2451 O O . GLU A 1 313 ? -11.812 7.77 22.359 1 97.5 313 GLU A O 1
ATOM 2456 N N . ILE A 1 314 ? -9.734 7.336 21.781 1 98.31 314 ILE A N 1
ATOM 2457 C CA . ILE A 1 314 ? -9.164 8.305 22.719 1 98.31 314 ILE A CA 1
ATOM 2458 C C . ILE A 1 314 ? -9.688 9.703 22.391 1 98.31 314 ILE A C 1
ATOM 2460 O O . ILE A 1 314 ? -10.141 10.422 23.281 1 98.31 314 ILE A O 1
ATOM 2464 N N . VAL A 1 315 ? -9.656 10.078 21.125 1 98.12 315 VAL A N 1
ATOM 2465 C CA . VAL A 1 315 ? -10.078 11.414 20.719 1 98.12 315 VAL A CA 1
ATOM 2466 C C . VAL A 1 315 ? -11.578 11.578 20.953 1 98.12 315 VAL A C 1
ATOM 2468 O O . VAL A 1 315 ? -12.023 12.602 21.469 1 98.12 315 VAL A O 1
ATOM 2471 N N . SER A 1 316 ? -12.344 10.547 20.609 1 96.69 316 SER A N 1
ATOM 2472 C CA . SER A 1 316 ? -13.797 10.633 20.719 1 96.69 316 SER A CA 1
ATOM 2473 C C . SER A 1 316 ? -14.227 10.688 22.188 1 96.69 316 SER A C 1
ATOM 2475 O O . SER A 1 316 ? -15.281 11.242 22.5 1 96.69 316 SER A O 1
ATOM 2477 N N . SER A 1 317 ? -13.438 10.125 23.031 1 96.5 317 SER A N 1
ATOM 2478 C CA . SER A 1 317 ? -13.773 10.062 24.453 1 96.5 317 SER A CA 1
ATOM 2479 C C . SER A 1 317 ? -13.312 11.32 25.188 1 96.5 317 SER A C 1
ATOM 2481 O O . SER A 1 317 ? -13.633 11.508 26.359 1 96.5 317 SER A O 1
ATOM 2483 N N . THR A 1 318 ? -12.625 12.109 24.516 1 95.5 318 THR A N 1
ATOM 2484 C CA . THR A 1 318 ? -12.156 13.344 25.125 1 95.5 318 THR A CA 1
ATOM 2485 C C . THR A 1 318 ? -13.266 14.398 25.125 1 95.5 318 THR A C 1
ATOM 2487 O O . THR A 1 318 ? -13.758 14.789 24.062 1 95.5 318 THR A O 1
ATOM 2490 N N . GLU A 1 319 ? -13.609 14.891 26.25 1 91.62 319 GLU A N 1
ATOM 2491 C CA . GLU A 1 319 ? -14.742 15.805 26.406 1 91.62 319 GLU A CA 1
ATOM 2492 C C . GLU A 1 319 ? -14.469 17.141 25.703 1 91.62 319 GLU A C 1
ATOM 2494 O O . GLU A 1 319 ? -15.32 17.641 24.969 1 91.62 319 GLU A O 1
ATOM 2499 N N . ASP A 1 320 ? -13.312 17.734 26.031 1 93 320 ASP A N 1
ATOM 2500 C CA . ASP A 1 320 ? -12.914 19 25.422 1 93 320 ASP A CA 1
ATOM 2501 C C . ASP A 1 320 ? -12.102 18.766 24.156 1 93 320 ASP A C 1
ATOM 2503 O O . ASP A 1 320 ? -10.945 18.328 24.219 1 93 320 ASP A O 1
ATOM 2507 N N . ARG A 1 321 ? -12.641 19.188 23 1 92.25 321 ARG A N 1
ATOM 2508 C CA . ARG A 1 321 ? -11.977 19 21.703 1 92.25 321 ARG A CA 1
ATOM 2509 C C . ARG A 1 321 ? -10.609 19.672 21.688 1 92.25 321 ARG A C 1
ATOM 2511 O O . ARG A 1 321 ? -9.68 19.203 21.047 1 92.25 321 ARG A O 1
ATOM 2518 N N . GLY A 1 322 ? -10.539 20.75 22.359 1 92.5 322 GLY A N 1
ATOM 2519 C CA . GLY A 1 322 ? -9.289 21.484 22.406 1 92.5 322 GLY A CA 1
ATOM 2520 C C . GLY A 1 322 ? -8.156 20.703 23.047 1 92.5 322 GLY A C 1
ATOM 2521 O O . GLY A 1 322 ? -6.984 21 22.812 1 92.5 322 GLY A O 1
ATOM 2522 N N . ASN A 1 323 ? -8.531 19.641 23.781 1 95.69 323 ASN A N 1
ATOM 2523 C CA . ASN A 1 323 ? -7.547 18.844 24.5 1 95.69 323 ASN A CA 1
ATOM 2524 C C . ASN A 1 323 ? -7.316 17.5 23.828 1 95.69 323 ASN A C 1
ATOM 2526 O O . ASN A 1 323 ? -6.547 16.672 24.312 1 95.69 323 ASN A O 1
ATOM 2530 N N . SER A 1 324 ? -7.926 17.297 22.719 1 96.88 324 SER A N 1
ATOM 2531 C CA . SER A 1 324 ? -7.914 15.984 22.078 1 96.88 324 SER A CA 1
ATOM 2532 C C . SER A 1 324 ? -6.5 15.57 21.688 1 96.88 324 SER A C 1
ATOM 2534 O O . SER A 1 324 ? -6.074 14.453 21.969 1 96.88 324 SER A O 1
ATOM 2536 N N . ALA A 1 325 ? -5.754 16.469 21.047 1 97.94 325 ALA A N 1
ATOM 2537 C CA . ALA A 1 325 ? -4.387 16.141 20.641 1 97.94 325 ALA A CA 1
ATOM 2538 C C . ALA A 1 325 ? -3.5 15.891 21.859 1 97.94 325 ALA A C 1
ATOM 2540 O O . ALA A 1 325 ? -2.697 14.953 21.859 1 97.94 325 ALA A O 1
ATOM 2541 N N . LYS A 1 326 ? -3.666 16.719 22.859 1 97.62 326 LYS A N 1
ATOM 2542 C CA . LYS A 1 326 ? -2.893 16.562 24.094 1 97.62 326 LYS A CA 1
ATOM 2543 C C . LYS A 1 326 ? -3.154 15.211 24.75 1 97.62 326 LYS A C 1
ATOM 2545 O O . LYS A 1 326 ? -2.217 14.523 25.156 1 97.62 326 LYS A O 1
ATOM 2550 N N . CYS A 1 327 ? -4.387 14.898 24.844 1 98.25 327 CYS A N 1
ATOM 2551 C CA . CYS A 1 327 ? -4.758 13.625 25.453 1 98.25 327 CYS A CA 1
ATOM 2552 C C . CYS A 1 327 ? -4.164 12.461 24.672 1 98.25 327 CYS A C 1
ATOM 2554 O O . CYS A 1 327 ? -3.639 11.516 25.25 1 98.25 327 CYS A O 1
ATOM 2556 N N . LEU A 1 328 ? -4.285 12.523 23.359 1 98.56 328 LEU A N 1
ATOM 2557 C CA . LEU A 1 328 ? -3.75 11.469 22.516 1 98.56 328 LEU A CA 1
ATOM 2558 C C . LEU A 1 328 ? -2.244 11.32 22.703 1 98.56 328 LEU A C 1
ATOM 2560 O O . LEU A 1 328 ? -1.741 10.211 22.891 1 98.56 328 LEU A O 1
ATOM 2564 N N . VAL A 1 329 ? -1.505 12.398 22.719 1 98.38 329 VAL A N 1
ATOM 2565 C CA . VAL A 1 329 ? -0.05 12.414 22.844 1 98.38 329 VAL A CA 1
ATOM 2566 C C . VAL A 1 329 ? 0.363 11.906 24.219 1 98.38 329 VAL A C 1
ATOM 2568 O O . VAL A 1 329 ? 1.311 11.125 24.344 1 98.38 329 VAL A O 1
ATOM 2571 N N . LYS A 1 330 ? -0.338 12.336 2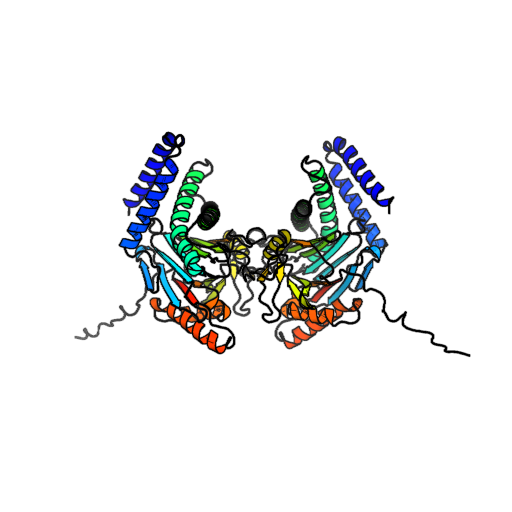5.25 1 98 330 LYS A N 1
ATOM 2572 C CA . LYS A 1 330 ? -0.033 11.883 26.594 1 98 330 LYS A CA 1
ATOM 2573 C C . LYS A 1 330 ? -0.264 10.383 26.75 1 98 330 LYS A C 1
ATOM 2575 O O . LYS A 1 330 ? 0.515 9.688 27.406 1 98 330 LYS A O 1
ATOM 2580 N N . CYS A 1 331 ? -1.323 9.953 26.156 1 98.38 331 CYS A N 1
ATOM 2581 C CA . CYS A 1 331 ? -1.593 8.516 26.188 1 98.38 331 CYS A CA 1
ATOM 2582 C C . CYS A 1 331 ? -0.474 7.742 25.484 1 98.38 331 CYS A C 1
ATOM 2584 O O . CYS A 1 331 ? -0.041 6.699 25.984 1 98.38 331 CYS A O 1
ATOM 2586 N N . ALA A 1 332 ? -0.056 8.219 24.344 1 98.44 332 ALA A N 1
ATOM 2587 C CA . ALA A 1 332 ? 1.039 7.578 23.625 1 98.44 332 ALA A CA 1
ATOM 2588 C C . ALA A 1 332 ? 2.307 7.539 24.484 1 98.44 332 ALA A C 1
ATOM 2590 O O . ALA A 1 332 ? 2.98 6.508 24.547 1 98.44 332 ALA A O 1
ATOM 2591 N N . ALA A 1 333 ? 2.621 8.633 25.125 1 96.94 333 ALA A N 1
ATOM 2592 C CA . ALA A 1 333 ? 3.803 8.703 25.969 1 96.94 333 ALA A CA 1
ATOM 2593 C C . ALA A 1 333 ? 3.744 7.648 27.078 1 96.94 333 ALA A C 1
ATOM 2595 O O . ALA A 1 333 ? 4.75 7.004 27.391 1 96.94 333 ALA A O 1
ATOM 2596 N N . HIS A 1 334 ? 2.615 7.531 27.672 1 97.19 334 HIS A N 1
ATOM 2597 C CA . HIS A 1 334 ? 2.416 6.543 28.719 1 97.19 334 HIS A CA 1
ATOM 2598 C C . HIS A 1 334 ? 2.609 5.125 28.188 1 97.19 334 HIS A C 1
ATOM 2600 O O . HIS A 1 334 ? 3.246 4.297 28.844 1 97.19 334 HIS A O 1
ATOM 2606 N N . LEU A 1 335 ? 2.092 4.902 27.031 1 97.06 335 LEU A N 1
ATOM 2607 C CA . LEU A 1 335 ? 2.145 3.561 26.453 1 97.06 335 LEU A CA 1
ATOM 2608 C C . LEU A 1 335 ? 3.564 3.213 26.016 1 97.06 335 LEU A C 1
ATOM 2610 O O . LEU A 1 335 ? 3.953 2.041 26.031 1 97.06 335 LEU A O 1
ATOM 2614 N N . TRP A 1 336 ? 4.344 4.156 25.578 1 95.62 336 TRP A N 1
ATOM 2615 C CA . TRP A 1 336 ? 5.754 3.918 25.281 1 95.62 336 TRP A CA 1
ATOM 2616 C C . TRP A 1 336 ? 6.469 3.342 26.5 1 95.62 336 TRP A C 1
ATOM 2618 O O . TRP A 1 336 ? 7.242 2.391 26.391 1 95.62 336 TRP A O 1
ATOM 2628 N N . LYS A 1 337 ? 6.242 3.818 27.672 1 92.88 337 LYS A N 1
ATOM 2629 C CA . LYS A 1 337 ? 6.867 3.375 28.922 1 92.88 337 LYS A CA 1
ATOM 2630 C C . LYS A 1 337 ? 6.414 1.969 29.297 1 92.88 337 LYS A C 1
ATOM 2632 O O . LYS A 1 337 ? 7.16 1.212 29.906 1 92.88 337 LYS A O 1
ATOM 2637 N N . LYS A 1 338 ? 5.262 1.624 28.844 1 93.88 338 LYS A N 1
ATOM 2638 C CA . LYS A 1 338 ? 4.688 0.329 29.188 1 93.88 338 LYS A CA 1
ATOM 2639 C C . LYS A 1 338 ? 5.066 -0.737 28.172 1 93.88 338 LYS A C 1
ATOM 2641 O O . LYS A 1 338 ? 5.438 -1.854 28.531 1 93.88 338 LYS A O 1
ATOM 2646 N N . LYS A 1 339 ? 4.91 -0.365 26.859 1 90.62 339 LYS A N 1
ATOM 2647 C CA . LYS A 1 339 ? 5.016 -1.356 25.797 1 90.62 339 LYS A CA 1
ATOM 2648 C C . LYS A 1 339 ? 6.438 -1.434 25.266 1 90.62 339 LYS A C 1
ATOM 2650 O O . LYS A 1 339 ? 6.84 -2.455 24.703 1 90.62 339 LYS A O 1
ATOM 2655 N N . ARG A 1 340 ? 7.207 -0.352 25.359 1 88.94 340 ARG A N 1
ATOM 2656 C CA . ARG A 1 340 ? 8.523 -0.279 24.75 1 88.94 340 ARG A CA 1
ATOM 2657 C C . ARG A 1 340 ? 9.57 0.204 25.75 1 88.94 340 ARG A C 1
ATOM 2659 O O . ARG A 1 340 ? 10.328 1.134 25.469 1 88.94 340 ARG A O 1
ATOM 2666 N N . LYS A 1 341 ? 9.773 -0.527 26.781 1 84.94 341 LYS A N 1
ATOM 2667 C CA . LYS A 1 341 ? 10.578 -0.095 27.938 1 84.94 341 LYS A CA 1
ATOM 2668 C C . LYS A 1 341 ? 12.055 -0.019 27.562 1 84.94 341 LYS A C 1
ATOM 2670 O O . LYS A 1 341 ? 12.781 0.83 28.094 1 84.94 341 LYS A O 1
ATOM 2675 N N . GLU A 1 342 ? 12.422 -0.807 26.641 1 86.5 342 GLU A N 1
ATOM 2676 C CA . GLU A 1 342 ? 13.844 -0.893 26.344 1 86.5 342 GLU A CA 1
ATOM 2677 C C . GLU A 1 342 ? 14.227 0.03 25.188 1 86.5 342 GLU A C 1
ATOM 2679 O O . GLU A 1 342 ? 15.391 0.074 24.781 1 86.5 342 GLU A O 1
ATOM 2684 N N . ILE A 1 343 ? 13.289 0.803 24.766 1 87.12 343 ILE A N 1
ATOM 2685 C CA . ILE A 1 343 ? 13.539 1.679 23.625 1 87.12 343 ILE A CA 1
ATOM 2686 C C . ILE A 1 343 ? 13.297 3.133 24.016 1 87.12 343 ILE A C 1
ATOM 2688 O O . ILE A 1 343 ? 12.336 3.434 24.734 1 87.12 343 ILE A O 1
ATOM 2692 N N . ALA A 1 344 ? 14.211 3.961 23.656 1 89.75 344 ALA A N 1
ATOM 2693 C CA . ALA A 1 344 ? 14.039 5.387 23.938 1 89.75 344 ALA A CA 1
ATOM 2694 C C . ALA A 1 344 ? 12.75 5.914 23.312 1 89.75 344 ALA A C 1
ATOM 2696 O O . ALA A 1 344 ? 12.469 5.637 22.141 1 89.75 344 ALA A O 1
ATOM 2697 N N . VAL A 1 345 ? 12.031 6.641 24.078 1 91.06 345 VAL A N 1
ATOM 2698 C CA . VAL A 1 345 ? 10.773 7.207 23.609 1 91.06 345 VAL A CA 1
ATOM 2699 C C . VAL A 1 345 ? 11.039 8.18 22.453 1 91.06 345 VAL A C 1
ATOM 2701 O O . VAL A 1 345 ? 11.961 8.992 22.531 1 91.06 345 VAL A O 1
ATOM 2704 N N . ASP A 1 346 ? 10.227 8.125 21.438 1 94.19 346 ASP A N 1
ATOM 2705 C CA . ASP A 1 346 ? 10.32 9.016 20.297 1 94.19 346 ASP A CA 1
ATOM 2706 C C . ASP A 1 346 ? 9.562 10.32 20.547 1 94.19 346 ASP A C 1
ATOM 2708 O O . ASP A 1 346 ? 8.781 10.414 21.5 1 94.19 346 ASP A O 1
ATOM 2712 N N . ASP A 1 347 ? 9.938 11.391 19.734 1 97.5 347 ASP A N 1
ATOM 2713 C CA . ASP A 1 347 ? 9.055 12.547 19.734 1 97.5 347 ASP A CA 1
ATOM 2714 C C . ASP A 1 347 ? 7.633 12.148 19.344 1 97.5 347 ASP A C 1
ATOM 2716 O O . ASP A 1 347 ? 7.441 11.273 18.484 1 97.5 347 ASP A O 1
ATOM 2720 N N . ILE A 1 348 ? 6.668 12.727 20.016 1 98.31 348 ILE A N 1
ATOM 2721 C CA . ILE A 1 348 ? 5.27 12.383 19.797 1 98.31 348 ILE A CA 1
ATOM 2722 C C . ILE A 1 348 ? 4.477 13.641 19.453 1 98.31 348 ILE A C 1
ATOM 2724 O O . ILE A 1 348 ? 4.398 14.57 20.266 1 98.31 348 ILE A O 1
ATOM 2728 N N . SER A 1 349 ? 3.881 13.734 18.266 1 98.38 349 SER A N 1
ATOM 2729 C CA . SER A 1 349 ? 3.107 14.898 17.844 1 98.38 349 SER A CA 1
ATOM 2730 C C . SER A 1 349 ? 1.813 14.477 17.156 1 98.38 349 SER A C 1
ATOM 2732 O O . SER A 1 349 ? 1.765 13.438 16.5 1 98.38 349 SER A O 1
ATOM 2734 N N . ALA A 1 350 ? 0.781 15.297 17.344 1 98.62 350 ALA A N 1
ATOM 2735 C CA . ALA A 1 350 ? -0.509 15 16.719 1 98.62 350 ALA A CA 1
ATOM 2736 C C . ALA A 1 350 ? -1.279 16.281 16.422 1 98.62 350 ALA A C 1
ATOM 2738 O O . ALA A 1 350 ? -1.17 17.266 17.156 1 98.62 350 ALA A O 1
ATOM 2739 N N . ILE A 1 351 ? -1.963 16.297 15.344 1 98.12 351 ILE A N 1
ATOM 2740 C CA . ILE A 1 351 ? -3.002 17.25 14.984 1 98.12 351 ILE A CA 1
ATOM 2741 C C . ILE A 1 351 ? -4.352 16.547 14.891 1 98.12 351 ILE A C 1
ATOM 2743 O O . ILE A 1 351 ? -4.473 15.523 14.211 1 98.12 351 ILE A O 1
ATOM 2747 N N . VAL A 1 352 ? -5.32 17.016 15.586 1 97.94 352 VAL A N 1
ATOM 2748 C CA . VAL A 1 352 ? -6.688 16.531 15.414 1 97.94 352 VAL A CA 1
ATOM 2749 C C . VAL A 1 352 ? -7.531 17.594 14.727 1 97.94 352 VAL A C 1
ATOM 2751 O O . VAL A 1 352 ? -7.691 18.703 15.25 1 97.94 352 VAL A O 1
ATOM 2754 N N . LEU A 1 353 ? -8.031 17.281 13.57 1 96.12 353 LEU A N 1
ATOM 2755 C CA . LEU A 1 353 ? -8.844 18.188 12.766 1 96.12 353 LEU A CA 1
ATOM 2756 C C . LEU A 1 353 ? -10.312 17.781 12.805 1 96.12 353 LEU A C 1
ATOM 2758 O O . LEU A 1 353 ? -10.703 16.766 12.227 1 96.12 353 LEU A O 1
ATOM 2762 N N . PHE A 1 354 ? -11.141 18.594 13.414 1 95 354 PHE A N 1
ATOM 2763 C CA . PHE A 1 354 ? -12.578 18.344 13.469 1 95 354 PHE A CA 1
ATOM 2764 C C . PHE A 1 354 ? -13.289 19.031 12.297 1 95 354 PHE A C 1
ATOM 2766 O O . PHE A 1 354 ? -13.055 20.219 12.031 1 95 354 PHE A O 1
ATOM 2773 N N . PHE A 1 355 ? -14.156 18.312 11.633 1 92.94 355 PHE A N 1
ATOM 2774 C CA . PHE A 1 355 ? -14.719 18.781 10.375 1 92.94 355 PHE A CA 1
ATOM 2775 C C . PHE A 1 355 ? -16.016 19.562 10.625 1 92.94 355 PHE A C 1
ATOM 2777 O O . PHE A 1 355 ? -16.484 20.281 9.742 1 92.94 355 PHE A O 1
ATOM 2784 N N . HIS A 1 356 ? -16.688 19.391 11.672 1 87.44 356 HIS A N 1
ATOM 2785 C CA . HIS A 1 356 ? -17.953 20.047 11.953 1 87.44 356 HIS A CA 1
ATOM 2786 C C . HIS A 1 356 ? -17.906 20.797 13.281 1 87.44 356 HIS A C 1
ATOM 2788 O O . HIS A 1 356 ? -17.188 20.391 14.195 1 87.44 356 HIS A O 1
ATOM 2794 N N . SER A 1 357 ? -18.547 22.047 13.273 1 69.94 357 SER A N 1
ATOM 2795 C CA . SER A 1 357 ? -18.578 22.859 14.484 1 69.94 357 SER A CA 1
ATOM 2796 C C . SER A 1 357 ? -19.406 22.188 15.578 1 69.94 357 SER A C 1
ATOM 2798 O O . SER A 1 357 ? -20.328 21.438 15.289 1 69.94 357 SER A O 1
ATOM 2800 N N . SER A 1 358 ? -19 22.125 16.734 1 59.03 358 SER A N 1
ATOM 2801 C CA . SER A 1 358 ? -19.75 21.641 17.891 1 59.03 358 SER A CA 1
ATOM 2802 C C . SER A 1 358 ? -21.094 22.328 18 1 59.03 358 SER A C 1
ATOM 2804 O O . SER A 1 358 ? -21.172 23.547 18.188 1 59.03 358 SER A O 1
ATOM 2806 N N . SER A 1 359 ? -22.094 22.344 17.172 1 43.53 359 SER A N 1
ATOM 2807 C CA . SER A 1 359 ? -23.359 23.016 17.484 1 43.53 359 SER A CA 1
ATOM 2808 C C . SER A 1 359 ? -23.656 22.938 18.969 1 43.53 359 SER A C 1
ATOM 2810 O O . SER A 1 359 ? -23.969 23.969 19.594 1 43.53 359 SER A O 1
ATOM 2812 N N . SER A 1 360 ? -24.516 21.844 19.422 1 38.19 360 SER A N 1
ATOM 2813 C CA . SER A 1 360 ? -25.531 21.812 20.453 1 38.19 360 SER A CA 1
ATOM 2814 C C . SER A 1 360 ? -24.922 21.938 21.844 1 38.19 360 SER A C 1
ATOM 2816 O O . SER A 1 360 ? -24.234 21.031 22.312 1 38.19 360 SER A O 1
ATOM 2818 N N . SER A 1 361 ? -24.391 22.953 22.344 1 34.91 361 SER A N 1
ATOM 2819 C CA . SER A 1 361 ? -24.844 23.109 23.719 1 34.91 361 SER A CA 1
ATOM 2820 C C . SER A 1 361 ? -26.359 22.953 23.828 1 34.91 361 SER A C 1
ATOM 2822 O O . SER A 1 361 ? -27.109 23.828 23.406 1 34.91 361 SER A O 1
ATOM 2824 N N . LEU A 1 362 ? -27.016 21.891 23.469 1 33.03 362 LEU A N 1
ATOM 2825 C CA . LEU A 1 362 ? -28.344 21.469 23.875 1 33.03 362 LEU A CA 1
ATOM 2826 C C . LEU A 1 362 ? -28.641 21.906 25.312 1 33.03 362 LEU A C 1
ATOM 2828 O O . LEU A 1 362 ? -29.688 21.578 25.859 1 33.03 362 LEU A O 1
ATOM 2832 N N . CYS A 1 363 ? -27.812 22.406 26.172 1 31.33 363 CYS A N 1
ATOM 2833 C CA . CYS A 1 363 ? -28.344 22.75 27.484 1 31.33 363 CYS A CA 1
ATOM 2834 C C . CYS A 1 363 ? -29.297 23.938 27.406 1 31.33 363 CYS A C 1
ATOM 2836 O O . CYS A 1 363 ? -29.859 24.359 28.406 1 31.33 363 CYS A O 1
ATOM 2838 N N . ASP A 1 364 ? -29.344 24.859 26.453 1 30.11 364 ASP A N 1
ATOM 2839 C CA . ASP A 1 364 ? -30.125 26.047 26.781 1 30.11 364 ASP A CA 1
ATOM 2840 C C . ASP A 1 364 ? -31.609 25.734 26.844 1 30.11 364 ASP A C 1
ATOM 2842 O O . ASP A 1 364 ? -32.375 26.484 27.453 1 30.11 364 ASP A O 1
ATOM 2846 N N . GLN A 1 365 ? -32.312 25.141 25.984 1 27.75 365 GLN A N 1
ATOM 2847 C CA . GLN A 1 365 ? -33.719 25.516 25.938 1 27.75 365 GLN A CA 1
ATOM 2848 C C . GLN A 1 365 ? -34.5 24.875 27.078 1 27.75 365 GLN A C 1
ATOM 2850 O O . GLN A 1 365 ? -35.719 25.062 27.188 1 27.75 365 GLN A O 1
ATOM 2855 N N . VAL A 1 366 ? -34.156 23.781 27.766 1 31.39 366 VAL A N 1
ATOM 2856 C CA . VAL A 1 366 ? -35.281 23.281 28.516 1 31.39 366 VAL A CA 1
ATOM 2857 C C . VAL A 1 366 ? -35.5 24.125 29.766 1 31.39 366 VAL A C 1
ATOM 2859 O O . VAL A 1 366 ? -34.844 23.922 30.797 1 31.39 366 VAL A O 1
ATOM 2862 N N . TYR A 1 367 ? -35.344 25.5 29.781 1 26.05 367 TYR A N 1
ATOM 2863 C CA . TYR A 1 367 ? -35.812 26.188 30.984 1 26.05 367 TYR A CA 1
ATOM 2864 C C . TYR A 1 367 ? -37.312 26.047 31.125 1 26.05 367 TYR A C 1
ATOM 2866 O O . TYR A 1 367 ? -38.062 26.484 30.266 1 26.05 367 TYR A O 1
ATOM 2874 N N . PRO A 1 368 ? -37.938 24.844 31.656 1 31.02 368 PRO A N 1
ATOM 2875 C CA . PRO A 1 368 ? -39.375 24.953 32 1 31.02 368 PRO A CA 1
ATOM 2876 C C . PRO A 1 368 ? -39.688 26.203 32.812 1 31.02 368 PRO A C 1
ATOM 2878 O O . PRO A 1 368 ? -38.812 26.703 33.562 1 31.02 368 PRO A O 1
ATOM 2881 N N . ASP A 1 369 ? -40.594 27.094 32.438 1 28.92 369 ASP A N 1
ATOM 2882 C CA . ASP A 1 369 ? -41.312 28.25 32.969 1 28.92 369 ASP A CA 1
ATOM 2883 C C . ASP A 1 369 ? -42.031 27.906 34.25 1 28.92 369 ASP A C 1
ATOM 2885 O O . ASP A 1 369 ? -42.906 27.047 34.281 1 28.92 369 ASP A O 1
ATOM 2889 N N . VAL A 1 370 ? -41.5 27.844 35.5 1 29.77 370 VAL A N 1
ATOM 2890 C CA . VAL A 1 370 ? -42.125 27.797 36.812 1 29.77 370 VAL A CA 1
ATOM 2891 C C . VAL A 1 370 ? -43.188 28.922 36.906 1 29.77 370 VAL A C 1
ATOM 2893 O O . VAL A 1 370 ? -44 28.938 37.812 1 29.77 370 VAL A O 1
ATOM 2896 N N . SER A 1 371 ? -43.125 30.234 36.281 1 26.36 371 SER A N 1
ATOM 2897 C CA . SER A 1 371 ? -43.781 31.281 37.062 1 26.36 371 SER A CA 1
ATOM 2898 C C . SER A 1 371 ? -45.281 31.234 36.906 1 26.36 371 SER A C 1
ATOM 2900 O O . SER A 1 371 ? -46 32.094 37.406 1 26.36 371 SER A O 1
ATOM 2902 N N . SER A 1 372 ? -46 30.609 36.031 1 22.2 372 SER A N 1
ATOM 2903 C CA . SER A 1 372 ? -47.406 31.062 36 1 22.2 372 SER A CA 1
ATOM 2904 C C . SER A 1 372 ? -48.094 30.797 37.344 1 22.2 372 SER A C 1
ATOM 2906 O O . SER A 1 372 ? -49.031 31.516 37.688 1 22.2 372 SER A O 1
ATOM 2908 N N . ARG A 1 373 ? -48.312 29.578 37.75 1 22.75 373 ARG A N 1
ATOM 2909 C CA . ARG A 1 373 ? -49.656 29.422 38.25 1 22.75 373 ARG A CA 1
ATOM 2910 C C . ARG A 1 373 ? -49.906 30.328 39.469 1 22.75 373 ARG A C 1
ATOM 2912 O O . ARG A 1 373 ? -49.406 30.078 40.562 1 22.75 373 ARG A O 1
ATOM 2919 N N . LYS A 1 374 ? -49.625 31.641 39 1 18 374 LYS A N 1
ATOM 2920 C CA . LYS A 1 374 ? -50.656 32.594 39.406 1 18 374 LYS A CA 1
ATOM 2921 C C . LYS A 1 374 ? -51.906 32.469 38.531 1 18 374 LYS A C 1
ATOM 2923 O O . LYS A 1 374 ? -51.812 32.281 37.312 1 18 374 LYS A O 1
ATOM 2928 N N . MET B 1 1 ? 22.891 -26.844 -27.219 1 23.86 1 MET B N 1
ATOM 2929 C CA . MET B 1 1 ? 22.453 -25.594 -26.609 1 23.86 1 MET B CA 1
ATOM 2930 C C . MET B 1 1 ? 22.156 -24.547 -27.672 1 23.86 1 MET B C 1
ATOM 2932 O O . MET B 1 1 ? 21.531 -23.516 -27.391 1 23.86 1 MET B O 1
ATOM 2936 N N . GLY B 1 2 ? 22.797 -24.719 -28.75 1 29.36 2 GLY B N 1
ATOM 2937 C CA . GLY B 1 2 ? 22.906 -23.922 -29.953 1 29.36 2 GLY B CA 1
ATOM 2938 C C . GLY B 1 2 ? 21.641 -23.969 -30.797 1 29.36 2 GLY B C 1
ATOM 2939 O O . GLY B 1 2 ? 21.406 -23.062 -31.609 1 29.36 2 GLY B O 1
ATOM 2940 N N . ARG B 1 3 ? 21.047 -25.125 -30.797 1 33.03 3 ARG B N 1
ATOM 2941 C CA . ARG B 1 3 ? 20.094 -25.391 -31.859 1 33.03 3 ARG B CA 1
ATOM 2942 C C . ARG B 1 3 ? 18.75 -24.703 -31.578 1 33.03 3 ARG B C 1
ATOM 2944 O O . ARG B 1 3 ? 18.078 -24.234 -32.5 1 33.03 3 ARG B O 1
ATOM 2951 N N . LEU B 1 4 ? 18.375 -24.75 -30.266 1 32.41 4 LEU B N 1
ATOM 2952 C CA . LEU B 1 4 ? 17.016 -24.297 -29.969 1 32.41 4 LEU B CA 1
ATOM 2953 C C . LEU B 1 4 ? 16.953 -22.781 -29.938 1 32.41 4 LEU B C 1
ATOM 2955 O O . LEU B 1 4 ? 15.859 -22.203 -30.016 1 32.41 4 LEU B O 1
ATOM 2959 N N . SER B 1 5 ? 18.078 -22.047 -29.844 1 37.69 5 SER B N 1
ATOM 2960 C CA . SER B 1 5 ? 18.125 -20.609 -30.031 1 37.69 5 SER B CA 1
ATOM 2961 C C . SER B 1 5 ? 17.75 -20.234 -31.469 1 37.69 5 SER B C 1
ATOM 2963 O O . SER B 1 5 ? 17.172 -19.172 -31.703 1 37.69 5 SER B O 1
ATOM 2965 N N . TRP B 1 6 ? 18.109 -21.109 -32.406 1 37 6 TRP B N 1
ATOM 2966 C CA . TRP B 1 6 ? 17.906 -20.859 -33.812 1 37 6 TRP B CA 1
ATOM 2967 C C . TRP B 1 6 ? 16.438 -20.938 -34.188 1 37 6 TRP B C 1
ATOM 2969 O O . TRP B 1 6 ? 15.977 -20.234 -35.094 1 37 6 TRP B O 1
ATOM 2979 N N . ILE B 1 7 ? 15.672 -21.766 -33.531 1 35.44 7 ILE B N 1
ATOM 2980 C CA . ILE B 1 7 ? 14.266 -21.891 -33.906 1 35.44 7 ILE B CA 1
ATOM 2981 C C . ILE B 1 7 ? 13.508 -20.641 -33.438 1 35.44 7 ILE B C 1
ATOM 2983 O O . ILE B 1 7 ? 12.664 -20.109 -34.156 1 35.44 7 ILE B O 1
ATOM 2987 N N . PHE B 1 8 ? 13.875 -20.047 -32.312 1 38.22 8 PHE B N 1
ATOM 2988 C CA . PHE B 1 8 ? 13.227 -18.812 -31.891 1 38.22 8 PHE B CA 1
ATOM 2989 C C . PHE B 1 8 ? 13.633 -17.641 -32.781 1 38.22 8 PHE B C 1
ATOM 2991 O O . PHE B 1 8 ? 12.812 -16.797 -33.125 1 38.22 8 PHE B O 1
ATOM 2998 N N . ASP B 1 9 ? 14.867 -17.578 -33.219 1 42 9 ASP B N 1
ATOM 2999 C CA . ASP B 1 9 ? 15.273 -16.594 -34.219 1 42 9 ASP B CA 1
ATOM 3000 C C . ASP B 1 9 ? 14.531 -16.812 -35.531 1 42 9 ASP B C 1
ATOM 3002 O O . ASP B 1 9 ? 14.156 -15.844 -36.219 1 42 9 ASP B O 1
ATOM 3006 N N . GLY B 1 10 ? 14.398 -18.062 -35.969 1 37.19 10 GLY B N 1
ATOM 3007 C CA . GLY B 1 10 ? 13.688 -18.375 -37.188 1 37.19 10 GLY B CA 1
ATOM 3008 C C . GLY B 1 10 ? 12.203 -18.047 -37.125 1 37.19 10 GLY B C 1
ATOM 3009 O O . GLY B 1 10 ? 11.641 -17.531 -38.094 1 37.19 10 GLY B O 1
ATOM 3010 N N . LEU B 1 11 ? 11.547 -18.422 -36.062 1 38.31 11 LEU B N 1
ATOM 3011 C CA . LEU B 1 11 ? 10.125 -18.094 -35.938 1 38.31 11 LEU B CA 1
ATOM 3012 C C . LEU B 1 11 ? 9.93 -16.594 -35.719 1 38.31 11 LEU B C 1
ATOM 3014 O O . LEU B 1 11 ? 9.008 -16 -36.281 1 38.31 11 LEU B O 1
ATOM 3018 N N . LEU B 1 12 ? 10.828 -15.953 -35 1 40.41 12 LEU B N 1
ATOM 3019 C CA . LEU B 1 12 ? 10.742 -14.5 -34.906 1 40.41 12 LEU B CA 1
ATOM 3020 C C . LEU B 1 12 ? 10.992 -13.852 -36.281 1 40.41 12 LEU B C 1
ATOM 3022 O O . LEU B 1 12 ? 10.32 -12.891 -36.656 1 40.41 12 LEU B O 1
ATOM 3026 N N . ARG B 1 13 ? 11.984 -14.289 -37.031 1 43.5 13 ARG B N 1
ATOM 3027 C CA . ARG B 1 13 ? 12.227 -13.812 -38.375 1 43.5 13 ARG B CA 1
ATOM 3028 C C . ARG B 1 13 ? 11.086 -14.203 -39.312 1 43.5 13 ARG B C 1
ATOM 3030 O O . ARG B 1 13 ? 10.711 -13.43 -40.188 1 43.5 13 ARG B O 1
ATOM 3037 N N . SER B 1 14 ? 10.641 -15.391 -39.25 1 38.56 14 SER B N 1
ATOM 3038 C CA . SER B 1 14 ? 9.516 -15.781 -40.094 1 38.56 14 SER B CA 1
ATOM 3039 C C . SER B 1 14 ? 8.258 -15.008 -39.719 1 38.56 14 SER B C 1
ATOM 3041 O O . SER B 1 14 ? 7.48 -14.625 -40.625 1 38.56 14 SER B O 1
ATOM 3043 N N . LEU B 1 15 ? 8.078 -14.688 -38.438 1 40.66 15 LEU B N 1
ATOM 3044 C CA . LEU B 1 15 ? 6.93 -13.867 -38.062 1 40.66 15 LEU B CA 1
ATOM 3045 C C . LEU B 1 15 ? 7.176 -12.398 -38.406 1 40.66 15 LEU B C 1
ATOM 3047 O O . LEU B 1 15 ? 6.25 -11.68 -38.781 1 40.66 15 LEU B O 1
ATOM 3051 N N . SER B 1 16 ? 8.391 -11.93 -38.281 1 40.53 16 SER B N 1
ATOM 3052 C CA . SER B 1 16 ? 8.695 -10.578 -38.75 1 40.53 16 SER B CA 1
ATOM 3053 C C . SER B 1 16 ? 8.492 -10.445 -40.25 1 40.53 16 SER B C 1
ATOM 3055 O O . SER B 1 16 ? 8 -9.414 -40.719 1 40.53 16 SER B O 1
ATOM 3057 N N . ILE B 1 17 ? 8.93 -11.383 -41 1 38.72 17 ILE B N 1
ATOM 3058 C CA . ILE B 1 17 ? 8.758 -11.328 -42.469 1 38.72 17 ILE B CA 1
ATOM 3059 C C . ILE B 1 17 ? 7.285 -11.523 -42.812 1 38.72 17 ILE B C 1
ATOM 3061 O O . ILE B 1 17 ? 6.742 -10.805 -43.656 1 38.72 17 ILE B O 1
ATOM 3065 N N . LYS B 1 18 ? 6.566 -12.414 -42.281 1 40.56 18 LYS B N 1
ATOM 3066 C CA . LYS B 1 18 ? 5.164 -12.625 -42.625 1 40.56 18 LYS B CA 1
ATOM 3067 C C . LYS B 1 18 ? 4.285 -11.516 -42.062 1 40.56 18 LYS B C 1
ATOM 3069 O O . LYS B 1 18 ? 3.26 -11.164 -42.656 1 40.56 18 LYS B O 1
ATOM 3074 N N . LYS B 1 19 ? 4.625 -10.898 -40.969 1 39.91 19 LYS B N 1
ATOM 3075 C CA . LYS B 1 19 ? 3.799 -9.82 -40.438 1 39.91 19 LYS B CA 1
ATOM 3076 C C . LYS B 1 19 ? 3.998 -8.523 -41.188 1 39.91 19 LYS B C 1
ATOM 3078 O O . LYS B 1 19 ? 3.104 -7.68 -41.25 1 39.91 19 LYS B O 1
ATOM 3083 N N . ALA B 1 20 ? 5.121 -8.258 -41.812 1 36.91 20 ALA B N 1
ATOM 3084 C CA . ALA B 1 20 ? 5.176 -7.066 -42.656 1 36.91 20 ALA B CA 1
ATOM 3085 C C . ALA B 1 20 ? 4.152 -7.145 -43.781 1 36.91 20 ALA B C 1
ATOM 3087 O O . ALA B 1 20 ? 3.604 -6.125 -44.188 1 36.91 20 ALA B O 1
ATOM 3088 N N . LYS B 1 21 ? 4.117 -8.312 -44.344 1 36.97 21 LYS B N 1
ATOM 3089 C CA . LYS B 1 21 ? 3.152 -8.422 -45.438 1 36.97 21 LYS B CA 1
ATOM 3090 C C . LYS B 1 21 ? 1.725 -8.492 -44.906 1 36.97 21 LYS B C 1
ATOM 3092 O O . LYS B 1 21 ? 0.803 -7.941 -45.5 1 36.97 21 LYS B O 1
ATOM 3097 N N . ASN B 1 22 ? 1.52 -9.406 -43.938 1 33.91 22 ASN B N 1
ATOM 3098 C CA . ASN B 1 22 ? 0.145 -9.609 -43.5 1 33.91 22 ASN B CA 1
ATOM 3099 C C . ASN B 1 22 ? -0.288 -8.531 -42.5 1 33.91 22 ASN B C 1
ATOM 3101 O O . ASN B 1 22 ? -1.306 -8.672 -41.812 1 33.91 22 ASN B O 1
ATOM 3105 N N . LEU B 1 23 ? 0.38 -7.602 -42.062 1 35.44 23 LEU B N 1
ATOM 3106 C CA . LEU B 1 23 ? -0.163 -6.449 -41.344 1 35.44 23 LEU B CA 1
ATOM 3107 C C . LEU B 1 23 ? -1.425 -5.934 -42.031 1 35.44 23 LEU B C 1
ATOM 3109 O O . LEU B 1 23 ? -2.049 -4.98 -41.562 1 35.44 23 LEU B O 1
ATOM 3113 N N . GLU B 1 24 ? -1.521 -6.133 -43.406 1 34.28 24 GLU B N 1
ATOM 3114 C CA . GLU B 1 24 ? -2.787 -5.699 -43.969 1 34.28 24 GLU B CA 1
ATOM 3115 C C . GLU B 1 24 ? -3.959 -6.492 -43.406 1 34.28 24 GLU B C 1
ATOM 3117 O O . GLU B 1 24 ? -5.043 -5.941 -43.188 1 34.28 24 GLU B O 1
ATOM 3122 N N . ASN B 1 25 ? -4.152 -7.938 -43.781 1 33 25 ASN B N 1
ATOM 3123 C CA . ASN B 1 25 ? -5.414 -8.633 -43.562 1 33 25 ASN B CA 1
ATOM 3124 C C . ASN B 1 25 ? -5.531 -9.102 -42.094 1 33 25 ASN B C 1
ATOM 3126 O O . ASN B 1 25 ? -4.523 -9.414 -41.469 1 33 25 ASN B O 1
ATOM 3130 N N . ASN B 1 26 ? -6.781 -9.055 -41.375 1 36.69 26 ASN B N 1
ATOM 3131 C CA . ASN B 1 26 ? -7.348 -9.414 -40.062 1 36.69 26 ASN B CA 1
ATOM 3132 C C . ASN B 1 26 ? -6.836 -10.766 -39.594 1 36.69 26 ASN B C 1
ATOM 3134 O O . ASN B 1 26 ? -7.375 -11.336 -38.625 1 36.69 26 ASN B O 1
ATOM 3138 N N . LYS B 1 27 ? -6.004 -11.523 -40.406 1 37.75 27 LYS B N 1
ATOM 3139 C CA . LYS B 1 27 ? -5.66 -12.93 -40.219 1 37.75 27 LYS B CA 1
ATOM 3140 C C . LYS B 1 27 ? -4.469 -13.086 -39.281 1 37.75 27 LYS B C 1
ATOM 3142 O O . LYS B 1 27 ? -3.998 -14.203 -39.031 1 37.75 27 LYS B O 1
ATOM 3147 N N . VAL B 1 28 ? -3.66 -12.234 -38.844 1 39.81 28 VAL B N 1
ATOM 3148 C CA . VAL B 1 28 ? -2.434 -12.312 -38.062 1 39.81 28 VAL B CA 1
ATOM 3149 C C . VAL B 1 28 ? -2.76 -12.742 -36.625 1 39.81 28 VAL B C 1
ATOM 3151 O O . VAL B 1 28 ? -1.945 -13.391 -35.969 1 39.81 28 VAL B O 1
ATOM 3154 N N . THR B 1 29 ? -3.947 -12.391 -35.969 1 47.47 29 THR B N 1
ATOM 3155 C CA . THR B 1 29 ? -4.316 -12.602 -34.594 1 47.47 29 THR B CA 1
ATOM 3156 C C . THR B 1 29 ? -4.5 -14.086 -34.281 1 47.47 29 THR B C 1
ATOM 3158 O O . THR B 1 29 ? -4.176 -14.555 -33.188 1 47.47 29 THR B O 1
ATOM 3161 N N . ASP B 1 30 ? -4.867 -14.938 -35.344 1 52.56 30 ASP B N 1
ATOM 3162 C CA . ASP B 1 30 ? -5.23 -16.328 -35.094 1 52.56 30 ASP B CA 1
ATOM 3163 C C . ASP B 1 30 ? -3.99 -17.219 -35.031 1 52.56 30 ASP B C 1
ATOM 3165 O O . ASP B 1 30 ? -3.938 -18.172 -34.25 1 52.56 30 ASP B O 1
ATOM 3169 N N . ASP B 1 31 ? -2.973 -16.844 -35.719 1 52.03 31 ASP B N 1
ATOM 3170 C CA . ASP B 1 31 ? -1.788 -17.688 -35.781 1 52.03 31 ASP B CA 1
ATOM 3171 C C . ASP B 1 31 ? -0.995 -17.656 -34.5 1 52.03 31 ASP B C 1
ATOM 3173 O O . ASP B 1 31 ? -0.506 -18.688 -34.031 1 52.03 31 ASP B O 1
ATOM 3177 N N . GLY B 1 32 ? -0.853 -16.484 -33.875 1 57.84 32 GLY B N 1
ATOM 3178 C CA . GLY B 1 32 ? -0.173 -16.391 -32.594 1 57.84 32 GLY B CA 1
ATOM 3179 C C . GLY B 1 32 ? -0.869 -17.156 -31.5 1 57.84 32 GLY B C 1
ATOM 3180 O O . GLY B 1 32 ? -0.212 -17.797 -30.672 1 57.84 32 GLY B O 1
ATOM 3181 N N . ARG B 1 33 ? -2.061 -17.234 -31.672 1 70.62 33 ARG B N 1
ATOM 3182 C CA . ARG B 1 33 ? -2.859 -17.969 -30.703 1 70.62 33 ARG B CA 1
ATOM 3183 C C . ARG B 1 33 ? -2.65 -19.484 -30.844 1 70.62 33 ARG B C 1
ATOM 3185 O O . ARG B 1 33 ? -2.514 -20.188 -29.844 1 70.62 33 ARG B O 1
ATOM 3192 N N . ASP B 1 34 ? -2.574 -19.906 -32.062 1 72.19 34 ASP B N 1
ATOM 3193 C CA . ASP B 1 34 ? -2.406 -21.328 -32.312 1 72.19 34 ASP B CA 1
ATOM 3194 C C . ASP B 1 34 ? -1.047 -21.812 -31.844 1 72.19 34 ASP B C 1
ATOM 3196 O O . ASP B 1 34 ? -0.937 -22.922 -31.297 1 72.19 34 ASP B O 1
ATOM 3200 N N . ALA B 1 35 ? -0.081 -20.984 -31.969 1 74.44 35 ALA B N 1
ATOM 3201 C CA . ALA B 1 35 ? 1.264 -21.375 -31.547 1 74.44 35 ALA B CA 1
ATOM 3202 C C . ALA B 1 35 ? 1.344 -21.516 -30.031 1 74.44 35 ALA B C 1
ATOM 3204 O O . ALA B 1 35 ? 1.928 -22.469 -29.516 1 74.44 35 ALA B O 1
ATOM 3205 N N . VAL B 1 36 ? 0.786 -20.672 -29.391 1 81.44 36 VAL B N 1
ATOM 3206 C CA . VAL B 1 36 ? 0.828 -20.688 -27.922 1 81.44 36 VAL B CA 1
ATOM 3207 C C . VAL B 1 36 ? 0.037 -21.875 -27.391 1 81.44 36 VAL B C 1
ATOM 3209 O O . VAL B 1 36 ? 0.454 -22.516 -26.422 1 81.44 36 VAL B O 1
ATOM 3212 N N . GLU B 1 37 ? -1.002 -22.125 -28.094 1 79.5 37 GLU B N 1
ATOM 3213 C CA . GLU B 1 37 ? -1.804 -23.281 -27.688 1 79.5 37 GLU B CA 1
ATOM 3214 C C . GLU B 1 37 ? -1.035 -24.578 -27.891 1 79.5 37 GLU B C 1
ATOM 3216 O O . GLU B 1 37 ? -1.136 -25.5 -27.062 1 79.5 37 GLU B O 1
ATOM 3221 N N . ALA B 1 38 ? -0.346 -24.594 -28.938 1 79.56 38 ALA B N 1
ATOM 3222 C CA . ALA B 1 38 ? 0.48 -25.766 -29.203 1 79.56 38 ALA B CA 1
ATOM 3223 C C . ALA B 1 38 ? 1.558 -25.922 -28.141 1 79.56 38 ALA B C 1
ATOM 3225 O O . ALA B 1 38 ? 1.838 -27.047 -27.703 1 79.56 38 ALA B O 1
ATOM 3226 N N . MET B 1 39 ? 2.102 -24.906 -27.766 1 78.75 39 MET B N 1
ATOM 3227 C CA . MET B 1 39 ? 3.125 -24.938 -26.734 1 78.75 39 MET B CA 1
ATOM 3228 C C . MET B 1 39 ? 2.549 -25.453 -25.422 1 78.75 39 MET B C 1
ATOM 3230 O O . MET B 1 39 ? 3.195 -26.219 -24.703 1 78.75 39 MET B O 1
ATOM 3234 N N . ALA B 1 40 ? 1.395 -25.031 -25.141 1 82.69 40 ALA B N 1
ATOM 3235 C CA . ALA B 1 40 ? 0.736 -25.453 -23.906 1 82.69 40 ALA B CA 1
ATOM 3236 C C . ALA B 1 40 ? 0.426 -26.953 -23.938 1 82.69 40 ALA B C 1
ATOM 3238 O O . ALA B 1 40 ? 0.61 -27.641 -22.938 1 82.69 40 ALA B O 1
ATOM 3239 N N . LYS B 1 41 ? 0.002 -27.375 -25.078 1 82.38 41 LYS B N 1
ATOM 3240 C CA . LYS B 1 41 ? -0.301 -28.797 -25.234 1 82.38 41 LYS B CA 1
ATOM 3241 C C . LYS B 1 41 ? 0.958 -29.641 -25.094 1 82.38 41 LYS B C 1
ATOM 3243 O O . LYS B 1 41 ? 0.936 -30.688 -24.438 1 82.38 41 LYS B O 1
ATOM 3248 N N . ASP B 1 42 ? 1.942 -29.188 -25.688 1 82.25 42 ASP B N 1
ATOM 3249 C CA . ASP B 1 42 ? 3.219 -29.891 -25.609 1 82.25 42 ASP B CA 1
ATOM 3250 C C . ASP B 1 42 ? 3.734 -29.938 -24.172 1 82.25 42 ASP B C 1
ATOM 3252 O O . ASP B 1 42 ? 4.266 -30.953 -23.734 1 82.25 42 ASP B O 1
ATOM 3256 N N . ALA B 1 43 ? 3.602 -28.859 -23.469 1 83.38 43 ALA B N 1
ATOM 3257 C CA . ALA B 1 43 ? 4.055 -28.781 -22.078 1 83.38 43 ALA B CA 1
ATOM 3258 C C . ALA B 1 43 ? 3.262 -29.734 -21.188 1 83.38 43 ALA B C 1
ATOM 3260 O O . ALA B 1 43 ? 3.82 -30.359 -20.281 1 83.38 43 ALA B O 1
ATOM 3261 N N . LYS B 1 44 ? 2.047 -29.812 -21.469 1 81.06 44 LYS B N 1
ATOM 3262 C CA . LYS B 1 44 ? 1.196 -30.734 -20.719 1 81.06 44 LYS B CA 1
ATOM 3263 C C . LYS B 1 44 ? 1.601 -32.188 -20.969 1 81.06 44 LYS B C 1
ATOM 3265 O O . LYS B 1 44 ? 1.691 -32.969 -20.031 1 81.06 44 LYS B O 1
ATOM 3270 N N . LYS B 1 45 ? 1.89 -32.438 -22.203 1 78.81 45 LYS B N 1
ATOM 3271 C CA . LYS B 1 45 ? 2.305 -33.781 -22.594 1 78.81 45 LYS B CA 1
ATOM 3272 C C . LYS B 1 45 ? 3.633 -34.156 -21.938 1 78.81 45 LYS B C 1
ATOM 3274 O O . LYS B 1 45 ? 3.846 -35.344 -21.578 1 78.81 45 LYS B O 1
ATOM 3279 N N . ASN B 1 46 ? 4.41 -33.219 -21.766 1 79.25 46 ASN B N 1
ATOM 3280 C CA . ASN B 1 46 ? 5.746 -33.438 -21.219 1 79.25 46 ASN B CA 1
ATOM 3281 C C . ASN B 1 46 ? 5.781 -33.281 -19.703 1 79.25 46 ASN B C 1
ATOM 3283 O O . ASN B 1 46 ? 6.855 -33.156 -19.125 1 79.25 46 ASN B O 1
ATOM 3287 N N . GLU B 1 47 ? 4.645 -33.156 -19.016 1 79.44 47 GLU B N 1
ATOM 3288 C CA . GLU B 1 47 ? 4.484 -33.094 -17.562 1 79.44 47 GLU B CA 1
ATOM 3289 C C . GLU B 1 47 ? 5.207 -31.875 -17 1 79.44 47 GLU B C 1
ATOM 3291 O O . GLU B 1 47 ? 5.848 -31.953 -15.945 1 79.44 47 GLU B O 1
ATOM 3296 N N . LEU B 1 48 ? 5.141 -30.828 -17.781 1 85.12 48 LEU B N 1
ATOM 3297 C CA . LEU B 1 48 ? 5.781 -29.578 -17.359 1 85.12 48 LEU B CA 1
ATOM 3298 C C . LEU B 1 48 ? 4.777 -28.656 -16.688 1 85.12 48 LEU B C 1
ATOM 3300 O O . LEU B 1 48 ? 5.152 -27.594 -16.172 1 85.12 48 LEU B O 1
ATOM 3304 N N . ILE B 1 49 ? 3.557 -29.094 -16.703 1 86.19 49 ILE B N 1
ATOM 3305 C CA . ILE B 1 49 ? 2.508 -28.25 -16.125 1 86.19 49 ILE B CA 1
ATOM 3306 C C . ILE B 1 49 ? 1.862 -28.984 -14.953 1 86.19 49 ILE B C 1
ATOM 3308 O O . ILE B 1 49 ? 1.492 -30.156 -15.07 1 86.19 49 ILE B O 1
ATOM 3312 N N . LEU B 1 50 ? 1.809 -28.344 -13.844 1 87.19 50 LEU B N 1
ATOM 3313 C CA . LEU B 1 50 ? 1.15 -28.859 -12.648 1 87.19 50 LEU B CA 1
ATOM 3314 C C . LEU B 1 50 ? -0.072 -28.016 -12.297 1 87.19 50 LEU B C 1
ATOM 3316 O O . LEU B 1 50 ? 0.032 -26.797 -12.148 1 87.19 50 LEU B O 1
ATOM 3320 N N . ARG B 1 51 ? -1.289 -28.609 -12.18 1 85.12 51 ARG B N 1
ATOM 3321 C CA . ARG B 1 51 ? -2.514 -27.891 -11.867 1 85.12 51 ARG B CA 1
ATOM 3322 C C . ARG B 1 51 ? -3.154 -28.422 -10.594 1 85.12 51 ARG B C 1
ATOM 3324 O O . ARG B 1 51 ? -4.129 -27.844 -10.094 1 85.12 51 ARG B O 1
ATOM 3331 N N . THR B 1 52 ? -2.68 -29.484 -10.148 1 78.81 52 THR B N 1
ATOM 3332 C CA . THR B 1 52 ? -3.186 -30.094 -8.922 1 78.81 52 THR B CA 1
ATOM 3333 C C . THR B 1 52 ? -2.055 -30.328 -7.926 1 78.81 52 THR B C 1
ATOM 3335 O O . THR B 1 52 ? -0.895 -30.016 -8.211 1 78.81 52 THR B O 1
ATOM 3338 N N . GLN B 1 53 ? -2.393 -30.875 -6.84 1 83.75 53 GLN B N 1
ATOM 3339 C CA . GLN B 1 53 ? -1.388 -31.141 -5.816 1 83.75 53 GLN B CA 1
ATOM 3340 C C . GLN B 1 53 ? -0.26 -32.031 -6.359 1 83.75 53 GLN B C 1
ATOM 3342 O O . GLN B 1 53 ? -0.503 -32.938 -7.141 1 83.75 53 GLN B O 1
ATOM 3347 N N . GLY B 1 54 ? 0.946 -31.594 -6.039 1 83.69 54 GLY B N 1
ATOM 3348 C CA . GLY B 1 54 ? 2.113 -32.344 -6.504 1 83.69 54 GLY B CA 1
ATOM 3349 C C . GLY B 1 54 ? 3.363 -31.469 -6.582 1 83.69 54 GLY B C 1
ATOM 3350 O O . GLY B 1 54 ? 3.486 -30.469 -5.867 1 83.69 54 GLY B O 1
ATOM 3351 N N . THR B 1 55 ? 4.348 -32.031 -7.234 1 81.88 55 THR B N 1
ATOM 3352 C CA . THR B 1 55 ? 5.617 -31.344 -7.398 1 81.88 55 THR B CA 1
ATOM 3353 C C . THR B 1 55 ? 6.02 -31.297 -8.867 1 81.88 55 THR B C 1
ATOM 3355 O O . THR B 1 55 ? 5.551 -32.094 -9.672 1 81.88 55 THR B O 1
ATOM 3358 N N . VAL B 1 56 ? 6.645 -30.344 -9.227 1 79.06 56 VAL B N 1
ATOM 3359 C CA . VAL B 1 56 ? 7.258 -30.266 -10.547 1 79.06 56 VAL B CA 1
ATOM 3360 C C . VAL B 1 56 ? 8.711 -29.812 -10.414 1 79.06 56 VAL B C 1
ATOM 3362 O O . VAL B 1 56 ? 9.023 -28.922 -9.633 1 79.06 56 VAL B O 1
ATOM 3365 N N . ASN B 1 57 ? 9.625 -30.594 -10.922 1 74.38 57 ASN B N 1
ATOM 3366 C CA . ASN B 1 57 ? 11.062 -30.328 -10.914 1 74.38 57 ASN B CA 1
ATOM 3367 C C . ASN B 1 57 ? 11.648 -30.422 -12.32 1 74.38 57 ASN B C 1
ATOM 3369 O O . ASN B 1 57 ? 11.383 -31.391 -13.047 1 74.38 57 ASN B O 1
ATOM 3373 N N . VAL B 1 58 ? 12.141 -29.406 -12.742 1 66.69 58 VAL B N 1
ATOM 3374 C CA . VAL B 1 58 ? 12.859 -29.484 -14.016 1 66.69 58 VAL B CA 1
ATOM 3375 C C . VAL B 1 58 ? 14.344 -29.203 -13.789 1 66.69 58 VAL B C 1
ATOM 3377 O O . VAL B 1 58 ? 14.703 -28.188 -13.195 1 66.69 58 VAL B O 1
ATOM 3380 N N . ASP B 1 59 ? 15.188 -30.156 -14.062 1 61.28 59 ASP B N 1
ATOM 3381 C CA . ASP B 1 59 ? 16.625 -30.141 -13.82 1 61.28 59 ASP B CA 1
ATOM 3382 C C . ASP B 1 59 ? 17.25 -28.875 -14.414 1 61.28 59 ASP B C 1
ATOM 3384 O O . ASP B 1 59 ? 18.109 -28.25 -13.773 1 61.28 59 ASP B O 1
ATOM 3388 N N . ARG B 1 60 ? 16.875 -28.469 -15.547 1 57.22 60 ARG B N 1
ATOM 3389 C CA . ARG B 1 60 ? 17.578 -27.391 -16.234 1 57.22 60 ARG B CA 1
ATOM 3390 C C . ARG B 1 60 ? 17.297 -26.047 -15.578 1 57.22 60 ARG B C 1
ATOM 3392 O O . ARG B 1 60 ? 18.172 -25.188 -15.516 1 57.22 60 ARG B O 1
ATOM 3399 N N . SER B 1 61 ? 16.156 -25.781 -15.07 1 62.03 61 SER B N 1
ATOM 3400 C CA . SER B 1 61 ? 15.828 -24.484 -14.516 1 62.03 61 SER B CA 1
ATOM 3401 C C . SER B 1 61 ? 16.156 -24.406 -13.023 1 62.03 61 SER B C 1
ATOM 3403 O O . SER B 1 61 ? 16.219 -23.328 -12.445 1 62.03 61 SER B O 1
ATOM 3405 N N . GLU B 1 62 ? 16.75 -25.375 -12.469 1 73.12 62 GLU B N 1
ATOM 3406 C CA . GLU B 1 62 ? 17.109 -25.438 -11.055 1 73.12 62 GLU B CA 1
ATOM 3407 C C . GLU B 1 62 ? 15.922 -25.109 -10.164 1 73.12 62 GLU B C 1
ATOM 3409 O O . GLU B 1 62 ? 16.094 -24.781 -8.984 1 73.12 62 GLU B O 1
ATOM 3414 N N . ASN B 1 63 ? 14.742 -25.094 -10.805 1 81.88 63 ASN B N 1
ATOM 3415 C CA . ASN B 1 63 ? 13.562 -24.75 -10.016 1 81.88 63 ASN B CA 1
ATOM 3416 C C . ASN B 1 63 ? 12.875 -26.016 -9.484 1 81.88 63 ASN B C 1
ATOM 3418 O O . ASN B 1 63 ? 12.945 -27.078 -10.102 1 81.88 63 ASN B O 1
ATOM 3422 N N . PHE B 1 64 ? 12.383 -25.891 -8.328 1 89.69 64 PHE B N 1
ATOM 3423 C CA . PHE B 1 64 ? 11.531 -26.906 -7.738 1 89.69 64 PHE B CA 1
ATOM 3424 C C . PHE B 1 64 ? 10.273 -26.297 -7.137 1 89.69 64 PHE B C 1
ATOM 3426 O O . PHE B 1 64 ? 10.344 -25.25 -6.48 1 89.69 64 PHE B O 1
ATOM 3433 N N . ALA B 1 65 ? 9.109 -26.875 -7.504 1 93.44 65 ALA B N 1
ATOM 3434 C CA . ALA B 1 65 ? 7.859 -26.312 -6.98 1 93.44 65 ALA B CA 1
ATOM 3435 C C . ALA B 1 65 ? 7.02 -27.391 -6.305 1 93.44 65 ALA B C 1
ATOM 3437 O O . ALA B 1 65 ? 6.957 -28.531 -6.777 1 93.44 65 ALA B O 1
ATOM 3438 N N . SER B 1 66 ? 6.5 -27.062 -5.188 1 95.25 66 SER B N 1
ATOM 3439 C CA . SER B 1 66 ? 5.531 -27.891 -4.473 1 95.25 66 SER B CA 1
ATOM 3440 C C . SER B 1 66 ? 4.168 -27.203 -4.41 1 95.25 66 SER B C 1
ATOM 3442 O O . SER B 1 66 ? 4.082 -25.984 -4.188 1 95.25 66 SER B O 1
ATOM 3444 N N . VAL B 1 67 ? 3.094 -27.969 -4.719 1 96.56 67 VAL B N 1
ATOM 3445 C CA . VAL B 1 67 ? 1.745 -27.406 -4.738 1 96.56 67 VAL B CA 1
ATOM 3446 C C . VAL B 1 67 ? 0.823 -28.266 -3.867 1 96.56 67 VAL B C 1
ATOM 3448 O O . VAL B 1 67 ? 0.914 -29.484 -3.873 1 96.56 67 VAL B O 1
ATOM 3451 N N . PHE B 1 68 ? -0.003 -27.609 -3.107 1 97.44 68 PHE B N 1
ATOM 3452 C CA . PHE B 1 68 ? -1.002 -28.328 -2.328 1 97.44 68 PHE B CA 1
ATOM 3453 C C . PHE B 1 68 ? -2.236 -27.469 -2.098 1 97.44 68 PHE B C 1
ATOM 3455 O O . PHE B 1 68 ? -2.127 -26.266 -1.916 1 97.44 68 PHE B O 1
ATOM 3462 N N . SER B 1 69 ? -3.396 -28.062 -2.193 1 97.19 69 SER B N 1
ATOM 3463 C CA . SER B 1 69 ? -4.672 -27.391 -1.973 1 97.19 69 SER B CA 1
ATOM 3464 C C . SER B 1 69 ? -5.605 -28.234 -1.118 1 97.19 69 SER B C 1
ATOM 3466 O O . SER B 1 69 ? -5.672 -29.453 -1.287 1 97.19 69 SER B O 1
ATOM 3468 N N . LYS B 1 70 ? -6.23 -27.625 -0.176 1 96.25 70 LYS B N 1
ATOM 3469 C CA . LYS B 1 70 ? -7.188 -28.281 0.703 1 96.25 70 LYS B CA 1
ATOM 3470 C C . LYS B 1 70 ? -8.516 -27.547 0.73 1 96.25 70 LYS B C 1
ATOM 3472 O O . LYS B 1 70 ? -8.547 -26.328 0.921 1 96.25 70 LYS B O 1
ATOM 3477 N N . ARG B 1 71 ? -9.586 -28.312 0.594 1 96 71 ARG B N 1
ATOM 3478 C CA . ARG B 1 71 ? -10.93 -27.766 0.652 1 96 71 ARG B CA 1
ATOM 3479 C C . ARG B 1 71 ? -11.297 -27.344 2.076 1 96 71 ARG B C 1
ATOM 3481 O O . ARG B 1 71 ? -10.977 -28.062 3.031 1 96 71 ARG B O 1
ATOM 3488 N N . GLY B 1 72 ? -11.977 -26.234 2.129 1 94.94 72 GLY B N 1
ATOM 3489 C CA . GLY B 1 72 ? -12.477 -25.781 3.416 1 94.94 72 GLY B CA 1
ATOM 3490 C C . GLY B 1 72 ? -13.852 -26.328 3.744 1 94.94 72 GLY B C 1
ATOM 3491 O O . GLY B 1 72 ? -14.172 -27.469 3.404 1 94.94 72 GLY B O 1
ATOM 3492 N N . GLU B 1 73 ? -14.57 -25.484 4.527 1 92.62 73 GLU B N 1
ATOM 3493 C CA . GLU B 1 73 ? -15.883 -25.922 5.012 1 92.62 73 GLU B CA 1
ATOM 3494 C C . GLU B 1 73 ? -17 -25.125 4.352 1 92.62 73 GLU B C 1
ATOM 3496 O O . GLU B 1 73 ? -18.188 -25.344 4.66 1 92.62 73 GLU B O 1
ATOM 3501 N N . LYS B 1 74 ? -16.719 -24.25 3.406 1 88.69 74 LYS B N 1
ATOM 3502 C CA . LYS B 1 74 ? -17.703 -23.344 2.834 1 88.69 74 LYS B CA 1
ATOM 3503 C C . LYS B 1 74 ? -18.281 -23.906 1.538 1 88.69 74 LYS B C 1
ATOM 3505 O O . LYS B 1 74 ? -19 -23.203 0.824 1 88.69 74 LYS B O 1
ATOM 3510 N N . GLY B 1 75 ? -17.969 -25.141 1.203 1 90.62 75 GLY B N 1
ATOM 3511 C CA . GLY B 1 75 ? -18.438 -25.719 -0.046 1 90.62 75 GLY B CA 1
ATOM 3512 C C . GLY B 1 75 ? -17.328 -26.281 -0.895 1 90.62 75 GLY B C 1
ATOM 3513 O O . GLY B 1 75 ? -16.375 -26.859 -0.368 1 90.62 75 GLY B O 1
ATOM 3514 N N . MET B 1 76 ? -17.578 -26.188 -2.191 1 94.06 76 MET B N 1
ATOM 3515 C CA . MET B 1 76 ? -16.578 -26.719 -3.102 1 94.06 76 MET B CA 1
ATOM 3516 C C . MET B 1 76 ? -15.305 -25.875 -3.049 1 94.06 76 MET B C 1
ATOM 3518 O O . MET B 1 76 ? -15.367 -24.656 -2.83 1 94.06 76 MET B O 1
ATOM 3522 N N . ASN B 1 77 ? -14.219 -26.531 -3.191 1 96.06 77 ASN B N 1
ATOM 3523 C CA . ASN B 1 77 ? -12.953 -25.812 -3.277 1 96.06 77 ASN B CA 1
ATOM 3524 C C . ASN B 1 77 ? -12.891 -24.938 -4.523 1 96.06 77 ASN B C 1
ATOM 3526 O O . ASN B 1 77 ? -12.961 -25.438 -5.645 1 96.06 77 ASN B O 1
ATOM 3530 N N . GLN B 1 78 ? -12.711 -23.656 -4.336 1 97.44 78 GLN B N 1
ATOM 3531 C CA . GLN B 1 78 ? -12.711 -22.734 -5.469 1 97.44 78 GLN B CA 1
ATOM 3532 C C . GLN B 1 78 ? -11.32 -22.172 -5.734 1 97.44 78 GLN B C 1
ATOM 3534 O O . GLN B 1 78 ? -11.156 -21.219 -6.496 1 97.44 78 GLN B O 1
ATOM 3539 N N . ASP B 1 79 ? -10.336 -22.75 -5.02 1 97.69 79 ASP B N 1
ATOM 3540 C CA . ASP B 1 79 ? -8.945 -22.391 -5.281 1 97.69 79 ASP B CA 1
ATOM 3541 C C . ASP B 1 79 ? -8.406 -23.125 -6.5 1 97.69 79 ASP B C 1
ATOM 3543 O O . ASP B 1 79 ? -8.703 -24.312 -6.695 1 97.69 79 ASP B O 1
ATOM 3547 N N . CYS B 1 80 ? -7.66 -22.406 -7.309 1 96.69 80 CYS B N 1
ATOM 3548 C CA . CYS B 1 80 ? -6.941 -23.016 -8.422 1 96.69 80 CYS B CA 1
ATOM 3549 C C . CYS B 1 80 ? -5.473 -22.609 -8.406 1 96.69 80 CYS B C 1
ATOM 3551 O O . CYS B 1 80 ? -5.121 -21.547 -7.91 1 96.69 80 CYS B O 1
ATOM 3553 N N . CYS B 1 81 ? -4.641 -23.547 -8.867 1 96.75 81 CYS B N 1
ATOM 3554 C CA . CYS B 1 81 ? -3.207 -23.297 -8.969 1 96.75 81 CYS B CA 1
ATOM 3555 C C . CYS B 1 81 ? -2.66 -23.797 -10.305 1 96.75 81 CYS B C 1
ATOM 3557 O O . CYS B 1 81 ? -3.273 -24.656 -10.945 1 96.75 81 CYS B O 1
ATOM 3559 N N . ILE B 1 82 ? -1.512 -23.281 -10.703 1 96.56 82 ILE B N 1
ATOM 3560 C CA . ILE B 1 82 ? -0.829 -23.781 -11.891 1 96.56 82 ILE B CA 1
ATOM 3561 C C . ILE B 1 82 ? 0.669 -23.5 -11.781 1 96.56 82 ILE B C 1
ATOM 3563 O O . ILE B 1 82 ? 1.078 -22.469 -11.266 1 96.56 82 ILE B O 1
ATOM 3567 N N . VAL B 1 83 ? 1.447 -24.453 -12.109 1 95.44 83 VAL B N 1
ATOM 3568 C CA . VAL B 1 83 ? 2.881 -24.297 -12.328 1 95.44 83 VAL B CA 1
ATOM 3569 C C . VAL B 1 83 ? 3.246 -24.781 -13.734 1 95.44 83 VAL B C 1
ATOM 3571 O O . VAL B 1 83 ? 2.893 -25.891 -14.125 1 95.44 83 VAL B O 1
ATOM 3574 N N . TRP B 1 84 ? 3.83 -23.906 -14.539 1 93.94 84 TRP B N 1
ATOM 3575 C CA . TRP B 1 84 ? 4.246 -24.219 -15.906 1 93.94 84 TRP B CA 1
ATOM 3576 C C . TRP B 1 84 ? 5.746 -24.016 -16.078 1 93.94 84 TRP B C 1
ATOM 3578 O O . TRP B 1 84 ? 6.207 -22.891 -16.312 1 93.94 84 TRP B O 1
ATOM 3588 N N . GLU B 1 85 ? 6.492 -25.094 -16 1 91.25 85 GLU B N 1
ATOM 3589 C CA . GLU B 1 85 ? 7.93 -25.062 -16.266 1 91.25 85 GLU B CA 1
ATOM 3590 C C . GLU B 1 85 ? 8.219 -24.859 -17.75 1 91.25 85 GLU B C 1
ATOM 3592 O O . GLU B 1 85 ? 7.43 -25.266 -18.594 1 91.25 85 GLU B O 1
ATOM 3597 N N . GLU B 1 86 ? 9.406 -24.219 -18.016 1 89.5 86 GLU B N 1
ATOM 3598 C CA . GLU B 1 86 ? 9.773 -23.906 -19.391 1 89.5 86 GLU B CA 1
ATOM 3599 C C . GLU B 1 86 ? 8.648 -23.156 -20.094 1 89.5 86 GLU B C 1
ATOM 3601 O O . GLU B 1 86 ? 8.227 -23.562 -21.188 1 89.5 86 GLU B O 1
ATOM 3606 N N . PHE B 1 87 ? 8.219 -22.156 -19.422 1 91.25 87 PHE B N 1
ATOM 3607 C CA . PHE B 1 87 ? 7.09 -21.328 -19.875 1 91.25 87 PHE B CA 1
ATOM 3608 C C . PHE B 1 87 ? 7.332 -20.797 -21.266 1 91.25 87 PHE B C 1
ATOM 3610 O O . PHE B 1 87 ? 8.336 -20.109 -21.516 1 91.25 87 PHE B O 1
ATOM 3617 N N . GLY B 1 88 ? 6.426 -21.234 -22.25 1 86.62 88 GLY B N 1
ATOM 3618 C CA . GLY B 1 88 ? 6.566 -20.828 -23.641 1 86.62 88 GLY B CA 1
ATOM 3619 C C . GLY B 1 88 ? 7.707 -21.516 -24.359 1 86.62 88 GLY B C 1
ATOM 3620 O O . GLY B 1 88 ? 8.344 -20.938 -25.234 1 86.62 88 GLY B O 1
ATOM 3621 N N . CYS B 1 89 ? 8.078 -22.547 -23.859 1 83.81 89 CYS B N 1
ATOM 3622 C CA . CYS B 1 89 ? 9.172 -23.344 -24.406 1 83.81 89 CYS B CA 1
ATOM 3623 C C . CYS B 1 89 ? 10.516 -22.656 -24.188 1 83.81 89 CYS B C 1
ATOM 3625 O O . CYS B 1 89 ? 11.445 -22.844 -24.969 1 83.81 89 CYS B O 1
ATOM 3627 N N . GLN B 1 90 ? 10.469 -21.797 -23.266 1 84.38 90 GLN B N 1
ATOM 3628 C CA . GLN B 1 90 ? 11.719 -21.156 -22.859 1 84.38 90 GLN B CA 1
ATOM 3629 C C . GLN B 1 90 ? 12.32 -21.875 -21.641 1 84.38 90 GLN B C 1
ATOM 3631 O O . GLN B 1 90 ? 11.719 -21.906 -20.578 1 84.38 90 GLN B O 1
ATOM 3636 N N . GLU B 1 91 ? 13.5 -22.312 -21.75 1 83.12 91 GLU B N 1
ATOM 3637 C CA . GLU B 1 91 ? 14.125 -23.156 -20.75 1 83.12 91 GLU B CA 1
ATOM 3638 C C . GLU B 1 91 ? 14.344 -22.406 -19.438 1 83.12 91 GLU B C 1
ATOM 3640 O O . GLU B 1 91 ? 14.312 -23 -18.359 1 83.12 91 GLU B O 1
ATOM 3645 N N . ASP B 1 92 ? 14.523 -21.172 -19.5 1 86.31 92 ASP B N 1
ATOM 3646 C CA . ASP B 1 92 ? 14.867 -20.406 -18.297 1 86.31 92 ASP B CA 1
ATOM 3647 C C . ASP B 1 92 ? 13.633 -19.703 -17.734 1 86.31 92 ASP B C 1
ATOM 3649 O O . ASP B 1 92 ? 13.758 -18.828 -16.875 1 86.31 92 ASP B O 1
ATOM 3653 N N . MET B 1 93 ? 12.484 -20.062 -18.234 1 90.94 93 MET B N 1
ATOM 3654 C CA . MET B 1 93 ? 11.281 -19.375 -17.766 1 90.94 93 MET B CA 1
ATOM 3655 C C . MET B 1 93 ? 10.352 -20.328 -17.031 1 90.94 93 MET B C 1
ATOM 3657 O O . MET B 1 93 ? 10.297 -21.516 -17.359 1 90.94 93 MET B O 1
ATOM 3661 N N . MET B 1 94 ? 9.719 -19.859 -16.172 1 93.75 94 MET B N 1
ATOM 3662 C CA . MET B 1 94 ? 8.688 -20.578 -15.414 1 93.75 94 MET B CA 1
ATOM 3663 C C . MET B 1 94 ? 7.535 -19.641 -15.055 1 93.75 94 MET B C 1
ATOM 3665 O O . MET B 1 94 ? 7.73 -18.438 -14.867 1 93.75 94 MET B O 1
ATOM 3669 N N . PHE B 1 95 ? 6.355 -20.234 -15.07 1 96.44 95 PHE B N 1
ATOM 3670 C CA . PHE B 1 95 ? 5.16 -19.5 -14.648 1 96.44 95 PHE B CA 1
ATOM 3671 C C . PHE B 1 95 ? 4.457 -20.234 -13.516 1 96.44 95 PHE B C 1
ATOM 3673 O O . PHE B 1 95 ? 4.277 -21.453 -13.57 1 96.44 95 PHE B O 1
ATOM 3680 N N . CYS B 1 96 ? 4.102 -19.531 -12.461 1 96.75 96 CYS B N 1
ATOM 3681 C CA . CYS B 1 96 ? 3.205 -20.094 -11.461 1 96.75 96 CYS B CA 1
ATOM 3682 C C . CYS B 1 96 ? 2.143 -19.078 -11.055 1 96.75 96 CYS B C 1
ATOM 3684 O O . CYS B 1 96 ? 2.369 -17.875 -11.125 1 96.75 96 CYS B O 1
ATOM 3686 N N . GLY B 1 97 ? 0.992 -19.531 -10.703 1 98.12 97 GLY B N 1
ATOM 3687 C CA . GLY B 1 97 ? -0.131 -18.688 -10.328 1 98.12 97 GLY B CA 1
ATOM 3688 C C . GLY B 1 97 ? -1.089 -19.359 -9.359 1 98.12 97 GLY B C 1
ATOM 3689 O O . GLY B 1 97 ? -1.269 -20.578 -9.406 1 98.12 97 GLY B O 1
ATOM 3690 N N . ILE B 1 98 ? -1.636 -18.609 -8.516 1 98.5 98 ILE B N 1
ATOM 3691 C CA . ILE B 1 98 ? -2.672 -19.062 -7.602 1 98.5 98 ILE B CA 1
ATOM 3692 C C . ILE B 1 98 ? -3.906 -18.172 -7.73 1 98.5 98 ILE B C 1
ATOM 3694 O O . ILE B 1 98 ? -3.787 -16.953 -7.891 1 98.5 98 ILE B O 1
ATOM 3698 N N . PHE B 1 99 ? -5.074 -18.797 -7.746 1 98.75 99 PHE B N 1
ATOM 3699 C CA . PHE B 1 99 ? -6.352 -18.141 -7.992 1 98.75 99 PHE B CA 1
ATOM 3700 C C . PHE B 1 99 ? -7.375 -18.531 -6.938 1 98.75 99 PHE B C 1
ATOM 3702 O O . PHE B 1 99 ? -7.703 -19.719 -6.797 1 98.75 99 PHE B O 1
ATOM 3709 N N . ASP B 1 100 ? -7.812 -17.562 -6.191 1 98.56 100 ASP B N 1
ATOM 3710 C CA . ASP B 1 100 ? -8.805 -17.781 -5.141 1 98.56 100 ASP B CA 1
ATOM 3711 C C . ASP B 1 100 ? -10.195 -17.344 -5.602 1 98.56 100 ASP B C 1
ATOM 3713 O O . ASP B 1 100 ? -10.539 -16.156 -5.523 1 98.56 100 ASP B O 1
ATOM 3717 N N . GLY B 1 101 ? -11.008 -18.344 -6.031 1 98.44 101 GLY B N 1
ATOM 3718 C CA . GLY B 1 101 ? -12.359 -18.047 -6.5 1 98.44 101 GLY B CA 1
ATOM 3719 C C . GLY B 1 101 ? -13.32 -17.719 -5.375 1 98.44 101 GLY B C 1
ATOM 3720 O O . GLY B 1 101 ? -13.164 -18.203 -4.254 1 98.44 101 GLY B O 1
ATOM 3721 N N . HIS B 1 102 ? -14.344 -16.922 -5.711 1 97.88 102 HIS B N 1
ATOM 3722 C CA . HIS B 1 102 ? -15.375 -16.562 -4.742 1 97.88 102 HIS B CA 1
ATOM 3723 C C . HIS B 1 102 ? -16.719 -16.328 -5.43 1 97.88 102 HIS B C 1
ATOM 3725 O O . HIS B 1 102 ? -16.766 -16.031 -6.625 1 97.88 102 HIS B O 1
ATOM 3731 N N . GLY B 1 103 ? -17.75 -16.438 -4.664 1 96.5 103 GLY B N 1
ATOM 3732 C CA . GLY B 1 103 ? -19.109 -16.328 -5.203 1 96.5 103 GLY B CA 1
ATOM 3733 C C . GLY B 1 103 ? -19.672 -17.641 -5.68 1 96.5 103 GLY B C 1
ATOM 3734 O O . GLY B 1 103 ? -19 -18.672 -5.617 1 96.5 103 GLY B O 1
ATOM 3735 N N . PRO B 1 104 ? -20.859 -17.609 -6.195 1 96.06 104 PRO B N 1
ATOM 3736 C CA . PRO B 1 104 ? -21.547 -18.844 -6.582 1 96.06 104 PRO B CA 1
ATOM 3737 C C . PRO B 1 104 ? -20.828 -19.594 -7.699 1 96.06 104 PRO B C 1
ATOM 3739 O O . PRO B 1 104 ? -20.859 -20.828 -7.754 1 96.06 104 PRO B O 1
ATOM 3742 N N . TRP B 1 105 ? -20.156 -18.891 -8.531 1 96.81 105 TRP B N 1
ATOM 3743 C CA . TRP B 1 105 ? -19.469 -19.5 -9.672 1 96.81 105 TRP B CA 1
ATOM 3744 C C . TRP B 1 105 ? -17.953 -19.328 -9.562 1 96.81 105 TRP B C 1
ATOM 3746 O O . TRP B 1 105 ? -17.25 -19.344 -10.57 1 96.81 105 TRP B O 1
ATOM 3756 N N . GLY B 1 106 ? -17.484 -19.109 -8.359 1 97.81 106 GLY B N 1
ATOM 3757 C CA . GLY B 1 106 ? -16.078 -18.828 -8.156 1 97.81 106 GLY B CA 1
ATOM 3758 C C . GLY B 1 106 ? -15.156 -19.922 -8.688 1 97.81 10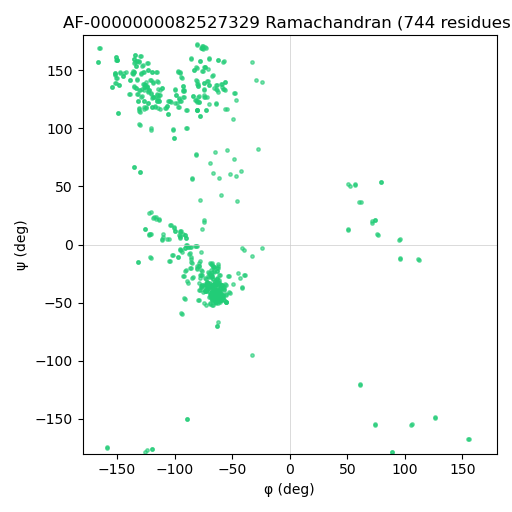6 GLY B C 1
ATOM 3759 O O . GLY B 1 106 ? -14.086 -19.625 -9.211 1 97.81 106 GLY B O 1
ATOM 3760 N N . HIS B 1 107 ? -15.586 -21.156 -8.547 1 96.81 107 HIS B N 1
ATOM 3761 C CA . HIS B 1 107 ? -14.797 -22.281 -9.031 1 96.81 107 HIS B CA 1
ATOM 3762 C C . HIS B 1 107 ? -14.617 -22.234 -10.539 1 96.81 107 HIS B C 1
ATOM 3764 O O . HIS B 1 107 ? -13.523 -22.469 -11.055 1 96.81 107 HIS B O 1
ATOM 3770 N N . SER B 1 108 ? -15.656 -21.859 -11.242 1 97.38 108 SER B N 1
ATOM 3771 C CA . SER B 1 108 ? -15.625 -21.797 -12.695 1 97.38 108 SER B CA 1
ATOM 3772 C C . SER B 1 108 ? -14.805 -20.594 -13.172 1 97.38 108 SER B C 1
ATOM 3774 O O . SER B 1 108 ? -14.07 -20.688 -14.156 1 97.38 108 SER B O 1
ATOM 3776 N N . VAL B 1 109 ? -14.977 -19.484 -12.43 1 98.25 109 VAL B N 1
ATOM 3777 C CA . VAL B 1 109 ? -14.234 -18.281 -12.789 1 98.25 109 VAL B CA 1
ATOM 3778 C C . VAL B 1 109 ? -12.742 -18.516 -12.602 1 98.25 109 VAL B C 1
ATOM 3780 O O . VAL B 1 109 ? -11.938 -18.219 -13.484 1 98.25 109 VAL B O 1
ATOM 3783 N N . ALA B 1 110 ? -12.359 -19.031 -11.453 1 98.25 110 ALA B N 1
ATOM 3784 C CA . ALA B 1 110 ? -10.953 -19.312 -11.156 1 98.25 110 ALA B CA 1
ATOM 3785 C C . ALA B 1 110 ? -10.352 -20.266 -12.18 1 98.25 110 ALA B C 1
ATOM 3787 O O . ALA B 1 110 ? -9.242 -20.047 -12.672 1 98.25 110 ALA B O 1
ATOM 3788 N N . LYS B 1 111 ? -11.094 -21.297 -12.516 1 96.81 111 LYS B N 1
ATOM 3789 C CA . LYS B 1 111 ? -10.633 -22.266 -13.5 1 96.81 111 LYS B CA 1
ATOM 3790 C C . LYS B 1 111 ? -10.414 -21.625 -14.867 1 96.81 111 LYS B C 1
ATOM 3792 O O . LYS B 1 111 ? -9.406 -21.875 -15.523 1 96.81 111 LYS B O 1
ATOM 3797 N N . ARG B 1 112 ? -11.344 -20.859 -15.266 1 97.12 112 ARG B N 1
ATOM 3798 C CA . ARG B 1 112 ? -11.258 -20.203 -16.562 1 97.12 112 ARG B CA 1
ATOM 3799 C C . ARG B 1 112 ? -10.055 -19.266 -16.625 1 97.12 112 ARG B C 1
ATOM 3801 O O . ARG B 1 112 ? -9.336 -19.234 -17.641 1 97.12 112 ARG B O 1
ATOM 3808 N N . VAL B 1 113 ? -9.867 -18.469 -15.57 1 98.06 113 VAL B N 1
ATOM 3809 C CA . VAL B 1 113 ? -8.742 -17.531 -15.531 1 98.06 113 VAL B CA 1
ATOM 3810 C C . VAL B 1 113 ? -7.426 -18.312 -15.539 1 98.06 113 VAL B C 1
ATOM 3812 O O . VAL B 1 113 ? -6.488 -17.953 -16.25 1 98.06 113 VAL B O 1
ATOM 3815 N N . ARG B 1 114 ? -7.359 -19.359 -14.773 1 97.06 114 ARG B N 1
ATOM 3816 C CA . ARG B 1 114 ? -6.176 -20.203 -14.727 1 97.06 114 ARG B CA 1
ATOM 3817 C C . ARG B 1 114 ? -5.828 -20.75 -16.109 1 97.06 114 ARG B C 1
ATOM 3819 O O . ARG B 1 114 ? -4.652 -20.844 -16.469 1 97.06 114 ARG B O 1
ATOM 3826 N N . GLU B 1 115 ? -6.816 -21.094 -16.859 1 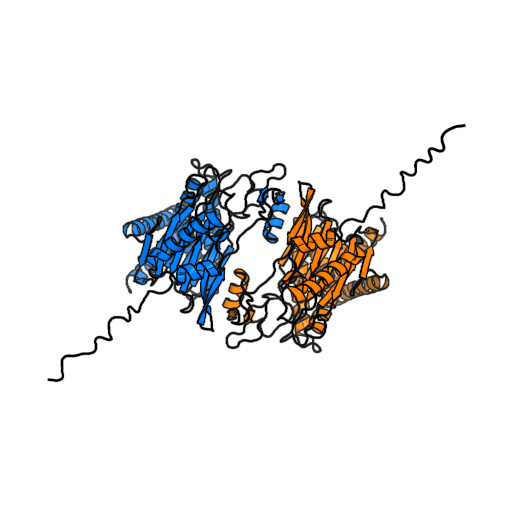94.62 115 GLU B N 1
ATOM 3827 C CA . GLU B 1 115 ? -6.617 -21.703 -18.172 1 94.62 115 GLU B CA 1
ATOM 3828 C C . GLU B 1 115 ? -6.223 -20.656 -19.203 1 94.62 115 GLU B C 1
ATOM 3830 O O . GLU B 1 115 ? -5.379 -20.922 -20.062 1 94.62 115 GLU B O 1
ATOM 3835 N N . SER B 1 116 ? -6.773 -19.5 -19.109 1 95.31 116 SER B N 1
ATOM 3836 C CA . SER B 1 116 ? -6.617 -18.484 -20.141 1 95.31 116 SER B CA 1
ATOM 3837 C C . SER B 1 116 ? -5.379 -17.641 -19.891 1 95.31 116 SER B C 1
ATOM 3839 O O . SER B 1 116 ? -4.719 -17.203 -20.844 1 95.31 116 SER B O 1
ATOM 3841 N N . MET B 1 117 ? -5.004 -17.391 -18.734 1 96.75 117 MET B N 1
ATOM 3842 C CA . MET B 1 117 ? -4.039 -16.359 -18.359 1 96.75 117 MET B CA 1
ATOM 3843 C C . MET B 1 117 ? -2.646 -16.703 -18.875 1 96.75 117 MET B C 1
ATOM 3845 O O . MET B 1 117 ? -1.989 -15.875 -19.5 1 96.75 117 MET B O 1
ATOM 3849 N N . PRO B 1 118 ? -2.174 -17.953 -18.672 1 96.19 118 PRO B N 1
ATOM 3850 C CA . PRO B 1 118 ? -0.799 -18.234 -19.094 1 96.19 118 PRO B CA 1
ATOM 3851 C C . PRO B 1 118 ? -0.598 -18.062 -20.594 1 96.19 118 PRO B C 1
ATOM 3853 O O . PRO B 1 118 ? 0.365 -17.406 -21.031 1 96.19 118 PRO B O 1
ATOM 3856 N N . SER B 1 119 ? -1.514 -18.578 -21.422 1 94.31 119 SER B N 1
ATOM 3857 C CA . SER B 1 119 ? -1.388 -18.484 -22.875 1 94.31 119 SER B CA 1
ATOM 3858 C C . SER B 1 119 ? -1.524 -17.047 -23.344 1 94.31 119 SER B C 1
ATOM 3860 O O . SER B 1 119 ? -0.788 -16.609 -24.234 1 94.31 119 SER B O 1
ATOM 3862 N N . SER B 1 120 ? -2.484 -16.359 -22.719 1 96.38 120 SER B N 1
ATOM 3863 C CA . SER B 1 120 ? -2.664 -14.953 -23.078 1 96.38 120 SER B CA 1
ATOM 3864 C C . SER B 1 120 ? -1.434 -14.125 -22.719 1 96.38 120 SER B C 1
ATOM 3866 O O . SER B 1 120 ? -1.028 -13.242 -23.484 1 96.38 120 SER B O 1
ATOM 3868 N N . LEU B 1 121 ? -0.858 -14.391 -21.562 1 97.88 121 LEU B N 1
ATOM 3869 C CA . LEU B 1 121 ? 0.325 -13.672 -21.109 1 97.88 121 LEU B CA 1
ATOM 3870 C C . LEU B 1 121 ? 1.507 -13.922 -22.047 1 97.88 121 LEU B C 1
ATOM 3872 O O . LEU B 1 121 ? 2.242 -13 -22.391 1 97.88 121 LEU B O 1
ATOM 3876 N N . LEU B 1 122 ? 1.671 -15.141 -22.438 1 94.88 122 LEU B N 1
ATOM 3877 C CA . LEU B 1 122 ? 2.752 -15.5 -23.359 1 94.88 122 LEU B CA 1
ATOM 3878 C C . LEU B 1 122 ? 2.594 -14.789 -24.688 1 94.88 122 LEU B C 1
ATOM 3880 O O . LEU B 1 122 ? 3.568 -14.266 -25.25 1 94.88 122 LEU B O 1
ATOM 3884 N N . ARG B 1 123 ? 1.422 -14.773 -25.203 1 94.12 123 ARG B N 1
ATOM 3885 C CA . ARG B 1 123 ? 1.143 -14.102 -26.469 1 94.12 123 ARG B CA 1
ATOM 3886 C C . ARG B 1 123 ? 1.448 -12.609 -26.359 1 94.12 123 ARG B C 1
ATOM 3888 O O . ARG B 1 123 ? 2.119 -12.047 -27.234 1 94.12 123 ARG B O 1
ATOM 3895 N N . ASN B 1 124 ? 0.932 -12 -25.297 1 95.5 124 ASN B N 1
ATOM 3896 C CA . ASN B 1 124 ? 1.144 -10.57 -25.125 1 95.5 124 ASN B CA 1
ATOM 3897 C C . ASN B 1 124 ? 2.617 -10.242 -24.891 1 95.5 124 ASN B C 1
ATOM 3899 O O . ASN B 1 124 ? 3.098 -9.188 -25.312 1 95.5 124 ASN B O 1
ATOM 3903 N N . TRP B 1 125 ? 3.297 -11.125 -24.234 1 94.69 125 TRP B N 1
ATOM 3904 C CA . TRP B 1 125 ? 4.727 -10.945 -24.016 1 94.69 125 TRP B CA 1
ATOM 3905 C C . TRP B 1 125 ? 5.488 -10.953 -25.344 1 94.69 125 TRP B C 1
ATOM 3907 O O . TRP B 1 125 ? 6.332 -10.086 -25.578 1 94.69 125 TRP B O 1
ATOM 3917 N N . GLN B 1 126 ? 5.16 -11.906 -26.203 1 90.31 126 GLN B N 1
ATOM 3918 C CA . GLN B 1 126 ? 5.793 -12.008 -27.5 1 90.31 126 GLN B CA 1
ATOM 3919 C C . GLN B 1 126 ? 5.5 -10.773 -28.359 1 90.31 126 GLN B C 1
ATOM 3921 O O . GLN B 1 126 ? 6.398 -10.234 -29 1 90.31 126 GLN B O 1
ATOM 3926 N N . GLU B 1 127 ? 4.305 -10.359 -28.312 1 91.25 127 GLU B N 1
ATOM 3927 C CA . GLU B 1 127 ? 3.908 -9.18 -29.078 1 91.25 127 GLU B CA 1
ATOM 3928 C C . GLU B 1 127 ? 4.637 -7.934 -28.578 1 91.25 127 GLU B C 1
ATOM 3930 O O . GLU B 1 127 ? 5.098 -7.117 -29.375 1 91.25 127 GLU B O 1
ATOM 3935 N N . THR B 1 128 ? 4.688 -7.809 -27.266 1 90.81 128 THR B N 1
ATOM 3936 C CA . THR B 1 128 ? 5.348 -6.645 -26.688 1 90.81 128 THR B CA 1
ATOM 3937 C C . THR B 1 128 ? 6.84 -6.656 -27 1 90.81 128 THR B C 1
ATOM 3939 O O . THR B 1 128 ? 7.449 -5.602 -27.203 1 90.81 128 THR B O 1
ATOM 3942 N N . LEU B 1 129 ? 7.414 -7.832 -27.031 1 86.94 129 LEU B N 1
ATOM 3943 C CA . LEU B 1 129 ? 8.82 -7.98 -27.391 1 86.94 129 LEU B CA 1
ATOM 3944 C C . LEU B 1 129 ? 9.078 -7.531 -28.828 1 86.94 129 LEU B C 1
ATOM 3946 O O . LEU B 1 129 ? 10.07 -6.855 -29.094 1 86.94 129 LEU B O 1
ATOM 3950 N N . ILE B 1 130 ? 8.227 -7.914 -29.703 1 85.56 130 ILE B N 1
ATOM 3951 C CA . ILE B 1 130 ? 8.336 -7.547 -31.109 1 85.56 130 ILE B CA 1
ATOM 3952 C C . ILE B 1 130 ? 8.211 -6.031 -31.266 1 85.56 130 ILE B C 1
ATOM 3954 O O . ILE B 1 130 ? 8.992 -5.41 -31.984 1 85.56 130 ILE B O 1
ATOM 3958 N N . GLU B 1 131 ? 7.266 -5.449 -30.562 1 86.25 131 GLU B N 1
ATOM 3959 C CA . GLU B 1 131 ? 7.062 -4.004 -30.594 1 86.25 131 GLU B CA 1
ATOM 3960 C C . GLU B 1 131 ? 8.289 -3.26 -30.094 1 86.25 131 GLU B C 1
ATOM 3962 O O . GLU B 1 131 ? 8.672 -2.229 -30.641 1 86.25 131 GLU B O 1
ATOM 3967 N N . ALA B 1 132 ? 8.836 -3.729 -29 1 83.31 132 ALA B N 1
ATOM 3968 C CA . ALA B 1 132 ? 10.008 -3.105 -28.406 1 83.31 132 ALA B CA 1
ATOM 3969 C C . ALA B 1 132 ? 11.211 -3.195 -29.344 1 83.31 132 ALA B C 1
ATOM 3971 O O . ALA B 1 132 ? 12.047 -2.291 -29.375 1 83.31 132 ALA B O 1
ATOM 3972 N N . SER B 1 133 ? 11.336 -4.211 -30.109 1 80.19 133 SER B N 1
ATOM 3973 C CA . SER B 1 133 ? 12.461 -4.434 -31.016 1 80.19 133 SER B CA 1
ATOM 3974 C C . SER B 1 133 ? 12.414 -3.467 -32.188 1 80.19 133 SER B C 1
ATOM 3976 O O . SER B 1 133 ? 13.438 -3.227 -32.844 1 80.19 133 SER B O 1
ATOM 3978 N N . LEU B 1 134 ? 11.242 -3.021 -32.406 1 78.81 134 LEU B N 1
ATOM 3979 C CA . LEU B 1 134 ? 11.078 -2.074 -33.531 1 78.81 134 LEU B CA 1
ATOM 3980 C C . LEU B 1 134 ? 11.5 -0.671 -33.094 1 78.81 134 LEU B C 1
ATOM 3982 O O . LEU B 1 134 ? 11.695 0.207 -33.938 1 78.81 134 LEU B O 1
ATOM 3986 N N . ASP B 1 135 ? 11.555 -0.481 -31.781 1 73.5 135 ASP B N 1
ATOM 3987 C CA . ASP B 1 135 ? 12.055 0.788 -31.266 1 73.5 135 ASP B CA 1
ATOM 3988 C C . ASP B 1 135 ? 13.57 0.896 -31.453 1 73.5 135 ASP B C 1
ATOM 3990 O O . ASP B 1 135 ? 14.32 0.041 -30.984 1 73.5 135 ASP B O 1
ATOM 3994 N N . PRO B 1 136 ? 13.945 1.85 -32.25 1 69.5 136 PRO B N 1
ATOM 3995 C CA . PRO B 1 136 ? 15.375 1.998 -32.531 1 69.5 136 PRO B CA 1
ATOM 3996 C C . PRO B 1 136 ? 16.219 2.102 -31.266 1 69.5 136 PRO B C 1
ATOM 3998 O O . PRO B 1 136 ? 17.406 1.781 -31.297 1 69.5 136 PRO B O 1
ATOM 4001 N N . GLU B 1 137 ? 15.57 2.604 -30.219 1 67.06 137 GLU B N 1
ATOM 4002 C CA . GLU B 1 137 ? 16.328 2.791 -28.984 1 67.06 137 GLU B CA 1
ATOM 4003 C C . GLU B 1 137 ? 16.344 1.519 -28.156 1 67.06 137 GLU B C 1
ATOM 4005 O O . GLU B 1 137 ? 17.031 1.45 -27.125 1 67.06 137 GLU B O 1
ATOM 4010 N N . PHE B 1 138 ? 15.625 0.598 -28.75 1 63.31 138 PHE B N 1
ATOM 4011 C CA . PHE B 1 138 ? 15.539 -0.649 -28 1 63.31 138 PHE B CA 1
ATOM 4012 C C . PHE B 1 138 ? 16.781 -1.499 -28.203 1 63.31 138 PHE B C 1
ATOM 4014 O O . PHE B 1 138 ? 17.25 -1.654 -29.344 1 63.31 138 PHE B O 1
ATOM 4021 N N . SER B 1 139 ? 17.594 -1.789 -27.25 1 58.16 139 SER B N 1
ATOM 4022 C CA . SER B 1 139 ? 18.688 -2.732 -27.359 1 58.16 139 SER B CA 1
ATOM 4023 C C . SER B 1 139 ? 18.312 -4.098 -26.797 1 58.16 139 SER B C 1
ATOM 4025 O O . SER B 1 139 ? 17.688 -4.18 -25.734 1 58.16 139 SER B O 1
ATOM 4027 N N . GLU B 1 140 ? 18.406 -5.172 -27.672 1 54.94 140 GLU B N 1
ATOM 4028 C CA . GLU B 1 140 ? 18.156 -6.539 -27.219 1 54.94 140 GLU B CA 1
ATOM 4029 C C . GLU B 1 140 ? 18.781 -6.793 -25.844 1 54.94 140 GLU B C 1
ATOM 4031 O O . GLU B 1 140 ? 18.281 -7.625 -25.078 1 54.94 140 GLU B O 1
ATOM 4036 N N . SER B 1 141 ? 19.984 -6.18 -25.641 1 52.16 141 SER B N 1
ATOM 4037 C CA . SER B 1 141 ? 20.656 -6.184 -24.344 1 52.16 141 SER B CA 1
ATOM 4038 C C . SER B 1 141 ? 19.969 -5.223 -23.375 1 52.16 141 SER B C 1
ATOM 4040 O O . SER B 1 141 ? 20.609 -4.688 -22.469 1 52.16 141 SER B O 1
ATOM 4042 N N . ALA B 1 142 ? 18.766 -4.957 -23.781 1 58.78 142 ALA B N 1
ATOM 4043 C CA . ALA B 1 142 ? 18.031 -3.939 -23.031 1 58.78 142 ALA B CA 1
ATOM 4044 C C . ALA B 1 142 ? 18.125 -4.188 -21.531 1 58.78 142 ALA B C 1
ATOM 4046 O O . ALA B 1 142 ? 18.031 -5.328 -21.078 1 58.78 142 ALA B O 1
ATOM 4047 N N . GLY B 1 143 ? 18.453 -3.271 -20.75 1 66.69 143 GLY B N 1
ATOM 4048 C CA . GLY B 1 143 ? 18.656 -3.264 -19.312 1 66.69 143 GLY B CA 1
ATOM 4049 C C . GLY B 1 143 ? 17.438 -3.723 -18.531 1 66.69 143 GLY B C 1
ATOM 4050 O O . GLY B 1 143 ? 16.422 -4.074 -19.125 1 66.69 143 GLY B O 1
ATOM 4051 N N . ASN B 1 144 ? 17.547 -4.141 -17.438 1 70.44 144 ASN B N 1
ATOM 4052 C CA . ASN B 1 144 ? 16.531 -4.613 -16.5 1 70.44 144 ASN B CA 1
ATOM 4053 C C . ASN B 1 144 ? 15.281 -3.74 -16.547 1 70.44 144 ASN B C 1
ATOM 4055 O O . ASN B 1 144 ? 14.164 -4.242 -16.438 1 70.44 144 ASN B O 1
ATOM 4059 N N . VAL B 1 145 ? 15.477 -2.533 -16.938 1 68.44 145 VAL B N 1
ATOM 4060 C CA . VAL B 1 145 ? 14.359 -1.597 -16.969 1 68.44 145 VAL B CA 1
ATOM 4061 C C . VAL B 1 145 ? 13.477 -1.886 -18.188 1 68.44 145 VAL B C 1
ATOM 4063 O O . VAL B 1 145 ? 12.25 -1.832 -18.109 1 68.44 145 VAL B O 1
ATOM 4066 N N . ASP B 1 146 ? 14.086 -2.26 -19.156 1 81.19 146 ASP B N 1
ATOM 4067 C CA . ASP B 1 146 ? 13.336 -2.561 -20.375 1 81.19 146 ASP B CA 1
ATOM 4068 C C . ASP B 1 146 ? 12.547 -3.861 -20.234 1 81.19 146 ASP B C 1
ATOM 4070 O O . ASP B 1 146 ? 11.391 -3.943 -20.656 1 81.19 146 ASP B O 1
ATOM 4074 N N . LYS B 1 147 ? 13.227 -4.77 -19.578 1 86.88 147 LYS B N 1
ATOM 4075 C CA . LYS B 1 147 ? 12.539 -6.043 -19.375 1 86.88 147 LYS B CA 1
ATOM 4076 C C . LYS B 1 147 ? 11.305 -5.863 -18.484 1 86.88 147 LYS B C 1
ATOM 4078 O O . LYS B 1 147 ? 10.258 -6.449 -18.766 1 86.88 147 LYS B O 1
ATOM 4083 N N . PHE B 1 148 ? 11.523 -5.035 -17.516 1 90.12 148 PHE B N 1
ATOM 4084 C CA . PHE B 1 148 ? 10.398 -4.785 -16.625 1 90.12 148 PHE B CA 1
ATOM 4085 C C . PHE B 1 148 ? 9.234 -4.156 -17.375 1 90.12 148 PHE B C 1
ATOM 4087 O O . PHE B 1 148 ? 8.078 -4.559 -17.203 1 90.12 148 PHE B O 1
ATOM 4094 N N . ASN B 1 149 ? 9.5 -3.232 -18.141 1 90.88 149 ASN B N 1
ATOM 4095 C CA . ASN B 1 149 ? 8.445 -2.551 -18.875 1 90.88 149 ASN B CA 1
ATOM 4096 C C . ASN B 1 149 ? 7.719 -3.504 -19.828 1 90.88 149 ASN B C 1
ATOM 4098 O O . ASN B 1 149 ? 6.5 -3.408 -20 1 90.88 149 ASN B O 1
ATOM 4102 N N . ILE B 1 150 ? 8.43 -4.367 -20.391 1 93.12 150 ILE B N 1
ATOM 4103 C CA . ILE B 1 150 ? 7.855 -5.34 -21.297 1 93.12 150 ILE B CA 1
ATOM 4104 C C . ILE B 1 150 ? 6.887 -6.25 -20.547 1 93.12 150 ILE B C 1
ATOM 4106 O O . ILE B 1 150 ? 5.742 -6.43 -20.969 1 93.12 150 ILE B O 1
ATOM 4110 N N . TRP B 1 151 ? 7.32 -6.781 -19.453 1 96.12 151 TRP B N 1
ATOM 4111 C CA . TRP B 1 151 ? 6.477 -7.688 -18.688 1 96.12 151 TRP B CA 1
ATOM 4112 C C . TRP B 1 151 ? 5.301 -6.941 -18.062 1 96.12 151 TRP B C 1
ATOM 4114 O O . TRP B 1 151 ? 4.184 -7.457 -18.016 1 96.12 151 TRP B O 1
ATOM 4124 N N . LYS B 1 152 ? 5.582 -5.809 -17.531 1 95.94 152 LYS B N 1
ATOM 4125 C CA . LYS B 1 152 ? 4.504 -5.004 -16.953 1 95.94 152 LYS B CA 1
ATOM 4126 C C . LYS B 1 152 ? 3.402 -4.754 -17.984 1 95.94 152 LYS B C 1
ATOM 4128 O O . LYS B 1 152 ? 2.223 -4.965 -17.703 1 95.94 152 LYS B O 1
ATOM 4133 N N . ASN B 1 153 ? 3.789 -4.32 -19.156 1 96.56 153 ASN B N 1
ATOM 4134 C CA . ASN B 1 153 ? 2.82 -4.074 -20.219 1 96.56 153 ASN B CA 1
ATOM 4135 C C . ASN B 1 153 ? 2.098 -5.355 -20.625 1 96.56 153 ASN B C 1
ATOM 4137 O O . ASN B 1 153 ? 0.896 -5.336 -20.891 1 96.56 153 ASN B O 1
ATOM 4141 N N . SER B 1 154 ? 2.859 -6.441 -20.703 1 97.62 154 SER B N 1
ATOM 4142 C CA . SER B 1 154 ? 2.27 -7.734 -21.031 1 97.62 154 SER B CA 1
ATOM 4143 C C . SER B 1 154 ? 1.202 -8.133 -20.031 1 97.62 154 SER B C 1
ATOM 4145 O O . SER B 1 154 ? 0.123 -8.602 -20.406 1 97.62 154 SER B O 1
ATOM 4147 N N . TYR B 1 155 ? 1.496 -7.902 -18.75 1 98.62 155 TYR B N 1
ATOM 4148 C CA . TYR B 1 155 ? 0.548 -8.234 -17.688 1 98.62 155 TYR B CA 1
ATOM 4149 C C . TYR B 1 155 ? -0.699 -7.367 -17.781 1 98.62 155 TYR B C 1
ATOM 4151 O O . TYR B 1 155 ? -1.821 -7.863 -17.656 1 98.62 155 TYR B O 1
ATOM 4159 N N . LEU B 1 156 ? -0.478 -6.121 -17.969 1 98.12 156 LEU B N 1
ATOM 4160 C CA . LEU B 1 156 ? -1.604 -5.195 -18.031 1 98.12 156 LEU B CA 1
ATOM 4161 C C . LEU B 1 156 ? -2.547 -5.57 -19.172 1 98.12 156 LEU B C 1
ATOM 4163 O O . LEU B 1 156 ? -3.762 -5.648 -18.984 1 98.12 156 LEU B O 1
ATOM 4167 N N . LYS B 1 157 ? -1.991 -5.836 -20.312 1 97.75 157 LYS B N 1
ATOM 4168 C CA . LYS B 1 157 ? -2.789 -6.242 -21.469 1 97.75 157 LYS B CA 1
ATOM 4169 C C . LYS B 1 157 ? -3.506 -7.562 -21.203 1 97.75 157 LYS B C 1
ATOM 4171 O O . LYS B 1 157 ? -4.676 -7.719 -21.562 1 97.75 157 LYS B O 1
ATOM 4176 N N . THR B 1 158 ? -2.7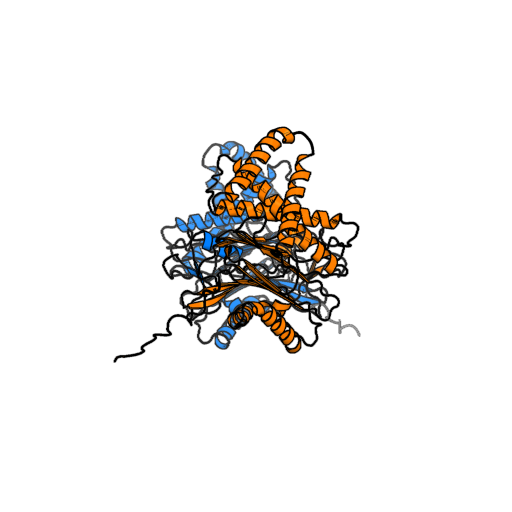79 -8.422 -20.641 1 98.62 158 THR B N 1
ATOM 4177 C CA . THR B 1 158 ? -3.316 -9.758 -20.406 1 98.62 158 THR B CA 1
ATOM 4178 C C . THR B 1 158 ? -4.496 -9.695 -19.438 1 98.62 158 THR B C 1
ATOM 4180 O O . THR B 1 158 ? -5.551 -10.281 -19.703 1 98.62 158 THR B O 1
ATOM 4183 N N . TYR B 1 159 ? -4.32 -9.008 -18.281 1 98.69 159 TYR B N 1
ATOM 4184 C CA . TYR B 1 159 ? -5.375 -8.945 -17.281 1 98.69 159 TYR B CA 1
ATOM 4185 C C . TYR B 1 159 ? -6.629 -8.289 -17.844 1 98.69 159 TYR B C 1
ATOM 4187 O O . TYR B 1 159 ? -7.746 -8.719 -17.562 1 98.69 159 TYR B O 1
ATOM 4195 N N . ALA B 1 160 ? -6.457 -7.305 -18.656 1 98.06 160 ALA B N 1
ATOM 4196 C CA . ALA B 1 160 ? -7.586 -6.66 -19.312 1 98.06 160 ALA B CA 1
ATOM 4197 C C . ALA B 1 160 ? -8.289 -7.617 -20.266 1 98.06 160 ALA B C 1
ATOM 4199 O O . ALA B 1 160 ? -9.516 -7.715 -20.281 1 98.06 160 ALA B O 1
ATOM 4200 N N . ALA B 1 161 ? -7.523 -8.328 -21.062 1 97.44 161 ALA B N 1
ATOM 4201 C CA . ALA B 1 161 ? -8.07 -9.242 -22.062 1 97.44 161 ALA B CA 1
ATOM 4202 C C . ALA B 1 161 ? -8.812 -10.398 -21.391 1 97.44 161 ALA B C 1
ATOM 4204 O O . ALA B 1 161 ? -9.914 -10.766 -21.812 1 97.44 161 ALA B O 1
ATOM 4205 N N . VAL B 1 162 ? -8.188 -10.938 -20.406 1 98 162 VAL B N 1
ATOM 4206 C CA . VAL B 1 162 ? -8.773 -12.086 -19.734 1 98 162 VAL B CA 1
ATOM 4207 C C . VAL B 1 162 ? -10.07 -11.672 -19.047 1 98 162 VAL B C 1
ATOM 4209 O O . VAL B 1 162 ? -11.055 -12.422 -19.062 1 98 162 VAL B O 1
ATOM 4212 N N . ASP B 1 163 ? -10.078 -10.531 -18.422 1 98.19 163 ASP B N 1
ATOM 4213 C CA . ASP B 1 163 ? -11.289 -10.047 -17.766 1 98.19 163 ASP B CA 1
ATOM 4214 C C . ASP B 1 163 ? -12.398 -9.805 -18.781 1 98.19 163 ASP B C 1
ATOM 4216 O O . ASP B 1 163 ? -13.562 -10.109 -18.531 1 98.19 163 ASP B O 1
ATOM 4220 N N . ARG B 1 164 ? -12.094 -9.289 -19.922 1 96.12 164 ARG B N 1
ATOM 4221 C CA . ARG B 1 164 ? -13.062 -9.055 -20.984 1 96.12 164 ARG B CA 1
ATOM 4222 C C . ARG B 1 164 ? -13.633 -10.367 -21.516 1 96.12 164 ARG B C 1
ATOM 4224 O O . ARG B 1 164 ? -14.828 -10.477 -21.766 1 96.12 164 ARG B O 1
ATOM 4231 N N . GLU B 1 165 ? -12.727 -11.281 -21.672 1 95.44 165 GLU B N 1
ATOM 4232 C CA . GLU B 1 165 ? -13.156 -12.594 -22.125 1 95.44 165 GLU B CA 1
ATOM 4233 C C . GLU B 1 165 ? -14.133 -13.234 -21.141 1 95.44 165 GLU B C 1
ATOM 4235 O O . GLU B 1 165 ? -15.094 -13.891 -21.547 1 95.44 165 GLU B O 1
ATOM 4240 N N . LEU B 1 166 ? -13.844 -13.062 -19.906 1 95.94 166 LEU B N 1
ATOM 4241 C CA . LEU B 1 166 ? -14.711 -13.594 -18.859 1 95.94 166 LEU B CA 1
ATOM 4242 C C . LEU B 1 166 ? -16.094 -12.961 -18.922 1 95.94 166 LEU B C 1
ATOM 4244 O O . LEU B 1 166 ? -17.109 -13.641 -18.734 1 95.94 166 LEU B O 1
ATOM 4248 N N . ASP B 1 167 ? -16.156 -11.734 -19.156 1 94.06 167 ASP B N 1
ATOM 4249 C CA . ASP B 1 167 ? -17.406 -10.984 -19.266 1 94.06 167 ASP B CA 1
ATOM 4250 C C . ASP B 1 167 ? -18.266 -11.492 -20.406 1 94.06 167 ASP B C 1
ATOM 4252 O O . ASP B 1 167 ? -19.5 -11.477 -20.328 1 94.06 167 ASP B O 1
ATOM 4256 N N . GLN B 1 168 ? -17.625 -11.953 -21.438 1 92.25 168 GLN B N 1
ATOM 4257 C CA . GLN B 1 168 ? -18.312 -12.359 -22.656 1 92.25 168 GLN B CA 1
ATOM 4258 C C . GLN B 1 168 ? -18.609 -13.859 -22.641 1 92.25 168 GLN B C 1
ATOM 4260 O O . GLN B 1 168 ? -19.297 -14.367 -23.531 1 92.25 168 GLN B O 1
ATOM 4265 N N . HIS B 1 169 ? -18.094 -14.453 -21.641 1 89.25 169 HIS B N 1
ATOM 4266 C CA . HIS B 1 169 ? -18.266 -15.898 -21.594 1 89.25 169 HIS B CA 1
ATOM 4267 C C . HIS B 1 169 ? -19.703 -16.281 -21.266 1 89.25 169 HIS B C 1
ATOM 4269 O O . HIS B 1 169 ? -20.25 -15.859 -20.234 1 89.25 169 HIS B O 1
ATOM 4275 N N . CYS B 1 170 ? -20.328 -17.078 -22.016 1 86.69 170 CYS B N 1
ATOM 4276 C CA . CYS B 1 170 ? -21.766 -17.344 -21.922 1 86.69 170 CYS B CA 1
ATOM 4277 C C . CYS B 1 170 ? -22.047 -18.438 -20.906 1 86.69 170 CYS B C 1
ATOM 4279 O O . CYS B 1 170 ? -23.156 -18.516 -20.359 1 86.69 170 CYS B O 1
ATOM 4281 N N . LYS B 1 171 ? -21.094 -19.219 -20.594 1 91.25 171 LYS B N 1
ATOM 4282 C CA . LYS B 1 171 ? -21.359 -20.391 -19.75 1 91.25 171 LYS B CA 1
ATOM 4283 C C . LYS B 1 171 ? -21.031 -20.109 -18.297 1 91.25 171 LYS B C 1
ATOM 4285 O O . LYS B 1 171 ? -21.312 -20.922 -17.422 1 91.25 171 LYS B O 1
ATOM 4290 N N . ILE B 1 172 ? -20.422 -19.078 -18 1 93.38 172 ILE B N 1
ATOM 4291 C CA . ILE B 1 172 ? -20 -18.734 -16.641 1 93.38 172 ILE B CA 1
ATOM 4292 C C . ILE B 1 172 ? -20.656 -17.422 -16.219 1 93.38 172 ILE B C 1
ATOM 4294 O O . ILE B 1 172 ? -20.594 -16.422 -16.922 1 93.38 172 ILE B O 1
ATOM 4298 N N . ASP B 1 173 ? -21.312 -17.469 -15.102 1 95.44 173 ASP B N 1
ATOM 4299 C CA . ASP B 1 173 ? -21.891 -16.25 -14.547 1 95.44 173 ASP B CA 1
ATOM 4300 C C . ASP B 1 173 ? -20.906 -15.531 -13.625 1 95.44 173 ASP B C 1
ATOM 4302 O O . ASP B 1 173 ? -20.828 -15.844 -12.438 1 95.44 173 ASP B O 1
ATOM 4306 N N . SER B 1 174 ? -20.312 -14.555 -14.148 1 96.44 174 SER B N 1
ATOM 4307 C CA . SER B 1 174 ? -19.281 -13.836 -13.414 1 96.44 174 SER B CA 1
ATOM 4308 C C . SER B 1 174 ? -19.797 -12.5 -12.891 1 96.44 174 SER B C 1
ATOM 4310 O O . SER B 1 174 ? -19.016 -11.602 -12.57 1 96.44 174 SER B O 1
ATOM 4312 N N . PHE B 1 175 ? -21.141 -12.367 -12.875 1 96.44 175 PHE B N 1
ATOM 4313 C CA . PHE B 1 175 ? -21.703 -11.109 -12.398 1 96.44 175 PHE B CA 1
ATOM 4314 C C . PHE B 1 175 ? -21.5 -10.945 -10.898 1 96.44 175 PHE B C 1
ATOM 4316 O O . PHE B 1 175 ? -21.156 -9.859 -10.43 1 96.44 175 PHE B O 1
ATOM 4323 N N . ASN B 1 176 ? -21.672 -12.008 -10.109 1 96.62 176 ASN B N 1
ATOM 4324 C CA . ASN B 1 176 ? -21.469 -11.984 -8.672 1 96.62 176 ASN B CA 1
ATOM 4325 C C . ASN B 1 176 ? -20.375 -12.953 -8.242 1 96.62 176 ASN B C 1
ATOM 4327 O O . ASN B 1 176 ? -20.391 -13.477 -7.129 1 96.62 176 ASN B O 1
ATOM 4331 N N . SER B 1 177 ? -19.5 -13.297 -9.148 1 97.88 177 SER B N 1
ATOM 4332 C CA . SER B 1 177 ? -18.406 -14.227 -8.883 1 97.88 177 SER B CA 1
ATOM 4333 C C . SER B 1 177 ? -17.094 -13.719 -9.469 1 97.88 177 SER B C 1
ATOM 4335 O O . SER B 1 177 ? -17.094 -13.008 -10.477 1 97.88 177 SER B O 1
ATOM 4337 N N . GLY B 1 178 ? -16.078 -14.055 -8.82 1 98.44 178 GLY B N 1
ATOM 4338 C CA . GLY B 1 178 ? -14.766 -13.609 -9.273 1 98.44 178 GLY B CA 1
ATOM 4339 C C . GLY B 1 178 ? -13.633 -14.469 -8.734 1 98.44 178 GLY B C 1
ATOM 4340 O O . GLY B 1 178 ? -13.875 -15.547 -8.188 1 98.44 178 GLY B O 1
ATOM 4341 N N . THR B 1 179 ? -12.43 -14.008 -9.039 1 98.81 179 THR B N 1
ATOM 4342 C CA . THR B 1 179 ? -11.242 -14.688 -8.516 1 98.81 179 THR B CA 1
ATOM 4343 C C . THR B 1 179 ? -10.086 -13.711 -8.367 1 98.81 179 THR B C 1
ATOM 4345 O O . THR B 1 179 ? -10.008 -12.711 -9.094 1 98.81 179 THR B O 1
ATOM 4348 N N . THR B 1 180 ? -9.266 -13.977 -7.367 1 98.81 180 THR B N 1
ATOM 4349 C CA . THR B 1 180 ? -7.973 -13.312 -7.289 1 98.81 180 THR B CA 1
ATOM 4350 C C . THR B 1 180 ? -6.992 -13.914 -8.289 1 98.81 180 THR B C 1
ATOM 4352 O O . THR B 1 180 ? -7.297 -14.914 -8.938 1 98.81 180 THR B O 1
ATOM 4355 N N . ALA B 1 181 ? -5.871 -13.266 -8.477 1 98.88 181 ALA B N 1
ATOM 4356 C CA . ALA B 1 181 ? -4.766 -13.812 -9.258 1 98.88 181 ALA B CA 1
ATOM 4357 C C . ALA B 1 181 ? -3.422 -13.305 -8.742 1 98.88 181 ALA B C 1
ATOM 4359 O O . ALA B 1 181 ? -3.154 -12.102 -8.773 1 98.88 181 ALA B O 1
ATOM 4360 N N . SER B 1 182 ? -2.643 -14.156 -8.211 1 98.75 182 SER B N 1
ATOM 4361 C CA . SER B 1 182 ? -1.251 -13.891 -7.863 1 98.75 182 SER B CA 1
ATOM 4362 C C . SER B 1 182 ? -0.3 -14.781 -8.656 1 98.75 182 SER B C 1
ATOM 4364 O O . SER B 1 182 ? -0.356 -16.016 -8.547 1 98.75 182 SER B O 1
ATOM 4366 N N . THR B 1 183 ? 0.581 -14.133 -9.461 1 98.75 183 THR B N 1
ATOM 4367 C CA . THR B 1 183 ? 1.402 -14.93 -10.367 1 98.75 183 THR B CA 1
ATOM 4368 C C . THR B 1 183 ? 2.861 -14.484 -10.305 1 98.75 183 THR B C 1
ATOM 4370 O O . THR B 1 183 ? 3.154 -13.336 -9.953 1 98.75 183 THR B O 1
ATOM 4373 N N . ILE B 1 184 ? 3.742 -15.391 -10.609 1 98.06 184 ILE B N 1
ATOM 4374 C CA . ILE B 1 184 ? 5.172 -15.141 -10.758 1 98.06 184 ILE B CA 1
ATOM 4375 C C . ILE B 1 184 ? 5.656 -15.695 -12.094 1 98.06 184 ILE B C 1
ATOM 4377 O O . ILE B 1 184 ? 5.344 -16.828 -12.453 1 98.06 184 ILE B O 1
ATOM 4381 N N . VAL B 1 185 ? 6.316 -14.898 -12.875 1 97.5 185 VAL B N 1
ATOM 4382 C CA . VAL B 1 185 ? 7.129 -15.367 -13.992 1 97.5 185 VAL B CA 1
ATOM 4383 C C . VAL B 1 185 ? 8.609 -15.258 -13.641 1 97.5 185 VAL B C 1
ATOM 4385 O O . VAL B 1 185 ? 9.078 -14.18 -13.25 1 97.5 185 VAL B O 1
ATOM 4388 N N . ARG B 1 186 ? 9.266 -16.328 -13.727 1 95.38 186 ARG B N 1
ATOM 4389 C CA . ARG B 1 186 ? 10.719 -16.297 -13.609 1 95.38 186 ARG B CA 1
ATOM 4390 C C . ARG B 1 186 ? 11.383 -16.328 -14.984 1 95.38 186 ARG B C 1
ATOM 4392 O O . ARG B 1 186 ? 11.008 -17.125 -15.844 1 95.38 186 ARG B O 1
ATOM 4399 N N . GLN B 1 187 ? 12.227 -15.445 -15.211 1 93.19 187 GLN B N 1
ATOM 4400 C CA . GLN B 1 187 ? 13.094 -15.406 -16.391 1 93.19 187 GLN B CA 1
ATOM 4401 C C . GLN B 1 187 ? 14.547 -15.203 -15.992 1 93.19 187 GLN B C 1
ATOM 4403 O O . GLN B 1 187 ? 14.969 -14.078 -15.711 1 93.19 187 GLN B O 1
ATOM 4408 N N . GLY B 1 188 ? 15.242 -16.312 -16.047 1 90.69 188 GLY B N 1
ATOM 4409 C CA . GLY B 1 188 ? 16.594 -16.234 -15.516 1 90.69 188 GLY B CA 1
ATOM 4410 C C . GLY B 1 188 ? 16.641 -15.867 -14.047 1 90.69 188 GLY B C 1
ATOM 4411 O O . GLY B 1 188 ? 16.031 -16.547 -13.211 1 90.69 188 GLY B O 1
ATOM 4412 N N . GLU B 1 189 ? 17.297 -14.766 -13.758 1 91.12 189 GLU B N 1
ATOM 4413 C CA . GLU B 1 189 ? 17.469 -14.344 -12.375 1 91.12 189 GLU B CA 1
ATOM 4414 C C . GLU B 1 189 ? 16.469 -13.25 -12 1 91.12 189 GLU B C 1
ATOM 4416 O O . GLU B 1 189 ? 16.609 -12.602 -10.961 1 91.12 189 GLU B O 1
ATOM 4421 N N . LEU B 1 190 ? 15.516 -13.109 -12.836 1 93 190 LEU B N 1
ATOM 4422 C CA . LEU B 1 190 ? 14.484 -12.117 -12.562 1 93 190 LEU B CA 1
ATOM 4423 C C . LEU B 1 190 ? 13.133 -12.789 -12.328 1 93 190 LEU B C 1
ATOM 4425 O O . LEU B 1 190 ? 12.789 -13.75 -13.016 1 93 190 LEU B O 1
ATOM 4429 N N . ILE B 1 191 ? 12.477 -12.258 -11.391 1 95.75 191 ILE B N 1
ATOM 4430 C CA . ILE B 1 191 ? 11.086 -12.672 -11.242 1 95.75 191 ILE B CA 1
ATOM 4431 C C . ILE B 1 191 ? 10.164 -11.461 -11.383 1 95.75 191 ILE B C 1
ATOM 4433 O O . ILE B 1 191 ? 10.508 -10.359 -10.953 1 95.75 191 ILE B O 1
ATOM 4437 N N . PHE B 1 192 ? 9.07 -11.703 -12.023 1 97.19 192 PHE B N 1
ATOM 4438 C CA . PHE B 1 192 ? 8.008 -10.727 -12.195 1 97.19 192 PHE B CA 1
ATOM 4439 C C . PHE B 1 192 ? 6.738 -11.172 -11.484 1 97.19 192 PHE B C 1
ATOM 4441 O O . PHE B 1 192 ? 6.254 -12.289 -11.711 1 97.19 192 PHE B O 1
ATOM 4448 N N . ILE B 1 193 ? 6.277 -10.312 -10.602 1 98.19 193 ILE B N 1
ATOM 4449 C CA . ILE B 1 193 ? 5.129 -10.664 -9.766 1 98.19 193 ILE B CA 1
ATOM 4450 C C . ILE B 1 193 ? 3.938 -9.773 -10.141 1 98.19 193 ILE B C 1
ATOM 4452 O O . ILE B 1 193 ? 4.078 -8.555 -10.258 1 98.19 193 ILE B O 1
ATOM 4456 N N . ALA B 1 194 ? 2.828 -10.352 -10.398 1 98.62 194 ALA B N 1
ATOM 4457 C CA . ALA B 1 194 ? 1.587 -9.625 -10.656 1 98.62 194 ALA B CA 1
ATOM 4458 C C . ALA B 1 194 ? 0.484 -10.07 -9.703 1 98.62 194 ALA B C 1
ATOM 4460 O O . ALA B 1 194 ? 0.29 -11.273 -9.484 1 98.62 194 ALA B O 1
ATOM 4461 N N . ASN B 1 195 ? -0.223 -9.07 -9.172 1 98.62 195 ASN B N 1
ATOM 4462 C CA . ASN B 1 195 ? -1.183 -9.43 -8.133 1 98.62 195 ASN B CA 1
ATOM 4463 C C . ASN B 1 195 ? -2.492 -8.664 -8.289 1 98.62 195 ASN B C 1
ATOM 4465 O O . ASN B 1 195 ? -2.484 -7.453 -8.531 1 98.62 195 ASN B O 1
ATOM 4469 N N . VAL B 1 196 ? -3.57 -9.359 -8.281 1 98.44 196 VAL B N 1
ATOM 4470 C CA . VAL B 1 196 ? -4.926 -8.852 -8.094 1 98.44 196 VAL B CA 1
ATOM 4471 C C . VAL B 1 196 ? -5.617 -9.609 -6.965 1 98.44 196 VAL B C 1
ATOM 4473 O O . VAL B 1 196 ? -5.715 -10.836 -7 1 98.44 196 VAL B O 1
ATOM 4476 N N . GLY B 1 197 ? -6.066 -8.859 -5.992 1 98.5 197 GLY B N 1
ATOM 4477 C CA . GLY B 1 197 ? -6.754 -9.484 -4.879 1 98.5 197 GLY B CA 1
ATOM 4478 C C . GLY B 1 197 ? -5.922 -9.539 -3.613 1 98.5 197 GLY B C 1
ATOM 4479 O O . GLY B 1 197 ? -5.055 -8.688 -3.4 1 98.5 197 GLY B O 1
ATOM 4480 N N . ASP B 1 198 ? -6.266 -10.531 -2.771 1 98 198 ASP B N 1
ATOM 4481 C CA . ASP B 1 198 ? -5.625 -10.531 -1.46 1 98 198 ASP B CA 1
ATOM 4482 C C . ASP B 1 198 ? -4.859 -11.836 -1.226 1 98 198 ASP B C 1
ATOM 4484 O O . ASP B 1 198 ? -4.531 -12.172 -0.085 1 98 198 ASP B O 1
ATOM 4488 N N . SER B 1 199 ? -4.754 -12.664 -2.361 1 98.56 199 SER B N 1
ATOM 4489 C CA . SER B 1 199 ? -3.688 -13.656 -2.262 1 98.56 199 SER B CA 1
ATOM 4490 C C . SER B 1 199 ? -2.32 -12.984 -2.146 1 98.56 199 SER B C 1
ATOM 4492 O O . SER B 1 199 ? -2.174 -11.805 -2.461 1 98.56 199 SER B O 1
ATOM 4494 N N . ARG B 1 200 ? -1.349 -13.789 -1.596 1 98.5 200 ARG B N 1
ATOM 4495 C CA . ARG B 1 200 ? -0.11 -13.125 -1.203 1 98.5 200 ARG B CA 1
ATOM 4496 C C . ARG B 1 200 ? 1.105 -13.969 -1.578 1 98.5 200 ARG B C 1
ATOM 4498 O O . ARG B 1 200 ? 1.046 -15.203 -1.556 1 98.5 200 ARG B O 1
ATOM 4505 N N . ALA B 1 201 ? 2.143 -13.305 -2.021 1 98.69 201 ALA B N 1
ATOM 4506 C CA . ALA B 1 201 ? 3.443 -13.93 -2.23 1 98.69 201 ALA B CA 1
ATOM 4507 C C . ALA B 1 201 ? 4.465 -13.43 -1.215 1 98.69 201 ALA B C 1
ATOM 4509 O O . ALA B 1 201 ? 4.531 -12.227 -0.933 1 98.69 201 ALA B O 1
ATOM 4510 N N . VAL B 1 202 ? 5.23 -14.359 -0.643 1 98.19 202 VAL B N 1
ATOM 4511 C CA . VAL B 1 202 ? 6.25 -14.031 0.35 1 98.19 202 VAL B CA 1
ATOM 4512 C C . VAL B 1 202 ? 7.566 -14.703 -0.026 1 98.19 202 VAL B C 1
ATOM 4514 O O . VAL B 1 202 ? 7.594 -15.891 -0.354 1 98.19 202 VAL B O 1
ATOM 4517 N N . LEU B 1 203 ? 8.664 -13.922 0.031 1 96.75 203 LEU B N 1
ATOM 4518 C CA . LEU B 1 203 ? 10.008 -14.414 -0.284 1 96.75 203 LEU B CA 1
ATOM 4519 C C . LEU B 1 203 ? 10.781 -14.742 0.99 1 96.75 203 LEU B C 1
ATOM 4521 O O . LEU B 1 203 ? 10.719 -13.984 1.966 1 96.75 203 LEU B O 1
ATOM 4525 N N . ALA B 1 204 ? 11.398 -15.852 0.998 1 96.81 204 ALA B N 1
ATOM 4526 C CA . ALA B 1 204 ? 12.375 -16.172 2.035 1 96.81 204 ALA B CA 1
ATOM 4527 C C . ALA B 1 204 ? 13.797 -15.875 1.564 1 96.81 204 ALA B C 1
ATOM 4529 O O . ALA B 1 204 ? 14.273 -16.453 0.591 1 96.81 204 ALA B O 1
ATOM 4530 N N . THR B 1 205 ? 14.438 -15 2.229 1 92.81 205 THR B N 1
ATOM 4531 C CA . THR B 1 205 ? 15.781 -14.594 1.843 1 92.81 205 THR B CA 1
ATOM 4532 C C . THR B 1 205 ? 16.719 -14.586 3.053 1 92.81 205 THR B C 1
ATOM 4534 O O . THR B 1 205 ? 16.297 -14.25 4.16 1 92.81 205 THR B O 1
ATOM 4537 N N . MET B 1 206 ? 17.906 -15.016 2.752 1 90 206 MET B N 1
ATOM 4538 C CA . MET B 1 206 ? 18.906 -15.008 3.82 1 90 206 MET B CA 1
ATOM 4539 C C . MET B 1 206 ? 19.391 -13.586 4.105 1 90 206 MET B C 1
ATOM 4541 O O . MET B 1 206 ? 19.781 -12.867 3.188 1 90 206 MET B O 1
ATOM 4545 N N . SER B 1 207 ? 19.297 -13.242 5.363 1 81 207 SER B N 1
ATOM 4546 C CA . SER B 1 207 ? 19.797 -11.93 5.762 1 81 207 SER B CA 1
ATOM 4547 C C . SER B 1 207 ? 21.328 -11.906 5.809 1 81 207 SER B C 1
ATOM 4549 O O . SER B 1 207 ? 21.969 -12.953 5.688 1 81 207 SER B O 1
ATOM 4551 N N . GLU B 1 208 ? 21.859 -10.734 5.973 1 73.06 208 GLU B N 1
ATOM 4552 C CA . GLU B 1 208 ? 23.312 -10.586 6.09 1 73.06 208 GLU B CA 1
ATOM 4553 C C . GLU B 1 208 ? 23.828 -11.25 7.363 1 73.06 208 GLU B C 1
ATOM 4555 O O . GLU B 1 208 ? 24.984 -11.688 7.418 1 73.06 208 GLU B O 1
ATOM 4560 N N . THR B 1 209 ? 22.953 -11.367 8.266 1 74.75 209 THR B N 1
ATOM 4561 C CA . THR B 1 209 ? 23.344 -11.969 9.539 1 74.75 209 THR B CA 1
ATOM 4562 C C . THR B 1 209 ? 23.172 -13.484 9.5 1 74.75 209 THR B C 1
ATOM 4564 O O . THR B 1 209 ? 23.375 -14.164 10.508 1 74.75 209 THR B O 1
ATOM 4567 N N . GLY B 1 210 ? 22.688 -13.992 8.422 1 78.44 210 GLY B N 1
ATOM 4568 C CA . GLY B 1 210 ? 22.594 -15.43 8.242 1 78.44 210 GLY B CA 1
ATOM 4569 C C . GLY B 1 210 ? 21.234 -15.984 8.609 1 78.44 210 GLY B C 1
ATOM 4570 O O . GLY B 1 210 ? 21.031 -17.203 8.641 1 78.44 210 GLY B O 1
ATOM 4571 N N . ASN B 1 211 ? 20.359 -15.07 8.93 1 84.75 211 ASN B N 1
ATOM 4572 C CA . ASN B 1 211 ? 19.016 -15.523 9.258 1 84.75 211 ASN B CA 1
ATOM 4573 C C . ASN B 1 211 ? 18.094 -15.445 8.047 1 84.75 211 ASN B C 1
ATOM 4575 O O . ASN B 1 211 ? 18.281 -14.602 7.168 1 84.75 211 ASN B O 1
ATOM 4579 N N . LEU B 1 212 ? 17.156 -16.422 8.086 1 90.62 212 LEU B N 1
ATOM 4580 C CA . LEU B 1 212 ? 16.141 -16.406 7.031 1 90.62 212 LEU B CA 1
ATOM 4581 C C . LEU B 1 212 ? 15.062 -15.367 7.336 1 90.62 212 LEU B C 1
ATOM 4583 O O . LEU B 1 212 ? 14.484 -15.367 8.43 1 90.62 212 LEU B O 1
ATOM 4587 N N . GLU B 1 213 ? 14.828 -14.516 6.383 1 90.12 213 GLU B N 1
ATOM 4588 C CA . GLU B 1 213 ? 13.852 -13.445 6.559 1 90.12 213 GLU B CA 1
ATOM 4589 C C . GLU B 1 213 ? 12.727 -13.547 5.535 1 90.12 213 GLU B C 1
ATOM 4591 O O . GLU B 1 213 ? 12.938 -14.016 4.414 1 90.12 213 GLU B O 1
ATOM 4596 N N . ALA B 1 214 ? 11.516 -13.102 5.988 1 93.81 214 ALA B N 1
ATOM 4597 C CA . ALA B 1 214 ? 10.344 -13.078 5.109 1 93.81 214 ALA B CA 1
ATOM 4598 C C . ALA B 1 214 ? 10.148 -11.695 4.496 1 93.81 214 ALA B C 1
ATOM 4600 O O . ALA B 1 214 ? 10.148 -10.688 5.211 1 93.81 214 ALA B O 1
ATOM 4601 N N . VAL B 1 215 ? 10.07 -11.672 3.199 1 92.69 215 VAL B N 1
ATOM 4602 C CA . VAL B 1 215 ? 9.812 -10.438 2.473 1 92.69 215 VAL B CA 1
ATOM 4603 C C . VAL B 1 215 ? 8.516 -10.57 1.675 1 92.69 215 VAL B C 1
ATOM 4605 O O . VAL B 1 215 ? 8.398 -11.453 0.815 1 92.69 215 VAL B O 1
ATOM 4608 N N . GLN B 1 216 ? 7.574 -9.711 2.021 1 95.75 216 GLN B N 1
ATOM 4609 C CA . GLN B 1 216 ? 6.32 -9.758 1.278 1 95.75 216 GLN B CA 1
ATOM 4610 C C . GLN B 1 216 ? 6.48 -9.148 -0.112 1 95.75 216 GLN B C 1
ATOM 4612 O O . GLN B 1 216 ? 6.977 -8.031 -0.251 1 95.75 216 GLN B O 1
ATOM 4617 N N . LEU B 1 217 ? 5.965 -9.852 -1.143 1 97.25 217 LEU B N 1
ATOM 4618 C CA . LEU B 1 217 ? 6.207 -9.461 -2.527 1 97.25 217 LEU B CA 1
ATOM 4619 C C . LEU B 1 217 ? 4.973 -8.797 -3.131 1 97.25 217 LEU B C 1
ATOM 4621 O O . LEU B 1 217 ? 5.055 -8.18 -4.191 1 97.25 217 LEU B O 1
ATOM 4625 N N . THR B 1 218 ? 3.83 -8.938 -2.457 1 97.81 218 THR B N 1
ATOM 4626 C CA . THR B 1 218 ? 2.586 -8.398 -2.996 1 97.81 218 THR B CA 1
ATOM 4627 C C . THR B 1 218 ? 1.851 -7.574 -1.941 1 97.81 218 THR B C 1
ATOM 4629 O O . THR B 1 218 ? 2.09 -7.734 -0.743 1 97.81 218 THR B O 1
ATOM 4632 N N . MET B 1 219 ? 1.045 -6.727 -2.471 1 95.25 219 MET B N 1
ATOM 4633 C CA . MET B 1 219 ? 0.086 -6.047 -1.601 1 95.25 219 MET B CA 1
ATOM 4634 C C . MET B 1 219 ? -1.235 -6.809 -1.552 1 95.25 219 MET B C 1
ATOM 4636 O O . MET B 1 219 ? -1.706 -7.309 -2.574 1 95.25 219 MET B O 1
ATOM 4640 N N . ASP B 1 220 ? -1.754 -6.91 -0.307 1 97.19 220 ASP B N 1
ATOM 4641 C CA . ASP B 1 220 ? -3.135 -7.371 -0.205 1 97.19 220 ASP B CA 1
ATOM 4642 C C . ASP B 1 220 ? -4.113 -6.246 -0.532 1 97.19 220 ASP B C 1
ATOM 4644 O O . ASP B 1 220 ? -4.297 -5.324 0.265 1 97.19 220 ASP B O 1
ATOM 4648 N N . PHE B 1 221 ? -4.766 -6.352 -1.617 1 97.81 221 PHE B N 1
ATOM 4649 C CA . PHE B 1 221 ? -5.609 -5.242 -2.045 1 97.81 221 PHE B CA 1
ATOM 4650 C C . PHE B 1 221 ? -6.953 -5.273 -1.322 1 97.81 221 PHE B C 1
ATOM 4652 O O . PHE B 1 221 ? -7.973 -5.637 -1.911 1 97.81 221 PHE B O 1
ATOM 4659 N N . LYS B 1 222 ? -6.898 -4.836 -0.125 1 96.81 222 LYS B N 1
ATOM 4660 C CA . LYS B 1 222 ? -8.094 -4.641 0.691 1 96.81 222 LYS B CA 1
ATOM 4661 C C . LYS B 1 222 ? -8.773 -3.312 0.361 1 96.81 222 LYS B C 1
ATOM 4663 O O . LYS B 1 222 ? -8.102 -2.336 0.016 1 96.81 222 LYS B O 1
ATOM 4668 N N . PRO B 1 223 ? -10.117 -3.271 0.581 1 96.62 223 PRO B N 1
ATOM 4669 C CA . PRO B 1 223 ? -10.859 -2.078 0.174 1 96.62 223 PRO B CA 1
ATOM 4670 C C . PRO B 1 223 ? -10.477 -0.837 0.976 1 96.62 223 PRO B C 1
ATOM 4672 O O . PRO B 1 223 ? -10.703 0.289 0.526 1 96.62 223 PRO B O 1
ATOM 4675 N N . ASN B 1 224 ? -9.867 -1.012 2.143 1 92.62 224 ASN B N 1
ATOM 4676 C CA . ASN B 1 224 ? -9.594 0.133 3.006 1 92.62 224 ASN B CA 1
ATOM 4677 C C . ASN B 1 224 ? -8.227 0.741 2.723 1 92.62 224 ASN B C 1
ATOM 4679 O O . ASN B 1 224 ? -7.844 1.736 3.338 1 92.62 224 ASN B O 1
ATOM 4683 N N . LEU B 1 225 ? -7.488 0.133 1.814 1 93.88 225 LEU B N 1
ATOM 4684 C CA . LEU B 1 225 ? -6.266 0.809 1.386 1 93.88 225 LEU B CA 1
ATOM 4685 C C . LEU B 1 225 ? -6.586 2.178 0.793 1 93.88 225 LEU B C 1
ATOM 4687 O O . LEU B 1 225 ? -7.527 2.316 0.011 1 93.88 225 LEU B O 1
ATOM 4691 N N . PRO B 1 226 ? -5.824 3.229 1.092 1 91.62 226 PRO B N 1
ATOM 4692 C CA . PRO B 1 226 ? -6.199 4.609 0.774 1 91.62 226 PRO B CA 1
ATOM 4693 C C . PRO B 1 226 ? -6.504 4.809 -0.708 1 91.62 226 PRO B C 1
ATOM 4695 O O . PRO B 1 226 ? -7.566 5.332 -1.059 1 91.62 226 PRO B O 1
ATOM 4698 N N . GLN B 1 227 ? -5.602 4.336 -1.581 1 92.19 227 GLN B N 1
ATOM 4699 C CA . GLN B 1 227 ? -5.816 4.527 -3.012 1 92.19 227 GLN B CA 1
ATOM 4700 C C . GLN B 1 227 ? -7 3.701 -3.506 1 92.19 227 GLN B C 1
ATOM 4702 O O . GLN B 1 227 ? -7.754 4.145 -4.375 1 92.19 227 GLN B O 1
ATOM 4707 N N . GLU B 1 228 ? -7.168 2.52 -2.971 1 96.69 228 GLU B N 1
ATOM 4708 C CA . GLU B 1 228 ? -8.281 1.649 -3.346 1 96.69 228 GLU B CA 1
ATOM 4709 C C . GLU B 1 228 ? -9.617 2.227 -2.883 1 96.69 228 GLU B C 1
ATOM 4711 O O . GLU B 1 228 ? -10.57 2.277 -3.654 1 96.69 228 GLU B O 1
ATOM 4716 N N . ALA B 1 229 ? -9.633 2.652 -1.673 1 93.5 229 ALA B N 1
ATOM 4717 C CA . ALA B 1 229 ? -10.844 3.23 -1.096 1 93.5 229 ALA B CA 1
ATOM 4718 C C . ALA B 1 229 ? -11.281 4.473 -1.869 1 93.5 229 ALA B C 1
ATOM 4720 O O . ALA B 1 229 ? -12.469 4.645 -2.158 1 93.5 229 ALA B O 1
ATOM 4721 N N . GLU B 1 230 ? -10.305 5.293 -2.178 1 89.38 230 GLU B N 1
ATOM 4722 C CA . GLU B 1 230 ? -10.602 6.512 -2.922 1 89.38 230 GLU B CA 1
ATOM 4723 C C . GLU B 1 230 ? -11.242 6.195 -4.27 1 89.38 230 GLU B C 1
ATOM 4725 O O . GLU B 1 230 ? -12.242 6.816 -4.648 1 89.38 230 GLU B O 1
ATOM 4730 N N . ARG B 1 231 ? -10.633 5.281 -4.93 1 93.69 231 ARG B N 1
ATOM 4731 C CA . ARG B 1 231 ? -11.172 4.891 -6.23 1 93.69 231 ARG B CA 1
ATOM 4732 C C . ARG B 1 231 ? -12.609 4.395 -6.105 1 93.69 231 ARG B C 1
ATOM 4734 O O . ARG B 1 231 ? -13.477 4.789 -6.891 1 93.69 231 ARG B O 1
ATOM 4741 N N . ILE B 1 232 ? -12.906 3.566 -5.156 1 96.12 232 ILE B N 1
ATOM 4742 C CA . ILE B 1 232 ? -14.227 2.971 -4.957 1 96.12 232 ILE B CA 1
ATOM 4743 C C . ILE B 1 232 ? -15.234 4.062 -4.625 1 96.12 232 ILE B C 1
ATOM 4745 O O . ILE B 1 232 ? -16.328 4.105 -5.203 1 96.12 232 ILE B O 1
ATOM 4749 N N . ILE B 1 233 ? -14.852 4.93 -3.775 1 89.06 233 ILE B N 1
ATOM 4750 C CA . ILE B 1 233 ? -15.742 5.996 -3.336 1 89.06 233 ILE B CA 1
ATOM 4751 C C . ILE B 1 233 ? -16.016 6.953 -4.496 1 89.06 233 ILE B C 1
ATOM 4753 O O . ILE B 1 233 ? -17.156 7.383 -4.699 1 89.06 233 ILE B O 1
ATOM 4757 N N . GLN B 1 234 ? -15 7.262 -5.266 1 86.69 234 GLN B N 1
ATOM 4758 C CA . GLN B 1 234 ? -15.148 8.141 -6.422 1 86.69 234 GLN B CA 1
ATOM 4759 C C . GLN B 1 234 ? -16.109 7.547 -7.441 1 86.69 234 GLN B C 1
ATOM 4761 O O . GLN B 1 234 ? -16.797 8.281 -8.148 1 86.69 234 GLN B O 1
ATOM 4766 N N . CYS B 1 235 ? -16.188 6.246 -7.41 1 93.88 235 CYS B N 1
ATOM 4767 C CA . CYS B 1 235 ? -17.078 5.551 -8.336 1 93.88 235 CYS B CA 1
ATOM 4768 C C . CYS B 1 235 ? -18.422 5.273 -7.688 1 93.88 235 CYS B C 1
ATOM 4770 O O . CYS B 1 235 ? -19.172 4.418 -8.156 1 93.88 235 CYS B O 1
ATOM 4772 N N . GLN B 1 236 ? -18.609 5.871 -6.566 1 92.56 236 GLN B N 1
ATOM 4773 C CA . GLN B 1 236 ? -19.891 5.832 -5.852 1 92.56 236 GLN B CA 1
ATOM 4774 C C . GLN B 1 236 ? -20.078 4.492 -5.152 1 92.56 236 GLN B C 1
ATOM 4776 O O . GLN B 1 236 ? -21.188 4.168 -4.719 1 92.56 236 GLN B O 1
ATOM 4781 N N . GLY B 1 237 ? -19.031 3.68 -5.145 1 94.94 237 GLY B N 1
ATOM 4782 C CA . GLY B 1 237 ? -19.062 2.525 -4.262 1 94.94 237 GLY B CA 1
ATOM 4783 C C . GLY B 1 237 ? -18.875 2.889 -2.799 1 94.94 237 GLY B C 1
ATOM 4784 O O . GLY B 1 237 ? -18.578 4.039 -2.471 1 94.94 237 GLY B O 1
ATOM 4785 N N . ARG B 1 238 ? -19.109 1.863 -1.952 1 92.38 238 ARG B N 1
ATOM 4786 C CA . ARG B 1 238 ? -18.938 2.102 -0.523 1 92.38 238 ARG B CA 1
ATOM 4787 C C . ARG B 1 238 ? -17.938 1.12 0.075 1 92.38 238 ARG B C 1
ATOM 4789 O O . ARG B 1 238 ? -17.781 0.004 -0.425 1 92.38 238 ARG B O 1
ATOM 4796 N N . VAL B 1 239 ? -17.266 1.559 1.091 1 93 239 VAL B N 1
ATOM 4797 C CA . VAL B 1 239 ? -16.281 0.733 1.796 1 93 239 VAL B CA 1
ATOM 4798 C C . VAL B 1 239 ? -16.547 0.805 3.301 1 93 239 VAL B C 1
ATOM 4800 O O . VAL B 1 239 ? -16.359 1.856 3.918 1 93 239 VAL B O 1
ATOM 4803 N N . PHE B 1 240 ? -16.922 -0.295 3.904 1 89.38 240 PHE B N 1
ATOM 4804 C CA . PHE B 1 240 ? -17.062 -0.338 5.355 1 89.38 240 PHE B CA 1
ATOM 4805 C C . PHE B 1 240 ? -17.156 -1.777 5.848 1 89.38 240 PHE B C 1
ATOM 4807 O O . PHE B 1 240 ? -17.266 -2.707 5.047 1 89.38 240 PHE B O 1
ATOM 4814 N N . CYS B 1 241 ? -17.062 -1.933 7.156 1 89.06 241 CYS B N 1
ATOM 4815 C CA . CYS B 1 241 ? -17.188 -3.227 7.816 1 89.06 241 CYS B CA 1
ATOM 4816 C C . CYS B 1 241 ? -18.594 -3.443 8.352 1 89.06 241 CYS B C 1
ATOM 4818 O O . CYS B 1 241 ? -19.266 -2.488 8.75 1 89.06 241 CYS B O 1
ATOM 4820 N N . LEU B 1 242 ? -18.984 -4.699 8.367 1 86.44 242 LEU B N 1
ATOM 4821 C CA . LEU B 1 242 ? -20.203 -5.035 9.086 1 86.44 242 LEU B CA 1
ATOM 4822 C C . LEU B 1 242 ? -19.938 -5.094 10.594 1 86.44 242 LEU B C 1
ATOM 4824 O O . LEU B 1 242 ? -18.812 -5.352 11.023 1 86.44 242 LEU B O 1
ATOM 4828 N N . HIS B 1 243 ? -20.938 -4.941 11.336 1 81.38 243 HIS B N 1
ATOM 4829 C CA . HIS B 1 243 ? -20.828 -4.887 12.789 1 81.38 243 HIS B CA 1
ATOM 4830 C C . HIS B 1 243 ? -20.281 -6.195 13.352 1 81.38 243 HIS B C 1
ATOM 4832 O O . HIS B 1 243 ? -19.562 -6.199 14.352 1 81.38 243 HIS B O 1
ATOM 4838 N N . ASP B 1 244 ? -20.656 -7.195 12.727 1 82.69 244 ASP B N 1
ATOM 4839 C CA . ASP B 1 244 ? -20.297 -8.508 13.25 1 82.69 244 ASP B CA 1
ATOM 4840 C C . ASP B 1 244 ? -18.953 -8.961 12.688 1 82.69 244 ASP B C 1
ATOM 4842 O O . ASP B 1 244 ? -18.438 -10.023 13.062 1 82.69 244 ASP B O 1
ATOM 4846 N N . GLU B 1 245 ? -18.344 -8.133 11.844 1 86.06 245 GLU B N 1
ATOM 4847 C CA . GLU B 1 245 ? -17.031 -8.453 11.289 1 86.06 245 GLU B CA 1
ATOM 4848 C C . GLU B 1 245 ? -16.109 -7.242 11.344 1 86.06 245 GLU B C 1
ATOM 4850 O O . GLU B 1 245 ? -15.609 -6.785 10.305 1 86.06 245 GLU B O 1
ATOM 4855 N N . PRO B 1 246 ? -15.797 -6.891 12.555 1 78.94 246 PRO B N 1
ATOM 4856 C CA . PRO B 1 246 ? -14.938 -5.715 12.672 1 78.94 246 PRO B CA 1
ATOM 4857 C C . PRO B 1 246 ? -13.555 -5.93 12.055 1 78.94 246 PRO B C 1
ATOM 4859 O O . PRO B 1 246 ? -12.977 -7.008 12.195 1 78.94 246 PRO B O 1
ATOM 4862 N N . GLY B 1 247 ? -13.125 -4.969 11.289 1 81.75 247 GLY B N 1
ATOM 4863 C CA . GLY B 1 247 ? -11.797 -5.043 10.703 1 81.75 247 GLY B CA 1
ATOM 4864 C C . GLY B 1 247 ? -11.797 -5.598 9.289 1 81.75 247 GLY B C 1
ATOM 4865 O O . GLY B 1 247 ? -10.789 -5.52 8.586 1 81.75 247 GLY B O 1
ATOM 4866 N N . VAL B 1 248 ? -12.922 -6.152 8.883 1 89.69 248 VAL B N 1
ATOM 4867 C CA . VAL B 1 248 ? -13.016 -6.715 7.539 1 89.69 248 VAL B CA 1
ATOM 4868 C C . VAL B 1 248 ? -13.742 -5.734 6.621 1 89.69 248 VAL B C 1
ATOM 4870 O O . VAL B 1 248 ? -14.961 -5.812 6.449 1 89.69 248 VAL B O 1
ATOM 4873 N N . HIS B 1 249 ? -13.016 -4.902 5.988 1 92.5 249 HIS B N 1
ATOM 4874 C CA . HIS B 1 249 ? -13.594 -3.924 5.07 1 92.5 249 HIS B CA 1
ATOM 4875 C C . HIS B 1 249 ? -14.039 -4.582 3.768 1 92.5 249 HIS B C 1
ATOM 4877 O O . HIS B 1 249 ? -13.344 -5.465 3.252 1 92.5 249 HIS B O 1
ATOM 4883 N N . ARG B 1 250 ? -15.172 -4.129 3.338 1 95.81 250 ARG B N 1
ATOM 4884 C CA . ARG B 1 250 ? -15.758 -4.727 2.145 1 95.81 250 ARG B CA 1
ATOM 4885 C C . ARG B 1 250 ? -16.219 -3.652 1.168 1 95.81 250 ARG B C 1
ATOM 4887 O O . ARG B 1 250 ? -16.453 -2.508 1.561 1 95.81 250 ARG B O 1
ATOM 4894 N N . VAL B 1 251 ? -16.344 -4.035 -0.106 1 96.94 251 VAL B N 1
ATOM 4895 C CA . VAL B 1 251 ? -16.891 -3.184 -1.153 1 96.94 251 VAL B CA 1
ATOM 4896 C C . VAL B 1 251 ? -18.391 -3.432 -1.277 1 96.94 251 VAL B C 1
ATOM 4898 O O . VAL B 1 251 ? -18.828 -4.574 -1.445 1 96.94 251 VAL B O 1
ATOM 4901 N N . TRP B 1 252 ? -19.156 -2.314 -1.202 1 95.69 252 TRP B N 1
ATOM 4902 C CA . TRP B 1 252 ? -20.609 -2.393 -1.291 1 95.69 252 TRP B CA 1
ATOM 4903 C C . TRP B 1 252 ? -21.125 -1.517 -2.424 1 95.69 252 TRP B C 1
ATOM 4905 O O . TRP B 1 252 ? -20.5 -0.516 -2.783 1 95.69 252 TRP B O 1
ATOM 4915 N N . LEU B 1 253 ? -22.328 -1.904 -2.883 1 96.06 253 LEU B N 1
ATOM 4916 C CA . LEU B 1 253 ? -23.062 -1.044 -3.797 1 96.06 253 LEU B CA 1
ATOM 4917 C C . LEU B 1 253 ? -23.578 0.202 -3.08 1 96.06 253 LEU B C 1
ATOM 4919 O O . LEU B 1 253 ? -23.672 0.222 -1.85 1 96.06 253 LEU B O 1
ATOM 4923 N N . PRO B 1 254 ? -23.906 1.246 -3.82 1 92.25 254 PRO B N 1
ATOM 4924 C CA . PRO B 1 254 ? -24.297 2.518 -3.215 1 92.25 254 PRO B CA 1
ATOM 4925 C C . PRO B 1 254 ? -25.547 2.387 -2.338 1 92.25 254 PRO B C 1
ATOM 4927 O O . PRO B 1 254 ? -25.641 3.039 -1.294 1 92.25 254 PRO B O 1
ATOM 4930 N N . ASP B 1 255 ? -26.422 1.528 -2.742 1 91.12 255 ASP B N 1
ATOM 4931 C CA . ASP B 1 255 ? -27.719 1.543 -2.076 1 91.12 255 ASP B CA 1
ATOM 4932 C C . ASP B 1 255 ? -28.031 0.181 -1.464 1 91.12 255 ASP B C 1
ATOM 4934 O O . ASP B 1 255 ? -29.172 -0.083 -1.086 1 91.12 255 ASP B O 1
ATOM 4938 N N . GLU B 1 256 ? -27.047 -0.616 -1.503 1 90.81 256 GLU B N 1
ATOM 4939 C CA . GLU B 1 256 ? -27.312 -1.961 -0.996 1 90.81 256 GLU B CA 1
ATOM 4940 C C . GLU B 1 256 ? -26.062 -2.547 -0.335 1 90.81 256 GLU B C 1
ATOM 4942 O O . GLU B 1 256 ? -24.938 -2.266 -0.758 1 90.81 256 GLU B O 1
ATOM 4947 N N . GLU B 1 257 ? -26.312 -3.373 0.67 1 89.5 257 GLU B N 1
ATOM 4948 C CA . GLU B 1 257 ? -25.219 -4.098 1.295 1 89.5 257 GLU B CA 1
ATOM 4949 C C . GLU B 1 257 ? -24.906 -5.387 0.541 1 89.5 257 GLU B C 1
ATOM 4951 O O . GLU B 1 257 ? -25.031 -6.48 1.092 1 89.5 257 GLU B O 1
ATOM 4956 N N . SER B 1 258 ? -24.641 -5.18 -0.609 1 92.12 258 SER B N 1
ATOM 4957 C CA . SER B 1 258 ? -24.25 -6.238 -1.531 1 92.12 258 SER B CA 1
ATOM 4958 C C . SER B 1 258 ? -23.203 -5.742 -2.518 1 92.12 258 SER B C 1
ATOM 4960 O O . SER B 1 258 ? -23.219 -4.578 -2.918 1 92.12 258 SER B O 1
ATOM 4962 N N . PRO B 1 259 ? -22.25 -6.613 -2.992 1 94.56 259 PRO B N 1
ATOM 4963 C CA . PRO B 1 259 ? -22.094 -8.023 -2.619 1 94.56 259 PRO B CA 1
ATOM 4964 C C . PRO B 1 259 ? -21.266 -8.211 -1.355 1 94.56 259 PRO B C 1
ATOM 4966 O O . PRO B 1 259 ? -21.266 -9.289 -0.763 1 94.56 259 PRO B O 1
ATOM 4969 N N . GLY B 1 260 ? -20.516 -7.152 -0.94 1 95.31 260 GLY B N 1
ATOM 4970 C CA . GLY B 1 260 ? -19.656 -7.25 0.233 1 95.31 260 GLY B CA 1
ATOM 4971 C C . GLY B 1 260 ? -18.344 -7.961 -0.039 1 95.31 260 GLY B C 1
ATOM 4972 O O . GLY B 1 260 ? -17.984 -8.891 0.682 1 95.31 260 GLY B O 1
ATOM 4973 N N . LEU B 1 261 ? -17.609 -7.492 -1.059 1 96.5 261 LEU B N 1
ATOM 4974 C CA . LEU B 1 261 ? -16.344 -8.109 -1.44 1 96.5 261 LEU B CA 1
ATOM 4975 C C . LEU B 1 261 ? -15.219 -7.66 -0.513 1 96.5 261 LEU B C 1
ATOM 4977 O O . LEU B 1 261 ? -15.078 -6.469 -0.228 1 96.5 261 LEU B O 1
ATOM 4981 N N . ALA B 1 262 ? -14.383 -8.586 -0.093 1 95.75 262 ALA B N 1
ATOM 4982 C CA . ALA B 1 262 ? -13.328 -8.273 0.87 1 95.75 262 ALA B CA 1
ATOM 4983 C C . ALA B 1 262 ? -12.039 -7.859 0.16 1 95.75 262 ALA B C 1
ATOM 4985 O O . ALA B 1 262 ? -10.984 -7.766 0.785 1 95.75 262 ALA B O 1
ATOM 4986 N N . MET B 1 263 ? -12.047 -7.668 -1.142 1 97.38 263 MET B N 1
ATOM 4987 C CA . MET B 1 263 ? -10.906 -7.191 -1.914 1 97.38 263 MET B CA 1
ATOM 4988 C C . MET B 1 263 ? -11.328 -6.109 -2.902 1 97.38 263 MET B C 1
ATOM 4990 O O . MET B 1 263 ? -12.5 -6.031 -3.277 1 97.38 263 MET B O 1
ATOM 4994 N N . SER B 1 264 ? -10.383 -5.27 -3.303 1 98.44 264 SER B N 1
ATOM 4995 C CA . SER B 1 264 ? -10.68 -4.113 -4.141 1 98.44 264 SER B CA 1
ATOM 4996 C C . SER B 1 264 ? -10.305 -4.375 -5.598 1 98.44 264 SER B C 1
ATOM 4998 O O . SER B 1 264 ? -10.625 -3.574 -6.48 1 98.44 264 SER B O 1
ATOM 5000 N N . ARG B 1 265 ? -9.625 -5.473 -5.859 1 98.69 265 ARG B N 1
ATOM 5001 C CA . ARG B 1 265 ? -9.266 -5.902 -7.203 1 98.69 265 ARG B CA 1
ATOM 5002 C C . ARG B 1 265 ? -9.555 -7.383 -7.402 1 98.69 265 ARG B C 1
ATOM 5004 O O . ARG B 1 265 ? -9.352 -8.195 -6.496 1 98.69 265 ARG B O 1
ATOM 5011 N N . ALA B 1 266 ? -10.148 -7.711 -8.508 1 98.81 266 ALA B N 1
ATOM 5012 C CA . ALA B 1 266 ? -10.477 -9.094 -8.844 1 98.81 266 ALA B CA 1
ATOM 5013 C C . ALA B 1 266 ? -10.859 -9.219 -10.312 1 98.81 266 ALA B C 1
ATOM 5015 O O . ALA B 1 266 ? -11.266 -8.242 -10.945 1 98.81 266 ALA B O 1
ATOM 5016 N N . PHE B 1 267 ? -10.719 -10.398 -10.812 1 98.75 267 PHE B N 1
ATOM 5017 C CA . PHE B 1 267 ? -11.422 -10.766 -12.039 1 98.75 267 PHE B CA 1
ATOM 5018 C C . PHE B 1 267 ? -12.898 -11.031 -11.75 1 98.75 267 PHE B C 1
ATOM 5020 O O . PHE B 1 267 ? -13.242 -11.555 -10.695 1 98.75 267 PHE B O 1
ATOM 5027 N N . GLY B 1 268 ? -13.719 -10.758 -12.742 1 98.44 268 GLY B N 1
ATOM 5028 C CA . GLY B 1 268 ? -15.141 -10.977 -12.523 1 98.44 268 GLY B CA 1
ATOM 5029 C C . GLY B 1 268 ? -15.773 -9.938 -11.625 1 98.44 268 GLY B C 1
ATOM 5030 O O . GLY B 1 268 ? -15.422 -8.758 -11.688 1 98.44 268 GLY B O 1
ATOM 5031 N N . ASP B 1 269 ? -16.906 -10.328 -10.945 1 98.25 269 ASP B N 1
ATOM 5032 C CA . ASP B 1 269 ? -17.656 -9.438 -10.062 1 98.25 269 ASP B CA 1
ATOM 5033 C C . ASP B 1 269 ? -18.094 -8.172 -10.805 1 98.25 269 ASP B C 1
ATOM 5035 O O . ASP B 1 269 ? -17.859 -7.059 -10.336 1 98.25 269 ASP B O 1
ATOM 5039 N N . TYR B 1 270 ? -18.719 -8.391 -11.906 1 97.44 270 TYR B N 1
ATOM 5040 C CA . TYR B 1 270 ? -19.078 -7.285 -12.789 1 97.44 270 TYR B CA 1
ATOM 5041 C C . TYR B 1 270 ? -20.156 -6.414 -12.156 1 97.44 270 TYR B C 1
ATOM 5043 O O . TYR B 1 270 ? -20.344 -5.262 -12.555 1 97.44 270 TYR B O 1
ATOM 5051 N N . CYS B 1 271 ? -20.812 -6.902 -11.148 1 96.5 271 CYS B N 1
ATOM 5052 C CA . CYS B 1 271 ? -21.859 -6.156 -10.438 1 96.5 271 CYS B CA 1
ATOM 5053 C C . CYS B 1 271 ? -21.281 -4.91 -9.781 1 96.5 271 CYS B C 1
ATOM 5055 O O . CYS B 1 271 ? -22 -3.941 -9.539 1 96.5 271 CYS B O 1
ATOM 5057 N N . VAL B 1 272 ? -19.922 -4.902 -9.516 1 97.5 272 VAL B N 1
ATOM 5058 C CA . VAL B 1 272 ? -19.359 -3.752 -8.828 1 97.5 272 VAL B CA 1
ATOM 5059 C C . VAL B 1 272 ? -18.188 -3.178 -9.641 1 97.5 272 VAL B C 1
ATOM 5061 O O . VAL B 1 272 ? -17.438 -2.338 -9.148 1 97.5 272 VAL B O 1
ATOM 5064 N N . LYS B 1 273 ? -18 -3.547 -10.867 1 97.31 273 LYS B N 1
ATOM 5065 C CA . LYS B 1 273 ? -16.922 -3.025 -11.711 1 97.31 273 LYS B CA 1
ATOM 5066 C C . LYS B 1 273 ? -17.109 -1.535 -11.977 1 97.31 273 LYS B C 1
ATOM 5068 O O . LYS B 1 273 ? -16.141 -0.781 -12.039 1 97.31 273 LYS B O 1
ATOM 5073 N N . ASP B 1 274 ? -18.359 -1.132 -12.07 1 96.56 274 ASP B N 1
ATOM 5074 C CA . ASP B 1 274 ? -18.641 0.279 -12.312 1 96.56 274 ASP B CA 1
ATOM 5075 C C . ASP B 1 274 ? -18.578 1.077 -11.008 1 96.56 274 ASP B C 1
ATOM 5077 O O . ASP B 1 274 ? -18.688 2.305 -11.023 1 96.56 274 ASP B O 1
ATOM 5081 N N . PHE B 1 275 ? -18.312 0.365 -9.945 1 97 275 PHE B N 1
ATOM 5082 C CA . PHE B 1 275 ? -18.297 1.024 -8.648 1 97 275 PHE B CA 1
ATOM 5083 C C . PHE B 1 275 ? -16.938 0.88 -7.977 1 97 275 PHE B C 1
ATOM 5085 O O . PHE B 1 275 ? -16.844 0.802 -6.75 1 97 275 PHE B O 1
ATOM 5092 N N . GLY B 1 276 ? -15.93 0.747 -8.773 1 97.12 276 GLY B N 1
ATOM 5093 C CA . GLY B 1 276 ? -14.586 0.939 -8.258 1 97.12 276 GLY B CA 1
ATOM 5094 C C . GLY B 1 276 ? -13.773 -0.343 -8.211 1 97.12 276 GLY B C 1
ATOM 5095 O O . GLY B 1 276 ? -12.562 -0.311 -7.969 1 97.12 276 GLY B O 1
ATOM 5096 N N . LEU B 1 277 ? -14.43 -1.482 -8.383 1 98.44 277 LEU B N 1
ATOM 5097 C CA . LEU B 1 277 ? -13.648 -2.707 -8.508 1 98.44 277 LEU B CA 1
ATOM 5098 C C . LEU B 1 277 ? -12.891 -2.74 -9.836 1 98.44 277 LEU B C 1
ATOM 5100 O O . LEU B 1 277 ? -13.445 -2.383 -10.875 1 98.44 277 LEU B O 1
ATOM 5104 N N . VAL B 1 278 ? -11.617 -3.184 -9.758 1 98.38 278 VAL B N 1
ATOM 5105 C CA . VAL B 1 278 ? -10.844 -3.252 -11 1 98.38 278 VAL B CA 1
ATOM 5106 C C . VAL B 1 278 ? -10.102 -4.582 -11.07 1 98.38 278 VAL B C 1
ATOM 5108 O O . VAL B 1 278 ? -9.961 -5.277 -10.062 1 98.38 278 VAL B O 1
ATOM 5111 N N . SER B 1 279 ? -9.641 -4.945 -12.25 1 98.62 279 SER B N 1
ATOM 5112 C CA . SER B 1 279 ? -8.812 -6.129 -12.453 1 98.62 279 SER B CA 1
ATOM 5113 C C . SER B 1 279 ? -7.406 -5.75 -12.891 1 98.62 279 SER B C 1
ATOM 5115 O O . SER B 1 279 ? -6.715 -6.543 -13.539 1 98.62 279 SER B O 1
ATOM 5117 N N . VAL B 1 280 ? -6.988 -4.539 -12.617 1 98.31 280 VAL B N 1
ATOM 5118 C CA . VAL B 1 280 ? -5.648 -4.066 -12.953 1 98.31 280 VAL B CA 1
ATOM 5119 C C . VAL B 1 280 ? -4.641 -4.582 -11.93 1 98.31 280 VAL B C 1
ATOM 5121 O O . VAL B 1 280 ? -4.762 -4.305 -10.734 1 98.31 280 VAL B O 1
ATOM 5124 N N . PRO B 1 281 ? -3.613 -5.309 -12.398 1 98.44 281 PRO B N 1
ATOM 5125 C CA . PRO B 1 281 ? -2.656 -5.844 -11.43 1 98.44 281 PRO B CA 1
ATOM 5126 C C . PRO B 1 281 ? -1.593 -4.828 -11.023 1 98.44 281 PRO B C 1
ATOM 5128 O O . PRO B 1 281 ? -1.302 -3.898 -11.781 1 98.44 281 PRO B O 1
ATOM 5131 N N . GLU B 1 282 ? -1.145 -4.992 -9.836 1 97.19 282 GLU B N 1
ATOM 5132 C CA . GLU B 1 282 ? 0.162 -4.426 -9.516 1 97.19 282 GLU B CA 1
ATOM 5133 C C . GLU B 1 282 ? 1.289 -5.367 -9.922 1 97.19 282 GLU B C 1
ATOM 5135 O O . GLU B 1 282 ? 1.251 -6.559 -9.609 1 97.19 282 GLU B O 1
ATOM 5140 N N . VAL B 1 283 ? 2.238 -4.777 -10.695 1 96.81 283 VAL B N 1
ATOM 5141 C CA . VAL B 1 283 ? 3.346 -5.59 -11.188 1 96.81 283 VAL B CA 1
ATOM 5142 C C . VAL B 1 283 ? 4.656 -5.098 -10.586 1 96.81 283 VAL B C 1
ATOM 5144 O O . VAL B 1 283 ? 4.93 -3.895 -10.578 1 96.81 283 VAL B O 1
ATOM 5147 N N . THR B 1 284 ? 5.41 -6.031 -10.023 1 95.12 284 THR B N 1
ATOM 5148 C CA . THR B 1 284 ? 6.734 -5.723 -9.5 1 95.12 284 THR B CA 1
ATOM 5149 C C . THR B 1 284 ? 7.773 -6.707 -10.039 1 95.12 284 THR B C 1
ATOM 5151 O O . THR B 1 284 ? 7.418 -7.723 -10.633 1 95.12 284 THR B O 1
ATOM 5154 N N . GLN B 1 285 ? 8.992 -6.34 -9.945 1 94.19 285 GLN B N 1
ATOM 5155 C CA . GLN B 1 285 ? 10.094 -7.215 -10.336 1 94.19 285 GLN B CA 1
ATOM 5156 C C . GLN B 1 285 ? 11.125 -7.332 -9.227 1 94.19 285 GLN B C 1
ATOM 5158 O O . GLN B 1 285 ? 11.234 -6.453 -8.367 1 94.19 285 GLN B O 1
ATOM 5163 N N . ARG B 1 286 ? 11.828 -8.445 -9.227 1 91.38 286 ARG B N 1
ATOM 5164 C CA . ARG B 1 286 ? 12.922 -8.641 -8.281 1 91.38 286 ARG B CA 1
ATOM 5165 C C . ARG B 1 286 ? 14.023 -9.5 -8.891 1 91.38 286 ARG B C 1
ATOM 5167 O O . ARG B 1 286 ? 13.75 -10.461 -9.602 1 91.38 286 ARG B O 1
ATOM 5174 N N . HIS B 1 287 ? 15.242 -9.055 -8.625 1 90.88 287 HIS B N 1
ATOM 5175 C CA . HIS B 1 287 ? 16.391 -9.883 -8.977 1 90.88 287 HIS B CA 1
ATOM 5176 C C . HIS B 1 287 ? 16.641 -10.945 -7.914 1 90.88 287 HIS B C 1
ATOM 5178 O O . HIS B 1 287 ? 16.812 -10.625 -6.734 1 90.88 287 HIS B O 1
ATOM 5184 N N . ILE B 1 288 ? 16.672 -12.164 -8.32 1 91.12 288 ILE B N 1
ATOM 5185 C CA . ILE B 1 288 ? 16.875 -13.273 -7.395 1 91.12 288 ILE B CA 1
ATOM 5186 C C . ILE B 1 288 ? 18.375 -13.602 -7.32 1 91.12 288 ILE B C 1
ATOM 5188 O O . ILE B 1 288 ? 19.031 -13.75 -8.352 1 91.12 288 ILE B O 1
ATOM 5192 N N . THR B 1 289 ? 18.859 -13.742 -6.125 1 90.06 289 THR B N 1
ATOM 5193 C CA . THR B 1 289 ? 20.25 -14.109 -5.871 1 90.06 289 THR B CA 1
ATOM 5194 C C . THR B 1 289 ? 20.328 -15.422 -5.102 1 90.06 289 THR B C 1
ATOM 5196 O O . THR B 1 289 ? 19.297 -16.062 -4.844 1 90.06 289 THR B O 1
ATOM 5199 N N . SER B 1 290 ? 21.547 -15.82 -4.738 1 90.75 290 SER B N 1
ATOM 5200 C CA . SER B 1 290 ? 21.766 -17.047 -3.977 1 90.75 290 SER B CA 1
ATOM 5201 C C . SER B 1 290 ? 21.172 -16.938 -2.576 1 90.75 290 SER B C 1
ATOM 5203 O O . SER B 1 290 ? 20.906 -17.953 -1.929 1 90.75 290 SER B O 1
ATOM 5205 N N . GLU B 1 291 ? 20.938 -15.711 -2.17 1 90.38 291 GLU B N 1
ATOM 5206 C CA . GLU B 1 291 ? 20.375 -15.492 -0.843 1 90.38 291 GLU B CA 1
ATOM 5207 C C . GLU B 1 291 ? 18.875 -15.789 -0.833 1 90.38 291 GLU B C 1
ATOM 5209 O O . GLU B 1 291 ? 18.297 -16.062 0.223 1 90.38 291 GLU B O 1
ATOM 5214 N N . ASP B 1 292 ? 18.281 -15.648 -1.974 1 93.69 292 ASP B N 1
ATOM 5215 C CA . ASP B 1 292 ? 16.844 -15.891 -2.1 1 93.69 292 ASP B CA 1
ATOM 5216 C C . ASP B 1 292 ? 16.547 -17.391 -2.227 1 93.69 292 ASP B C 1
ATOM 5218 O O . ASP B 1 292 ? 16.875 -18 -3.242 1 93.69 292 ASP B O 1
ATOM 5222 N N . GLN B 1 293 ? 15.859 -17.938 -1.251 1 95 293 GLN B N 1
ATOM 5223 C CA . GLN B 1 293 ? 15.742 -19.391 -1.161 1 95 293 GLN B CA 1
ATOM 5224 C C . GLN B 1 293 ? 14.469 -19.875 -1.835 1 95 293 GLN B C 1
ATOM 5226 O O . GLN B 1 293 ? 14.516 -20.781 -2.684 1 95 293 GLN B O 1
ATOM 5231 N N . PHE B 1 294 ? 13.359 -19.422 -1.391 1 97.06 294 PHE B N 1
ATOM 5232 C CA . PHE B 1 294 ? 12.094 -19.844 -1.964 1 97.06 294 PHE B CA 1
ATOM 5233 C C . PHE B 1 294 ? 11.039 -18.75 -1.829 1 97.06 294 PHE B C 1
ATOM 5235 O O . PHE B 1 294 ? 11.227 -17.797 -1.079 1 97.06 294 PHE B O 1
ATOM 5242 N N . ALA B 1 295 ? 9.984 -18.859 -2.637 1 97.81 295 ALA B N 1
ATOM 5243 C CA . ALA B 1 295 ? 8.805 -17.984 -2.539 1 97.81 295 ALA B CA 1
ATOM 5244 C C . ALA B 1 295 ? 7.555 -18.812 -2.238 1 97.81 295 ALA B C 1
ATOM 5246 O O . ALA B 1 295 ? 7.375 -19.906 -2.771 1 97.81 295 ALA B O 1
ATOM 5247 N N . VAL B 1 296 ? 6.746 -18.281 -1.396 1 98.69 296 VAL B N 1
ATOM 5248 C CA . VAL B 1 296 ? 5.457 -18.891 -1.083 1 98.69 296 VAL B CA 1
ATOM 5249 C C . VAL B 1 296 ? 4.332 -18.078 -1.717 1 98.69 296 VAL B C 1
ATOM 5251 O O . VAL B 1 296 ? 4.195 -16.891 -1.448 1 98.69 296 VAL B O 1
ATOM 5254 N N . LEU B 1 297 ? 3.568 -18.672 -2.594 1 98.56 297 LEU B N 1
ATOM 5255 C CA . LEU B 1 297 ? 2.305 -18.125 -3.084 1 98.56 297 LEU B CA 1
ATOM 5256 C C . LEU B 1 297 ? 1.12 -18.828 -2.441 1 98.56 297 LEU B C 1
ATOM 5258 O O . LEU B 1 297 ? 1.001 -20.062 -2.537 1 98.56 297 LEU B O 1
ATOM 5262 N N . ALA B 1 298 ? 0.252 -18.078 -1.785 1 98.81 298 ALA B N 1
ATOM 5263 C CA . ALA B 1 298 ? -0.842 -18.766 -1.098 1 98.81 298 ALA B CA 1
ATOM 5264 C C . ALA B 1 298 ? -2.086 -17.875 -1.038 1 98.81 298 ALA B C 1
ATOM 5266 O O . ALA B 1 298 ? -2 -16.672 -1.227 1 98.81 298 ALA B O 1
ATOM 5267 N N . THR B 1 299 ? -3.182 -18.531 -0.855 1 98.56 299 THR B N 1
ATOM 5268 C CA . THR B 1 299 ? -4.457 -17.828 -0.713 1 98.56 299 THR B CA 1
ATOM 5269 C C . THR B 1 299 ? -4.629 -17.297 0.708 1 98.56 299 THR B C 1
ATOM 5271 O O . THR B 1 299 ? -3.811 -17.594 1.585 1 98.56 299 THR B O 1
ATOM 5274 N N . ASP B 1 300 ? -5.695 -16.5 0.908 1 97.69 300 ASP B N 1
ATOM 5275 C CA . ASP B 1 300 ? -5.953 -15.906 2.219 1 97.69 300 ASP B CA 1
ATOM 5276 C C . ASP B 1 300 ? -6.219 -16.984 3.264 1 97.69 300 ASP B C 1
ATOM 5278 O O . ASP B 1 300 ? -6.016 -16.766 4.457 1 97.69 300 ASP B O 1
ATOM 5282 N N . GLY B 1 301 ? -6.598 -18.219 2.807 1 97.81 301 GLY B N 1
ATOM 5283 C CA . GLY B 1 301 ? -6.75 -19.328 3.727 1 97.81 301 GLY B CA 1
ATOM 5284 C C . GLY B 1 301 ? -5.5 -19.609 4.543 1 97.81 301 GLY B C 1
ATOM 5285 O O . GLY B 1 301 ? -5.59 -20.094 5.676 1 97.81 301 GLY B O 1
ATOM 5286 N N . VAL B 1 302 ? -4.363 -19.391 3.941 1 98.62 302 VAL B N 1
ATOM 5287 C CA . VAL B 1 302 ? -3.113 -19.516 4.68 1 98.62 302 VAL B CA 1
ATOM 5288 C C . VAL B 1 302 ? -2.879 -18.266 5.516 1 98.62 302 VAL B C 1
ATOM 5290 O O . VAL B 1 302 ? -2.668 -18.344 6.73 1 98.62 302 VAL B O 1
ATOM 5293 N N . TRP B 1 303 ? -3.018 -17.156 4.988 1 98 303 TRP B N 1
ATOM 5294 C CA . TRP B 1 303 ? -2.498 -15.914 5.535 1 98 303 TRP B CA 1
ATOM 5295 C C . TRP B 1 303 ? -3.41 -15.375 6.633 1 98 303 TRP B C 1
ATOM 5297 O O . TRP B 1 303 ? -2.998 -14.531 7.43 1 98 303 TRP B O 1
ATOM 5307 N N . ASP B 1 304 ? -4.633 -15.797 6.652 1 95.56 304 ASP B N 1
ATOM 5308 C CA . ASP B 1 304 ? -5.551 -15.352 7.699 1 95.56 304 ASP B CA 1
ATOM 5309 C C . ASP B 1 304 ? -5.145 -15.922 9.055 1 95.56 304 ASP B C 1
ATOM 5311 O O . ASP B 1 304 ? -5.551 -15.398 10.102 1 95.56 304 ASP B O 1
ATOM 5315 N N . VAL B 1 305 ? -4.281 -16.969 9.039 1 97.25 305 VAL B N 1
ATOM 5316 C CA . VAL B 1 305 ? -3.996 -17.625 10.312 1 97.25 305 VAL B CA 1
ATOM 5317 C C . VAL B 1 305 ? -2.488 -17.797 10.469 1 97.25 305 VAL B C 1
ATOM 5319 O O . VAL B 1 305 ? -2.012 -18.156 11.555 1 97.25 305 VAL B O 1
ATOM 5322 N N . ILE B 1 306 ? -1.772 -17.641 9.414 1 98.06 306 ILE B N 1
ATOM 5323 C CA . ILE B 1 306 ? -0.323 -17.797 9.453 1 98.06 306 ILE B CA 1
ATOM 5324 C C . ILE B 1 306 ? 0.353 -16.5 9.016 1 98.06 306 ILE B C 1
ATOM 5326 O O . ILE B 1 306 ? -0.002 -15.922 7.988 1 98.06 306 ILE B O 1
ATOM 5330 N N . SER B 1 307 ? 1.315 -16 9.805 1 96.56 307 SER B N 1
ATOM 5331 C CA . SER B 1 307 ? 2.066 -14.805 9.438 1 96.56 307 SER B CA 1
ATOM 5332 C C . SER B 1 307 ? 3.117 -15.109 8.375 1 96.56 307 SER B C 1
ATOM 5334 O O . SER B 1 307 ? 3.41 -16.281 8.102 1 96.56 307 SER B O 1
ATOM 5336 N N . ASN B 1 308 ? 3.691 -14.078 7.816 1 96.69 308 ASN B N 1
ATOM 5337 C CA . ASN B 1 308 ? 4.77 -14.234 6.844 1 96.69 308 ASN B CA 1
ATOM 5338 C C . ASN B 1 308 ? 5.934 -15.031 7.426 1 96.69 308 ASN B C 1
ATOM 5340 O O . ASN B 1 308 ? 6.426 -15.969 6.793 1 96.69 308 ASN B O 1
ATOM 5344 N N . GLU B 1 309 ? 6.324 -14.648 8.617 1 94.62 309 GLU B N 1
ATOM 5345 C CA . GLU B 1 309 ? 7.473 -15.258 9.281 1 94.62 309 GLU B CA 1
ATOM 5346 C C . GLU B 1 309 ? 7.207 -16.719 9.602 1 94.62 309 GLU B C 1
ATOM 5348 O O . GLU B 1 309 ? 8.078 -17.578 9.398 1 94.62 309 GLU B O 1
ATOM 5353 N N . GLU B 1 310 ? 6.039 -16.969 10.062 1 97.5 310 GLU B N 1
ATOM 5354 C CA . GLU B 1 310 ? 5.676 -18.328 10.391 1 97.5 310 GLU B CA 1
ATOM 5355 C C . GLU B 1 310 ? 5.68 -19.219 9.148 1 97.5 310 GLU B C 1
ATOM 5357 O O . GLU B 1 310 ? 6.117 -20.375 9.203 1 97.5 310 GLU B O 1
ATOM 5362 N N . ALA B 1 311 ? 5.156 -18.734 8.086 1 98.62 311 ALA B N 1
ATOM 5363 C CA . ALA B 1 311 ? 5.133 -19.5 6.848 1 98.62 311 ALA B CA 1
ATOM 5364 C C . ALA B 1 311 ? 6.543 -19.875 6.406 1 98.62 311 ALA B C 1
ATOM 5366 O O . ALA B 1 311 ? 6.801 -21.016 6.035 1 98.62 311 ALA B O 1
ATOM 5367 N N . VAL B 1 312 ? 7.426 -18.891 6.434 1 97.44 312 VAL B N 1
ATOM 5368 C CA . VAL B 1 312 ? 8.812 -19.125 6.055 1 97.44 312 VAL B CA 1
ATOM 5369 C C . VAL B 1 312 ? 9.438 -20.156 6.984 1 97.44 312 VAL B C 1
ATOM 5371 O O . VAL B 1 312 ? 10.172 -21.047 6.539 1 97.44 312 VAL B O 1
ATOM 5374 N N . GLU B 1 313 ? 9.133 -20.062 8.203 1 97.5 313 GLU B N 1
ATOM 5375 C CA . GLU B 1 313 ? 9.656 -21.016 9.18 1 97.5 313 GLU B CA 1
ATOM 5376 C C . GLU B 1 313 ? 9.141 -22.438 8.914 1 97.5 313 GLU B C 1
ATOM 5378 O O . GLU B 1 313 ? 9.906 -23.391 8.953 1 97.5 313 GLU B O 1
ATOM 5383 N N . ILE B 1 314 ? 7.891 -22.547 8.688 1 98.31 314 ILE B N 1
ATOM 5384 C CA . ILE B 1 314 ? 7.27 -23.844 8.438 1 98.31 314 ILE B CA 1
ATOM 5385 C C . ILE B 1 314 ? 7.906 -24.5 7.211 1 98.31 314 ILE B C 1
ATOM 5387 O O . ILE B 1 314 ? 8.289 -25.672 7.25 1 98.31 314 ILE B O 1
ATOM 5391 N N . VAL B 1 315 ? 8.055 -23.75 6.133 1 98.12 315 VAL B N 1
ATOM 5392 C CA . VAL B 1 315 ? 8.602 -24.281 4.887 1 98.12 315 VAL B CA 1
ATOM 5393 C C . VAL B 1 315 ? 10.07 -24.641 5.086 1 98.12 315 VAL B C 1
ATOM 5395 O O . VAL B 1 315 ? 10.516 -25.719 4.66 1 98.12 315 VAL B O 1
ATOM 5398 N N . SER B 1 316 ? 10.805 -23.781 5.77 1 96.69 316 SER B N 1
ATOM 5399 C CA . SER B 1 316 ? 12.234 -24.016 5.957 1 96.69 316 SER B CA 1
ATOM 5400 C C . SER B 1 316 ? 12.492 -25.203 6.867 1 96.69 316 SER B C 1
ATOM 5402 O O . SER B 1 316 ? 13.531 -25.859 6.754 1 96.69 316 SER B O 1
ATOM 5404 N N . SER B 1 317 ? 11.578 -25.484 7.719 1 96.5 317 SER B N 1
ATOM 5405 C CA . SER B 1 317 ? 11.734 -26.562 8.68 1 96.5 317 SER B CA 1
ATOM 5406 C C . SER B 1 317 ? 11.266 -27.891 8.094 1 96.5 317 SER B C 1
ATOM 5408 O O . SER B 1 317 ? 11.445 -28.953 8.711 1 96.5 317 SER B O 1
ATOM 5410 N N . THR B 1 318 ? 10.703 -27.812 6.988 1 95.5 318 THR B N 1
ATOM 5411 C CA . THR B 1 318 ? 10.242 -29.047 6.348 1 95.5 318 THR B CA 1
ATOM 5412 C C . THR B 1 318 ? 11.391 -29.766 5.656 1 95.5 318 THR B C 1
ATOM 5414 O O . THR B 1 318 ? 12.039 -29.203 4.77 1 95.5 318 THR B O 1
ATOM 5417 N N . GLU B 1 319 ? 11.625 -30.969 6.004 1 91.69 319 GLU B N 1
ATOM 5418 C CA . GLU B 1 319 ? 12.781 -31.719 5.523 1 91.69 319 GLU B CA 1
ATOM 5419 C C . GLU B 1 319 ? 12.672 -32 4.027 1 91.69 319 GLU B C 1
ATOM 5421 O O . GLU B 1 319 ? 13.633 -31.781 3.281 1 91.69 319 GLU B O 1
ATOM 5426 N N . ASP B 1 320 ? 11.523 -32.562 3.625 1 93.06 320 ASP B N 1
ATOM 5427 C CA . ASP B 1 320 ? 11.273 -32.844 2.215 1 93.06 320 ASP B CA 1
ATOM 5428 C C . ASP B 1 320 ? 10.609 -31.656 1.518 1 93.06 320 ASP B C 1
ATOM 5430 O O . ASP B 1 320 ? 9.438 -31.375 1.754 1 93.06 320 ASP B O 1
ATOM 5434 N N . ARG B 1 321 ? 11.305 -31.047 0.548 1 92.25 321 ARG B N 1
ATOM 5435 C CA . ARG B 1 321 ? 10.797 -29.891 -0.186 1 92.25 321 ARG B CA 1
ATOM 5436 C C . ARG B 1 321 ? 9.484 -30.219 -0.883 1 92.25 321 ARG B C 1
ATOM 5438 O O . ARG B 1 321 ? 8.617 -29.359 -1.022 1 92.25 321 ARG B O 1
ATOM 5445 N N . GLY B 1 322 ? 9.398 -31.406 -1.325 1 92.62 322 GLY B N 1
ATOM 5446 C CA . GLY B 1 322 ? 8.195 -31.828 -2.021 1 92.62 322 GLY B CA 1
ATOM 5447 C C . GLY B 1 322 ? 6.949 -31.766 -1.151 1 92.62 322 GLY B C 1
ATOM 5448 O O . GLY B 1 322 ? 5.832 -31.703 -1.662 1 92.62 322 GLY B O 1
ATOM 5449 N N . ASN B 1 323 ? 7.172 -31.719 0.176 1 95.69 323 ASN B N 1
ATOM 5450 C CA . ASN B 1 323 ? 6.062 -31.719 1.122 1 95.69 323 ASN B CA 1
ATOM 5451 C C . ASN B 1 323 ? 5.836 -30.328 1.726 1 95.69 323 ASN B C 1
ATOM 5453 O O . ASN B 1 323 ? 4.965 -30.156 2.58 1 95.69 323 ASN B O 1
ATOM 5457 N N . SER B 1 324 ? 6.562 -29.375 1.267 1 96.94 324 SER B N 1
ATOM 5458 C CA . SER B 1 324 ? 6.555 -28.062 1.901 1 96.94 324 SER B CA 1
ATOM 5459 C C . SER B 1 324 ? 5.176 -27.406 1.81 1 96.94 324 SER B C 1
ATOM 5461 O O . SER B 1 324 ? 4.652 -26.906 2.807 1 96.94 324 SER B O 1
ATOM 5463 N N . ALA B 1 325 ? 4.566 -27.422 0.63 1 98 325 ALA B N 1
ATOM 5464 C CA . ALA B 1 325 ? 3.24 -26.828 0.464 1 98 325 ALA B CA 1
ATOM 5465 C C . ALA B 1 325 ? 2.201 -27.562 1.304 1 98 325 ALA B C 1
ATOM 5467 O O . ALA B 1 325 ? 1.35 -26.938 1.938 1 98 325 ALA B O 1
ATOM 5468 N N . LYS B 1 326 ? 2.295 -28.875 1.301 1 97.62 326 LYS B N 1
ATOM 5469 C CA . LYS B 1 326 ? 1.373 -29.703 2.082 1 97.62 326 LYS B CA 1
ATOM 5470 C C . LYS B 1 326 ? 1.474 -29.375 3.57 1 97.62 326 LYS B C 1
ATOM 5472 O O . LYS B 1 326 ? 0.455 -29.219 4.246 1 97.62 326 LYS B O 1
ATOM 5477 N N . CYS B 1 327 ? 2.668 -29.328 4.027 1 98.31 327 CYS B N 1
ATOM 5478 C CA . CYS B 1 327 ? 2.889 -29.031 5.434 1 98.31 327 CYS B CA 1
ATOM 5479 C C . CYS B 1 327 ? 2.326 -27.656 5.793 1 98.31 327 CYS B C 1
ATOM 5481 O O . CYS B 1 327 ? 1.676 -27.5 6.828 1 98.31 327 CYS B O 1
ATOM 5483 N N . LEU B 1 328 ? 2.6 -26.688 4.953 1 98.62 328 LEU B N 1
ATOM 5484 C CA . LEU B 1 328 ? 2.109 -25.328 5.184 1 98.62 328 LEU B CA 1
ATOM 5485 C C . LEU B 1 328 ? 0.586 -25.312 5.234 1 98.62 328 LEU B C 1
ATOM 5487 O O . LEU B 1 328 ? -0 -24.734 6.152 1 98.62 328 LEU B O 1
ATOM 5491 N N . VAL B 1 329 ? -0.079 -25.953 4.316 1 98.44 329 VAL B N 1
ATOM 5492 C CA . VAL B 1 329 ? -1.533 -25.969 4.199 1 98.44 329 VAL B CA 1
ATOM 5493 C C . VAL B 1 329 ? -2.141 -26.703 5.391 1 98.44 329 VAL B C 1
ATOM 5495 O O . VAL B 1 329 ? -3.139 -26.25 5.961 1 98.44 329 VAL B O 1
ATOM 5498 N N . LYS B 1 330 ? -1.552 -27.797 5.773 1 98 330 LYS B N 1
ATOM 5499 C CA . LYS B 1 330 ? -2.045 -28.562 6.918 1 98 330 LYS B CA 1
ATOM 5500 C C . LYS B 1 330 ? -1.921 -27.75 8.203 1 98 330 LYS B C 1
ATOM 5502 O O . LYS B 1 330 ? -2.814 -27.781 9.055 1 98 330 LYS B O 1
ATOM 5507 N N . CYS B 1 331 ? -0.827 -27.094 8.312 1 98.38 331 CYS B N 1
ATOM 5508 C CA . CYS B 1 331 ? -0.646 -26.234 9.477 1 98.38 331 CYS B CA 1
ATOM 5509 C C . CYS B 1 331 ? -1.714 -25.141 9.523 1 98.38 331 CYS B C 1
ATOM 5511 O O . CYS B 1 331 ? -2.264 -24.859 10.586 1 98.38 331 CYS B O 1
ATOM 5513 N N . ALA B 1 332 ? -1.96 -24.531 8.391 1 98.44 332 ALA B N 1
ATOM 5514 C CA . ALA B 1 332 ? -2.994 -23.5 8.32 1 98.44 332 ALA B CA 1
ATOM 5515 C C . ALA B 1 332 ? -4.355 -24.062 8.719 1 98.44 332 ALA B C 1
ATOM 5517 O O . ALA B 1 332 ? -5.094 -23.438 9.484 1 98.44 332 ALA B O 1
ATOM 5518 N N . ALA B 1 333 ? -4.684 -25.219 8.227 1 96.94 333 ALA B N 1
ATOM 5519 C CA . ALA B 1 333 ? -5.953 -25.875 8.555 1 96.94 333 ALA B CA 1
ATOM 5520 C C . ALA B 1 333 ? -6.09 -26.078 10.062 1 96.94 333 ALA B C 1
ATOM 5522 O O . ALA B 1 333 ? -7.16 -25.859 10.633 1 96.94 333 ALA B O 1
ATOM 5523 N N . HIS B 1 334 ? -5.047 -26.531 10.641 1 97.12 334 HIS B N 1
ATOM 5524 C CA . HIS B 1 334 ? -5.031 -26.75 12.086 1 97.12 334 HIS B CA 1
ATOM 5525 C C . HIS B 1 334 ? -5.242 -25.438 12.844 1 97.12 334 HIS B C 1
ATOM 5527 O O . HIS B 1 334 ? -6 -25.391 13.812 1 97.12 334 HIS B O 1
ATOM 5533 N N . LEU B 1 335 ? -4.598 -24.422 12.367 1 97.06 335 LEU B N 1
ATOM 5534 C CA . LEU B 1 335 ? -4.664 -23.141 13.055 1 97.06 335 LEU B CA 1
ATOM 5535 C C . LEU B 1 335 ? -6.039 -22.5 12.891 1 97.06 335 LEU B C 1
ATOM 5537 O O . LEU B 1 335 ? -6.496 -21.766 13.766 1 97.06 335 LEU B O 1
ATOM 5541 N N . TRP B 1 336 ? -6.707 -22.703 11.781 1 95.56 336 TRP B N 1
ATOM 5542 C CA . TRP B 1 336 ? -8.086 -22.25 11.617 1 95.56 336 TRP B CA 1
ATOM 5543 C C . TRP B 1 336 ? -8.969 -22.797 12.734 1 95.56 336 TRP B C 1
ATOM 5545 O O . TRP B 1 336 ? -9.781 -22.062 13.305 1 95.56 336 TRP B O 1
ATOM 5555 N N . LYS B 1 337 ? -8.852 -24.016 13.102 1 92.75 337 LYS B N 1
ATOM 5556 C CA . LYS B 1 337 ? -9.656 -24.672 14.125 1 92.75 337 LYS B CA 1
ATOM 5557 C C . LYS B 1 337 ? -9.336 -24.125 15.508 1 92.75 337 LYS B C 1
ATOM 5559 O O . LYS B 1 337 ? -10.195 -24.094 16.391 1 92.75 337 LYS B O 1
ATOM 5564 N N . LYS B 1 338 ? -8.156 -23.625 15.633 1 93.75 338 LYS B N 1
ATOM 5565 C CA . LYS B 1 338 ? -7.711 -23.141 16.938 1 93.75 338 LYS B CA 1
ATOM 5566 C C . LYS B 1 338 ? -8.023 -21.656 17.094 1 93.75 338 LYS B C 1
ATOM 5568 O O . LYS B 1 338 ? -8.508 -21.219 18.141 1 93.75 338 LYS B O 1
ATOM 5573 N N . LYS B 1 339 ? -7.691 -20.859 16.031 1 90.56 339 LYS B N 1
ATOM 5574 C CA . LYS B 1 339 ? -7.727 -19.406 16.125 1 90.56 339 LYS B CA 1
ATOM 5575 C C . LYS B 1 339 ? -9.078 -18.859 15.688 1 90.56 339 LYS B C 1
ATOM 5577 O O . LYS B 1 339 ? -9.469 -17.766 16.094 1 90.56 339 LYS B O 1
ATOM 5582 N N . ARG B 1 340 ? -9.781 -19.562 14.82 1 88.69 340 ARG B N 1
ATOM 5583 C CA . ARG B 1 340 ? -11.008 -19.062 14.227 1 88.69 340 ARG B CA 1
ATOM 5584 C C . ARG B 1 340 ? -12.141 -20.078 14.336 1 88.69 340 ARG B C 1
ATOM 5586 O O . ARG B 1 340 ? -12.805 -20.391 13.344 1 88.69 340 ARG B O 1
ATOM 5593 N N . LYS B 1 341 ? -12.508 -20.406 15.523 1 84.69 341 LYS B N 1
ATOM 5594 C CA . LYS B 1 341 ? -13.414 -21.531 15.789 1 84.69 341 LYS B CA 1
ATOM 5595 C C . LYS B 1 341 ? -14.836 -21.203 15.328 1 84.69 341 LYS B C 1
ATOM 5597 O O . LYS B 1 341 ? -15.57 -22.094 14.898 1 84.69 341 LYS B O 1
ATOM 5602 N N . GLU B 1 342 ? -15.133 -19.969 15.328 1 86.19 342 GLU B N 1
ATOM 5603 C CA . GLU B 1 342 ? -16.516 -19.594 15.047 1 86.19 342 GLU B CA 1
ATOM 5604 C C . GLU B 1 342 ? -16.703 -19.25 13.57 1 86.19 342 GLU B C 1
ATOM 5606 O O . GLU B 1 342 ? -17.797 -18.891 13.141 1 86.19 342 GLU B O 1
ATOM 5611 N N . ILE B 1 343 ? -15.672 -19.453 12.82 1 86.94 343 ILE B N 1
ATOM 5612 C CA . ILE B 1 343 ? -15.734 -19.094 11.406 1 86.94 343 ILE B CA 1
ATOM 5613 C C . ILE B 1 343 ? -15.453 -20.328 10.547 1 86.94 343 ILE B C 1
ATOM 5615 O O . ILE B 1 343 ? -14.562 -21.125 10.867 1 86.94 343 ILE B O 1
ATOM 5619 N N . ALA B 1 344 ? -16.266 -20.516 9.57 1 89.5 344 ALA B N 1
ATOM 5620 C CA . ALA B 1 344 ? -16.047 -21.625 8.641 1 89.5 344 ALA B CA 1
ATOM 5621 C C . ALA B 1 344 ? -14.656 -21.547 8.008 1 89.5 344 ALA B C 1
ATOM 5623 O O . ALA B 1 344 ? -14.25 -20.469 7.539 1 89.5 344 ALA B O 1
ATOM 5624 N N . VAL B 1 345 ? -14 -22.625 7.996 1 90.75 345 VAL B N 1
ATOM 5625 C CA . VAL B 1 345 ? -12.664 -22.688 7.422 1 90.75 345 VAL B CA 1
ATOM 5626 C C . VAL B 1 345 ? -12.727 -22.391 5.926 1 90.75 345 VAL B C 1
ATOM 5628 O O . VAL B 1 345 ? -13.602 -22.891 5.219 1 90.75 345 VAL B O 1
ATOM 5631 N N . ASP B 1 346 ? -11.805 -21.609 5.438 1 94.12 346 ASP B N 1
ATOM 5632 C CA . ASP B 1 346 ? -11.711 -21.266 4.023 1 94.12 346 ASP B CA 1
ATOM 5633 C C . ASP B 1 346 ? -10.914 -22.312 3.254 1 94.12 346 ASP B C 1
ATOM 5635 O O . ASP B 1 346 ? -10.242 -23.156 3.857 1 94.12 346 ASP B O 1
ATOM 5639 N N . ASP B 1 347 ? -11.117 -22.328 1.887 1 97.5 347 ASP B N 1
ATOM 5640 C CA . ASP B 1 347 ? -10.164 -23.094 1.089 1 97.5 347 ASP B CA 1
ATOM 5641 C C . ASP B 1 347 ? -8.734 -22.625 1.326 1 97.5 347 ASP B C 1
ATOM 5643 O O . ASP B 1 347 ? -8.5 -21.422 1.511 1 97.5 347 ASP B O 1
ATOM 5647 N N . ILE B 1 348 ? -7.828 -23.562 1.401 1 98.31 348 ILE B N 1
ATOM 5648 C CA . ILE B 1 348 ? -6.434 -23.266 1.699 1 98.31 348 ILE B CA 1
ATOM 5649 C C . ILE B 1 348 ? -5.535 -23.828 0.603 1 98.31 348 ILE B C 1
ATOM 5651 O O . ILE B 1 348 ? -5.504 -25.031 0.382 1 98.31 348 ILE B O 1
ATOM 5655 N N . SER B 1 349 ? -4.793 -23 -0.117 1 98.38 349 SER B N 1
ATOM 5656 C CA . SER B 1 349 ? -3.906 -23.438 -1.19 1 98.38 349 SER B CA 1
ATOM 5657 C C . SER B 1 349 ? -2.564 -22.719 -1.131 1 98.38 349 SER B C 1
ATOM 5659 O O . SER B 1 349 ? -2.496 -21.547 -0.724 1 98.38 349 SER B O 1
ATOM 5661 N N . ALA B 1 350 ? -1.516 -23.422 -1.536 1 98.69 350 ALA B N 1
ATOM 5662 C CA . ALA B 1 350 ? -0.181 -22.828 -1.528 1 98.69 350 ALA B CA 1
ATOM 5663 C C . ALA B 1 350 ? 0.696 -23.438 -2.619 1 98.69 350 ALA B C 1
ATOM 5665 O O . ALA B 1 350 ? 0.557 -24.625 -2.949 1 98.69 350 ALA B O 1
ATOM 5666 N N . ILE B 1 351 ? 1.505 -22.656 -3.207 1 98.12 351 ILE B N 1
ATOM 5667 C CA . ILE B 1 351 ? 2.635 -23.031 -4.051 1 98.12 351 ILE B CA 1
ATOM 5668 C C . ILE B 1 351 ? 3.939 -22.594 -3.389 1 98.12 351 ILE B C 1
ATOM 5670 O O . ILE B 1 351 ? 4.086 -21.438 -2.998 1 98.12 351 ILE B O 1
ATOM 5674 N N . VAL B 1 352 ? 4.84 -23.484 -3.199 1 97.94 352 VAL B N 1
ATOM 5675 C CA . VAL B 1 352 ? 6.184 -23.141 -2.76 1 97.94 352 VAL B CA 1
ATOM 5676 C C . VAL B 1 352 ? 7.168 -23.312 -3.914 1 97.94 352 VAL B C 1
ATOM 5678 O O . VAL B 1 352 ? 7.328 -24.422 -4.438 1 97.94 352 VAL B O 1
ATOM 5681 N N . LEU B 1 353 ? 7.789 -22.25 -4.324 1 96.12 353 LEU B N 1
ATOM 5682 C CA . LEU B 1 353 ? 8.75 -22.234 -5.426 1 96.12 353 LEU B CA 1
ATOM 5683 C C . LEU B 1 353 ? 10.172 -22.094 -4.902 1 96.12 353 LEU B C 1
ATOM 5685 O O . LEU B 1 353 ? 10.562 -21.031 -4.414 1 96.12 353 LEU B O 1
ATOM 5689 N N . PHE B 1 354 ? 10.977 -23.125 -5.059 1 95.06 354 PHE B N 1
ATOM 5690 C CA . PHE B 1 354 ? 12.375 -23.094 -4.66 1 95.06 354 PHE B CA 1
ATOM 5691 C C . PHE B 1 354 ? 13.258 -22.641 -5.82 1 95.06 354 PHE B C 1
ATOM 5693 O O . PHE B 1 354 ? 13.125 -23.156 -6.938 1 95.06 354 PHE B O 1
ATOM 5700 N N . PHE B 1 355 ? 14.141 -21.719 -5.574 1 92.88 355 PHE B N 1
ATOM 5701 C CA . PHE B 1 355 ? 14.883 -21.078 -6.652 1 92.88 355 PHE B CA 1
ATOM 5702 C C . PHE B 1 355 ? 16.172 -21.828 -6.941 1 92.88 355 PHE B C 1
ATOM 5704 O O . PHE B 1 355 ? 16.797 -21.609 -7.984 1 92.88 355 PHE B O 1
ATOM 5711 N N . HIS B 1 356 ? 16.703 -22.578 -6.074 1 87.38 356 HIS B N 1
ATOM 5712 C CA . HIS B 1 356 ? 17.953 -23.281 -6.266 1 87.38 356 HIS B CA 1
ATOM 5713 C C . HIS B 1 356 ? 17.781 -24.781 -6.047 1 87.38 356 HIS B C 1
ATOM 5715 O O . HIS B 1 356 ? 16.938 -25.203 -5.254 1 87.38 356 HIS B O 1
ATOM 5721 N N . SER B 1 357 ? 18.422 -25.594 -6.984 1 69.19 357 SER B N 1
ATOM 5722 C CA . SER B 1 357 ? 18.328 -27.047 -6.887 1 69.19 357 SER B CA 1
ATOM 5723 C C . SER B 1 357 ? 18.953 -27.547 -5.594 1 69.19 357 SER B C 1
ATOM 5725 O O . SER B 1 357 ? 19.875 -26.922 -5.055 1 69.19 357 SER B O 1
ATOM 5727 N N . SER B 1 358 ? 18.312 -28.344 -4.887 1 58.62 358 SER B N 1
ATOM 5728 C CA . SER B 1 358 ? 18.875 -29 -3.717 1 58.62 358 SER B CA 1
ATOM 5729 C C . SER B 1 358 ? 20.25 -29.609 -4.027 1 58.62 358 SER B C 1
ATOM 5731 O O . SER B 1 358 ? 20.391 -30.391 -4.969 1 58.62 358 SER B O 1
ATOM 5733 N N . SER B 1 359 ? 21.406 -29.016 -4.199 1 45.34 359 SER B N 1
ATOM 5734 C CA . SER B 1 359 ? 22.609 -29.828 -4.219 1 45.34 359 SER B CA 1
ATOM 5735 C C . SER B 1 359 ? 22.422 -31.141 -3.461 1 45.34 359 SER B C 1
ATOM 5737 O O . SER B 1 359 ? 21.609 -31.203 -2.527 1 45.34 359 SER B O 1
ATOM 5739 N N . SER B 1 360 ? 23.031 -32.375 -4.078 1 37.81 360 SER B N 1
ATOM 5740 C CA . SER B 1 360 ? 23.328 -33.688 -3.494 1 37.81 360 SER B CA 1
ATOM 5741 C C . SER B 1 360 ? 23.625 -33.562 -2.004 1 37.81 360 SER B C 1
ATOM 5743 O O . SER B 1 360 ? 24.094 -32.5 -1.542 1 37.81 360 SER B O 1
ATOM 5745 N N . SER B 1 361 ? 23.188 -34.5 -1.131 1 34.81 361 SER B N 1
ATOM 5746 C CA . SER B 1 361 ? 23.703 -35.125 0.09 1 34.81 361 SER B CA 1
ATOM 5747 C C . SER B 1 361 ? 25.219 -35.125 0.102 1 34.81 361 SER B C 1
ATOM 5749 O O . SER B 1 361 ? 25.859 -35.719 -0.773 1 34.81 361 SER B O 1
ATOM 5751 N N . LEU B 1 362 ? 25.953 -34.094 0.477 1 33.44 362 LEU B N 1
ATOM 5752 C CA . LEU B 1 362 ? 27.297 -34.25 1.043 1 33.44 362 LEU B CA 1
ATOM 5753 C C . LEU B 1 362 ? 27.469 -35.625 1.664 1 33.44 362 LEU B C 1
ATOM 5755 O O . LEU B 1 362 ? 28.469 -35.906 2.322 1 33.44 362 LEU B O 1
ATOM 5759 N N . CYS B 1 363 ? 26.516 -36.562 1.744 1 30.92 363 CYS B N 1
ATOM 5760 C CA . CYS B 1 363 ? 26.938 -37.844 2.359 1 30.92 363 CYS B CA 1
ATOM 5761 C C . CYS B 1 363 ? 27.938 -38.562 1.472 1 30.92 363 CYS B C 1
ATOM 5763 O O . CYS B 1 363 ? 28.406 -39.656 1.825 1 30.92 363 CYS B O 1
ATOM 5765 N N . ASP B 1 364 ? 28.109 -38.438 0.161 1 30.25 364 ASP B N 1
ATOM 5766 C CA . ASP B 1 364 ? 28.938 -39.469 -0.448 1 30.25 364 ASP B CA 1
ATOM 5767 C C . ASP B 1 364 ? 30.391 -39.344 -0.027 1 30.25 364 ASP B C 1
ATOM 5769 O O . ASP B 1 364 ? 31.156 -40.312 -0.133 1 30.25 364 ASP B O 1
ATOM 5773 N N . GLN B 1 365 ? 31.094 -38.281 -0.066 1 27.95 365 GLN B N 1
ATOM 5774 C CA . GLN B 1 365 ? 32.531 -38.531 -0.225 1 27.95 365 GLN B CA 1
ATOM 5775 C C . GLN B 1 365 ? 33.156 -39 1.081 1 27.95 365 GLN B C 1
ATOM 5777 O O . GLN B 1 365 ? 34.375 -39.25 1.139 1 27.95 365 GLN B O 1
ATOM 5782 N N . VAL B 1 366 ? 32.625 -38.75 2.297 1 31.2 366 VAL B N 1
ATOM 5783 C CA . VAL B 1 366 ? 33.688 -38.969 3.279 1 31.2 366 VAL B CA 1
ATOM 5784 C C . VAL B 1 366 ? 33.906 -40.469 3.496 1 31.2 366 VAL B C 1
ATOM 5786 O O . VAL B 1 366 ? 34.312 -40.875 4.582 1 31.2 366 VAL B O 1
ATOM 5789 N N . TYR B 1 367 ? 33.375 -41.406 2.658 1 25.72 367 TYR B N 1
ATOM 5790 C CA . TYR B 1 367 ? 33.812 -42.719 3.115 1 25.72 367 TYR B CA 1
ATOM 5791 C C . TYR B 1 367 ? 35.344 -42.875 2.939 1 25.72 367 TYR B C 1
ATOM 5793 O O . TYR B 1 367 ? 35.812 -43 1.815 1 25.72 367 TYR B O 1
ATOM 5801 N N . PRO B 1 368 ? 36.281 -42.031 3.604 1 28.95 368 PRO B N 1
ATOM 5802 C CA . PRO B 1 368 ? 37.656 -42.5 3.459 1 28.95 368 PRO B CA 1
ATOM 5803 C C . PRO B 1 368 ? 37.812 -43.969 3.773 1 28.95 368 PRO B C 1
ATOM 5805 O O . PRO B 1 368 ? 37.156 -44.5 4.672 1 28.95 368 PRO B O 1
ATOM 5808 N N . ASP B 1 369 ? 38.031 -44.906 2.855 1 27.34 369 ASP B N 1
ATOM 5809 C CA . ASP B 1 369 ? 38.562 -46.281 2.836 1 27.34 369 ASP B CA 1
ATOM 5810 C C . ASP B 1 369 ? 39.844 -46.375 3.66 1 27.34 369 ASP B C 1
ATOM 5812 O O . ASP B 1 369 ? 40.906 -45.938 3.219 1 27.34 369 ASP B O 1
ATOM 5816 N N . VAL B 1 370 ? 40.125 -45.75 4.816 1 26 370 VAL B N 1
ATOM 5817 C CA . VAL B 1 370 ? 41.438 -46 5.414 1 26 370 VAL B CA 1
ATOM 5818 C C . VAL B 1 370 ? 41.625 -47.469 5.711 1 26 370 VAL B C 1
ATOM 5820 O O . VAL B 1 370 ? 40.969 -48 6.625 1 26 370 VAL B O 1
ATOM 5823 N N . SER B 1 371 ? 41.25 -48.469 4.836 1 24.86 371 SER B N 1
ATOM 5824 C CA . SER B 1 371 ? 42 -49.719 4.887 1 24.86 371 SER B CA 1
ATOM 5825 C C . SER B 1 371 ? 43.5 -49.469 5.012 1 24.86 371 SER B C 1
ATOM 5827 O O . SER B 1 371 ? 44.125 -48.969 4.086 1 24.86 371 SER B O 1
ATOM 5829 N N . SER B 1 372 ? 43.938 -48.875 6.066 1 22.84 372 SER B N 1
ATOM 5830 C CA . SER B 1 372 ? 45.281 -49 6.598 1 22.84 372 SER B CA 1
ATOM 5831 C C . SER B 1 372 ? 45.844 -50.406 6.348 1 22.84 372 SER B C 1
ATOM 5833 O O . SER B 1 372 ? 45.094 -51.375 6.262 1 22.84 372 SER B O 1
ATOM 5835 N N . ARG B 1 373 ? 47.188 -50.406 6.371 1 24.5 373 ARG B N 1
ATOM 5836 C CA . ARG B 1 373 ? 48.5 -50.969 5.988 1 24.5 373 ARG B CA 1
ATOM 5837 C C . ARG B 1 373 ? 48.75 -52.312 6.676 1 24.5 373 ARG B C 1
ATOM 5839 O O . ARG B 1 373 ? 48.594 -52.406 7.891 1 24.5 373 ARG B O 1
ATOM 5846 N N . LYS B 1 374 ? 48.938 -53.219 5.66 1 21.02 374 LYS B N 1
ATOM 5847 C CA . LYS B 1 374 ? 50.031 -54.188 5.559 1 21.02 374 LYS B CA 1
ATOM 5848 C C . LYS B 1 374 ? 51.375 -53.5 5.602 1 21.02 374 LYS B C 1
ATOM 5850 O O . LYS B 1 374 ? 51.594 -52.469 4.949 1 21.02 374 LYS B O 1
#

Nearest PDB structures (foldseek):
  2i44-assembly2_B  TM=8.746E-01  e=3.080E-26  Toxoplasma gondii
  8t2j-assembly1_A  TM=7.842E-01  e=2.460E-22  Homo sapiens
  6v0t-assembly1_A  TM=6.807E-01  e=1.087E-16  Bos taurus
  3mq3-assembly1_A  TM=6.567E-01  e=5.299E-17  Bos taurus
  2irm-assembly1_A  TM=6.501E-01  e=3.196E-16  Anopheles gambiae

InterPro domains:
  IPR001932 PPM-type phosphatase-like domain [PF00481] (79-327)
  IPR001932 PPM-type phosphatase-like domain [PS51746] (64-355)
  IPR001932 PPM-type phosphatase-like domain [SM00332] (57-353)
  IPR001932 PPM-type phosphatase-like domain [cd00143] (63-355)
  IPR015655 Protein phosphatase 2C [PTHR47992] (47-353)
  IPR036457 PPM-type phosphatase-like domain superfamily [G3DSA:3.60.40.10] (51-358)
  IPR036457 PPM-type phosphatase-like domain superfamily [SSF81606] (65-356)

Radius of gyration: 29.09 Å; Cα contacts (8 Å, |Δi|>4): 1541; chains: 2; bounding box: 101×96×85 Å

Secondary structure (DSSP, 8-state):
--HHHHHHHHHHHHHHHHHHHHTSSTTHHHHHHHHHHHHHHHHHHTT-EE-SSEEEEETTTTEEEEEEEE--SSSS--EEEEEEESGGG-TTEEEEEEEEEESTTHHHHHHHHHHHHHHHHHHHHHHHHHHHHTSTT--TT--HHHHHHHHHHHHHHHHHHHHHHHHH-SSS--SS-EE-EEEEEEETTEEEEEEESS-EEEEEEE-TTS-EEEEE-S----TTSHHHHHHHHHTT-EEE--TTSTT--EEEETTEEEEEES-SB-EE-GGGGGGT-B-PPEEEEEE--TTEEEEEEE-HHHHTTS-HHHHHHHHHH-SSGGGHHHHHHHHHHHHHHHH-TTSPPPPEEEEEEE-S-----TTSS---------/--HHHHHHHHHHHHHHHHHHHHTSSTTHHHHHHHHHHHHHHHHHHTT-EE-SSEEEEETTTTEEEEEEEE--SSSS--EEEEEEESGGG-TTEEEEEEEEEESTTHHHHHHHHHHHHHHHHHHHHHHHHHHHHTSTT--TT--HHHHHHHHHHHHHHHHHHHHHHHHH-SSS--SS-EE-EEEEEEETTEEEEEEESS-EEEEEEE-TTS-EEEEE-S----TTSHHHHHHHHHTT-EEE--TTSTT--EEEETTEEEEEES-SB-EE-GGGGGGT-B-PPEEEEEE--TTEEEEEEE-HHHHTTS-HHHHHHHHHH-S-GGGHHHHHHHHHHHHHHHH-TTSPPPPEEEEEEESS-----TTSTT--------

Organism: NCBI:txid158383

Sequence (748 aa):
MGRLSWIFDGLLRSLSIKKAKNLENNKVTDDGRDAVEAMAKDAKKNELILRTQGTVNVDRSENFASVFSKRGEKGMNQDCCIVWEEFGCQEDMMFCGIFDGHGPWGHSVAKRVRESMPSSLLRNWQETLIEASLDPEFSESAGNVDKFNIWKNSYLKTYAAVDRELDQHCKIDSFNSGTTASTIVRQGELIFIANVGDSRAVLATMSETGNLEAVQLTMDFKPNLPQEAERIIQCQGRVFCLHDEPGVHRVWLPDEESPGLAMSRAFGDYCVKDFGLVSVPEVTQRHITSEDQFAVLATDGVWDVISNEEAVEIVSSTEDRGNSAKCLVKCAAHLWKKKRKEIAVDDISAIVLFFHSSSSSLCDQVYPDVSSRKMGRLSWIFDGLLRSLSIKKAKNLENNKVTDDGRDAVEAMAKDAKKNELILRTQGTVNVDRSENFASVFSKRGEKGMNQDCCIVWEEFGCQEDMMFCGIFDGHGPWGHSVAKRVRESMPSSLLRNWQETLIEASLDPEFSESAGNVDKFNIWKNSYLKTYAAVDRELDQHCKIDSFNSGTTASTIVRQGELIFIANVGDSRAVLATMSETGNLEAVQLTMDFKPNLPQEAERIIQCQGRVFCLHDEPGVHRVWLPDEESPGLAMSRAFGDYCVKDFGLVSVPEVTQRHITSEDQFAVLATDGVWDVISNEEAVEIVSSTEDRGNSAKCLVKCAAHLWKKKRKEIAVDDISAIVLFFHSSSSSLCDQVYPDVSSRK

Solvent-accessible surface area (backbone atoms only — not comparable to full-atom values): 38388 Å² total; per-residue (Å²): 130,70,64,70,59,48,50,54,53,46,51,51,46,52,47,53,57,49,42,68,66,39,68,74,59,93,67,62,69,59,55,58,50,52,51,42,51,49,46,50,53,51,33,50,73,66,64,32,50,43,64,59,69,41,65,50,72,46,81,86,53,25,36,38,36,9,30,23,71,45,65,34,65,83,54,80,58,19,64,38,48,40,34,30,52,32,40,88,78,30,67,53,21,32,38,35,38,43,20,48,25,36,58,92,36,2,44,60,43,12,48,50,49,63,65,47,45,62,49,43,31,52,48,36,36,53,52,41,51,54,55,44,64,67,35,86,86,46,46,97,82,45,51,73,64,50,54,47,54,41,51,45,52,14,48,51,52,27,41,52,49,52,41,52,50,49,71,66,36,87,89,52,66,32,49,70,8,19,16,28,39,35,34,40,38,34,51,70,52,33,35,38,38,38,37,22,12,51,37,43,36,36,34,32,28,48,42,95,85,69,44,80,38,60,42,52,61,49,67,62,33,35,21,61,41,41,71,46,32,35,46,15,44,75,38,51,17,39,73,52,52,51,89,92,38,75,88,51,34,14,35,25,41,73,88,42,95,37,89,53,40,64,37,35,23,29,39,52,32,55,76,39,40,78,26,38,39,37,49,72,56,54,67,49,58,45,78,58,53,92,46,41,46,35,33,39,40,32,29,48,37,34,56,78,65,36,52,66,59,54,50,45,48,51,40,70,69,36,86,54,62,68,44,24,15,45,52,48,42,51,51,22,56,55,37,34,63,70,77,37,68,93,47,76,44,56,45,24,37,30,37,31,41,30,57,59,59,84,73,77,74,70,75,67,74,80,66,81,82,78,79,53,97,115,130,69,63,69,57,48,52,54,52,47,49,51,48,50,47,54,57,49,42,69,66,40,67,74,57,94,66,60,70,58,55,58,51,52,52,44,50,49,46,52,51,52,33,50,73,66,64,31,50,42,62,59,70,43,65,51,72,46,80,86,53,26,36,37,36,8,32,24,70,44,65,34,66,82,54,81,59,19,65,38,48,40,36,30,52,32,40,88,76,30,67,54,20,31,36,38,37,42,18,48,24,36,56,92,36,3,44,59,43,12,48,51,49,64,65,47,45,63,50,43,32,51,48,35,36,52,51,41,50,54,56,44,64,67,34,86,84,45,46,98,82,44,50,73,66,51,53,48,52,40,50,46,50,14,49,51,53,28,41,52,49,52,41,52,50,49,72,67,36,85,87,52,66,34,47,70,7,19,18,27,40,35,34,40,40,34,51,70,52,33,36,37,38,37,37,23,12,52,36,43,35,36,33,30,28,48,42,97,87,70,44,80,38,62,42,53,62,49,69,61,32,34,22,61,40,40,71,48,33,34,45,15,45,75,38,51,16,37,70,51,52,51,88,92,37,75,88,50,33,14,36,24,41,73,88,39,94,37,88,52,38,64,37,34,24,29,38,52,31,54,76,39,42,78,27,38,39,37,48,72,56,53,68,49,59,47,79,59,53,91,47,40,46,36,37,39,39,31,30,48,38,33,54,76,65,37,54,65,58,54,50,47,48,51,39,70,66,35,86,54,63,70,44,23,14,46,52,48,42,52,51,24,57,53,37,35,63,70,77,36,67,91,48,76,42,55,46,22,36,30,36,31,41,28,57,59,58,75,73,78,73,81,71,66,72,71,71,72,78,76,77,76,81,132

pLDDT: mean 84.33, std 20.65, range [18.0, 98.88]

Foldseek 3Di:
DPPVVVVVVVVLVVLVVVCVVCVPPPPNVVVLLVLLVVLVVVQVVVVQKDWAAFKHDDVQQLKIKGKHWDAFQPDDQQKIKMKGACQSVNNNKIKIKIKHKDDPQRNVQRVLCVVQQSSQLVSQLVVLVSVLVVPPPRDPPHDPVVNQVSSLRSNQVSLVVSLVCQVPDPPTALQQMWMWMWMWMGGHQKIKIKTFAQWWKWWWFQDPVGDTDIDTDDDHAFCPDPVQVVQLVVLQWDWDDDPVGPPQIFIAHNVDRPDGHSGQETRGNNNCCSRRYYPGIDMDMDGHDPRTFKMKTKGVLLPVQAPRVRLSVQQVPDPDNNCSFVSSQVVSVVRCCVPPVPDTRHIIIMMMMTNHNPPDPVPPDPPPDPPPPD/DPPVVVVVVVVLVVLVVVCVVCVPPPPNVVVLLVLLVVVVVVQVVVVQKDWAAFKHDDPQQLKIKGKHWDAFQPDDQQKIKMKGACQSVNNNKIKIKIKHKDDPQRNVQRVLCVVQQSSQLVSQLVVLVSVLVVPPPRDPPRDPVVNQVSSLRSNQVSLVVSLVCQVPDPPTALQQMWMWMWMWMGGHQKIKIKTFAQWWKWWWFQDPVGDTDIDTDDDHAFCPDPVQVVQLVVLQWDWDDDPVGPPQIFIAHNVDRPDGHSGQETRGNNNCCSRRYYPGIDMDMDGHDPRTFKMKTKGVLLPVQAPRVRLSVQLVPDPDNNCSFVSSQVVSVVRCCVPPVPDTRHIIIMMMMTNHNPPDDPPPDPPPPCPDDD